Protein AF-A0A812ST27-F1 (afdb_monomer)

Foldseek 3Di:
DAAQWFFKFKAAPVQHGFATDACRGPCNRGDFAAAEAEPPDPDDDDPGYNYTYHQKPDMDMDTDDDDDPLHRVVVVCCCQPVDADADPVCPVPGDRDDDDDCVPPDDAPDADLFLVNLVVVLVRLQRIDVVSDDPVVQVVNVVLQRHHPDDRDDDPVSRVVRRVVSNVLLVLLLCLQLPPPQPQQDLDDPLAQWGFLQRVLDQQQADPNQPNHHDPSSVSNNVVQDHHTDNQARDPDAQAGKGKIKGQAFSVRHGDALQFKKKWKFAAPQQANVKKKKFKAASPRSHGDDDPDPGRMDMCPSPVVQDADPNRMHMDMAARDHIIMMMMGHNGHPCSVVVVGDIGGMHTDPDQVNQDDPVAEREDEDEDADDPDDVVNVVVLVVVVVVVVVVCVVPVRHDYDYDYDYDDPDDDPDDPDDDDDDPDDDD

Nearest PDB structures (foldseek):
  3vb9-assembly2_D  TM=8.955E-01  e=2.578E-27  Vibrio parahaemolyticus
  3u07-assembly2_B  TM=5.662E-01  e=2.190E-14  Vibrio parahaemolyticus
  3u07-assembly3_C  TM=5.902E-01  e=7.992E-14  Vibrio parahaemolyticus
  7b6z-assembly1_A  TM=4.664E-01  e=3.371E+00  Drosophila melanogaster

Mean predicted aligned error: 10.53 Å

Secondary structure (DSSP, 8-state):
--TT---EEEEETT--EEEEESTTSTTTTS---EEEEPTT--SPPPSS-EEEE-SSS-EEEEEPPPPBTTBSHHHHHHHHHT-----GGGTTSPPPPP----TT-----PPPSSTHHHHHHHHHHHHS-GGGS-HHHHHHHHHTT--TTS-----HHHHHHHHHHHHHHHHHHHHHHHS---GGGBSS-TT---B-SSTTS-TT-BGGGGTT-B-HHHHHHHHHH-----GGGTS--TTSSEEEEEE-B-TTSPBP-TTSEEEEEEPSS-SEEEEEEEEEEETTT-SBPP-SSSSSEEETTTTTTPPPPTTS-EEEEE-SSSEEEEEEEEEE-HHHHTTSS-PPPPEEE--GGGG--BTTEEEEEEEEESS---HHHHHHHHHHHHHHHHHHTT-TT-EEEEEEEEEP-------S-----------

Structure (mmCIF, N/CA/C/O backbone):
data_AF-A0A812ST27-F1
#
_entry.id   AF-A0A812ST27-F1
#
loop_
_atom_site.group_PDB
_atom_site.id
_atom_site.type_symbol
_atom_site.label_atom_id
_atom_site.label_alt_id
_atom_site.label_comp_id
_atom_site.label_asym_id
_atom_site.label_entity_id
_atom_site.label_seq_id
_atom_site.pdbx_PDB_ins_code
_atom_site.Cartn_x
_atom_site.Cartn_y
_atom_site.Cartn_z
_atom_site.occupancy
_atom_site.B_iso_or_equiv
_atom_site.auth_seq_id
_atom_site.auth_comp_id
_atom_site.auth_asym_id
_atom_site.auth_atom_id
_atom_site.pdbx_PDB_model_num
ATOM 1 N N . MET A 1 1 ? -12.744 18.065 7.233 1.00 94.31 1 MET A N 1
ATOM 2 C CA . MET A 1 1 ? -11.877 18.042 6.041 1.00 94.31 1 MET A CA 1
ATOM 3 C C . MET A 1 1 ? -11.888 19.408 5.386 1.00 94.31 1 MET A C 1
ATOM 5 O O . MET A 1 1 ? -12.987 19.898 5.133 1.00 94.31 1 MET A O 1
ATOM 9 N N . PRO A 1 2 ? -10.719 20.028 5.161 1.00 94.81 2 PRO A N 1
ATOM 10 C CA . PRO A 1 2 ? -10.620 21.296 4.438 1.00 94.81 2 PRO A CA 1
ATOM 11 C C . PRO A 1 2 ? -11.010 21.151 2.953 1.00 94.81 2 PRO A C 1
ATOM 13 O O . PRO A 1 2 ? -10.856 20.057 2.401 1.00 94.81 2 PRO A O 1
ATOM 16 N N . PRO A 1 3 ? -11.503 22.213 2.291 1.00 94.50 3 PRO A N 1
ATOM 17 C CA . PRO A 1 3 ? -11.683 22.232 0.839 1.00 94.50 3 PRO A CA 1
ATOM 18 C C . PRO A 1 3 ? -10.360 22.024 0.091 1.00 94.50 3 PRO A C 1
ATOM 20 O O . PRO A 1 3 ? -9.309 22.468 0.539 1.00 94.50 3 PRO A O 1
ATOM 23 N N . GLY A 1 4 ? -10.402 21.340 -1.053 1.00 90.12 4 GLY A N 1
ATOM 24 C CA . GLY A 1 4 ? -9.225 21.021 -1.872 1.00 90.12 4 GLY A CA 1
ATOM 25 C C . GLY A 1 4 ? -8.295 19.956 -1.279 1.00 90.12 4 GLY A C 1
ATOM 26 O O . GLY A 1 4 ? -7.323 19.564 -1.921 1.00 90.12 4 GLY A O 1
ATOM 27 N N . ALA A 1 5 ? -8.590 19.464 -0.076 1.00 91.44 5 ALA A N 1
ATOM 28 C CA . ALA A 1 5 ? -7.765 18.495 0.620 1.00 91.44 5 ALA A CA 1
ATOM 29 C C . ALA A 1 5 ? -7.979 17.059 0.106 1.00 91.44 5 ALA A C 1
ATOM 31 O O . ALA A 1 5 ? -9.067 16.684 -0.337 1.00 91.44 5 ALA A O 1
ATOM 32 N N . GLY A 1 6 ? -6.949 16.221 0.248 1.00 87.25 6 GLY A N 1
ATOM 33 C CA . GLY A 1 6 ? -6.997 14.800 -0.088 1.00 87.25 6 GLY A CA 1
ATOM 34 C C . GLY A 1 6 ? -6.286 14.436 -1.400 1.00 87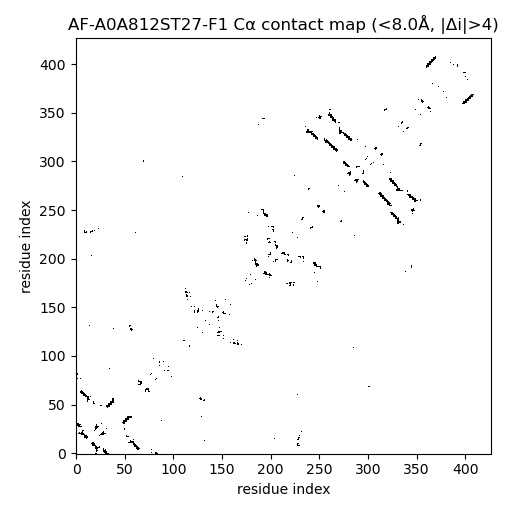.25 6 GLY A C 1
ATOM 35 O O . GLY A 1 6 ? -5.553 15.253 -1.955 1.00 87.25 6 GLY A O 1
ATOM 36 N N . PRO A 1 7 ? -6.472 13.197 -1.894 1.00 91.81 7 PRO A N 1
ATOM 37 C CA . PRO A 1 7 ? -7.446 12.206 -1.429 1.00 91.81 7 PRO A CA 1
ATOM 38 C C . PRO A 1 7 ? -7.147 11.678 -0.020 1.00 91.81 7 PRO A C 1
ATOM 40 O O . PRO A 1 7 ? -6.000 11.682 0.431 1.00 91.81 7 PRO A O 1
ATOM 43 N N . GLY A 1 8 ? -8.185 11.212 0.668 1.00 94.50 8 GLY A N 1
ATOM 44 C CA . GLY A 1 8 ? -8.065 10.495 1.934 1.00 94.50 8 GLY A CA 1
ATOM 45 C C . GLY A 1 8 ? -8.896 9.220 1.935 1.00 94.50 8 GLY A C 1
ATOM 46 O O . GLY A 1 8 ? -9.855 9.117 1.176 1.00 94.50 8 GLY A O 1
ATOM 47 N N . LEU A 1 9 ? -8.524 8.267 2.784 1.00 96.06 9 LEU A N 1
ATOM 48 C CA . LEU A 1 9 ? -9.253 7.016 2.972 1.00 96.06 9 LEU A CA 1
ATOM 49 C C . LEU A 1 9 ? -9.368 6.678 4.455 1.00 96.06 9 LEU A C 1
ATOM 51 O O . LEU A 1 9 ? -8.499 7.036 5.256 1.00 96.06 9 LEU A O 1
ATOM 55 N N . VAL A 1 10 ? -10.429 5.953 4.789 1.00 97.75 10 VAL A N 1
ATOM 56 C CA . VAL A 1 10 ? -10.661 5.361 6.103 1.00 97.75 10 VAL A CA 1
ATOM 57 C C . VAL A 1 10 ? -10.868 3.869 5.945 1.00 97.75 10 VAL A C 1
ATOM 59 O O . VAL A 1 10 ? -11.727 3.413 5.180 1.00 97.75 10 VAL A O 1
ATOM 62 N N . ASN A 1 11 ? -10.083 3.105 6.691 1.00 97.75 11 ASN A N 1
ATOM 63 C CA . ASN A 1 11 ? -10.292 1.681 6.858 1.00 97.75 11 ASN A CA 1
ATOM 64 C C . ASN A 1 11 ? -10.527 1.342 8.326 1.00 97.75 11 ASN A C 1
ATOM 66 O O . ASN A 1 11 ? -10.095 2.060 9.224 1.00 97.75 11 ASN A O 1
ATOM 70 N N . ASP A 1 12 ? -11.217 0.240 8.547 1.00 96.75 12 ASP A N 1
ATOM 71 C CA . ASP A 1 12 ? -11.424 -0.351 9.862 1.00 96.75 12 ASP A CA 1
ATOM 72 C C . ASP A 1 12 ? -10.132 -1.079 10.332 1.00 96.75 12 ASP A C 1
ATOM 74 O O . ASP A 1 12 ? -9.153 -1.169 9.581 1.00 96.75 12 ASP A O 1
ATOM 78 N N . ALA A 1 13 ? -10.101 -1.641 11.545 1.00 95.38 13 ALA A N 1
ATOM 79 C CA . ALA A 1 13 ? -8.933 -2.381 12.059 1.00 95.38 13 ALA A CA 1
ATOM 80 C C . ALA A 1 13 ? -8.546 -3.620 11.233 1.00 95.38 13 ALA A C 1
ATOM 82 O O . ALA A 1 13 ? -7.429 -4.119 11.349 1.00 95.38 13 ALA A O 1
ATOM 83 N N . PHE A 1 14 ? -9.453 -4.132 10.399 1.00 93.81 14 PHE A N 1
ATOM 84 C CA . PHE A 1 14 ? -9.211 -5.267 9.515 1.00 93.81 14 PHE A CA 1
ATOM 85 C C . PHE A 1 14 ? -8.871 -4.831 8.083 1.00 93.81 14 PHE A C 1
ATOM 87 O O . PHE A 1 14 ? -8.941 -5.641 7.152 1.00 93.81 14 PHE A O 1
ATOM 94 N N . PHE A 1 15 ? -8.524 -3.556 7.886 1.00 94.69 15 PHE A N 1
ATOM 95 C CA . PHE A 1 15 ? -8.308 -2.939 6.580 1.00 94.69 15 PHE A CA 1
ATOM 96 C C . PHE A 1 15 ? -9.471 -3.160 5.593 1.00 94.69 15 PHE A C 1
ATOM 98 O O . PHE A 1 15 ? -9.282 -3.398 4.397 1.00 94.69 15 PHE A O 1
ATOM 105 N N . ARG A 1 16 ? -10.708 -3.122 6.091 1.00 95.00 16 ARG A N 1
ATOM 106 C CA . ARG A 1 16 ? -11.921 -3.027 5.276 1.00 95.00 16 ARG A CA 1
ATOM 107 C C . ARG A 1 16 ? -12.214 -1.557 5.020 1.00 95.00 16 ARG A C 1
ATOM 109 O O . ARG A 1 16 ? -12.124 -0.728 5.921 1.00 95.00 16 ARG A O 1
ATOM 116 N N . TYR A 1 17 ? -12.598 -1.245 3.790 1.00 96.69 17 TYR A N 1
ATOM 117 C CA . TYR A 1 17 ? -13.008 0.099 3.399 1.00 96.69 17 TYR A CA 1
ATOM 118 C C . TYR A 1 17 ? -14.211 0.587 4.217 1.00 96.69 17 TYR A C 1
ATOM 120 O O . TYR A 1 17 ? -15.232 -0.097 4.275 1.00 96.69 17 TYR A O 1
ATOM 128 N N . VAL A 1 18 ? -14.090 1.783 4.798 1.00 97.62 18 VAL A N 1
ATOM 129 C CA . VAL A 1 18 ? -15.169 2.473 5.523 1.00 97.62 18 VAL A CA 1
ATOM 130 C C . VAL A 1 18 ? -15.642 3.703 4.749 1.00 97.62 18 VAL A C 1
ATOM 132 O O . VAL A 1 18 ? -16.840 3.974 4.695 1.00 97.62 18 VAL A O 1
ATOM 135 N N . GLY A 1 19 ? -14.726 4.452 4.134 1.00 96.69 19 GLY A N 1
ATOM 136 C CA . GLY A 1 19 ? -15.076 5.637 3.357 1.00 96.69 19 GLY A CA 1
ATOM 137 C C . GLY A 1 19 ? -13.864 6.360 2.780 1.00 96.69 19 GLY A C 1
ATOM 138 O O . GLY A 1 19 ? -12.751 6.204 3.273 1.00 96.69 19 GLY A O 1
ATOM 139 N N . ASP A 1 20 ? -14.107 7.192 1.774 1.00 96.56 20 ASP A N 1
ATOM 140 C CA . ASP A 1 20 ? -13.124 8.097 1.180 1.00 96.56 20 ASP A CA 1
ATOM 141 C C . ASP A 1 20 ? -13.402 9.557 1.562 1.00 96.56 20 ASP A C 1
ATOM 143 O O . ASP A 1 20 ? -14.512 9.923 1.954 1.00 96.56 20 ASP A O 1
ATOM 147 N N . MET A 1 21 ? -12.382 10.401 1.414 1.00 95.88 21 MET A N 1
ATOM 148 C CA . MET A 1 21 ? -12.436 11.852 1.599 1.00 95.88 21 MET A CA 1
ATOM 149 C C . MET A 1 21 ? -11.757 12.581 0.433 1.00 95.88 21 MET A C 1
ATOM 151 O O . MET A 1 21 ? -10.877 12.028 -0.236 1.00 95.88 21 MET A O 1
ATOM 155 N N . GLY A 1 22 ? -12.093 13.854 0.228 1.00 94.00 22 GLY A N 1
ATOM 156 C CA . GLY A 1 22 ? -11.570 14.640 -0.886 1.00 94.00 22 GLY A CA 1
ATOM 157 C C . GLY A 1 22 ? -12.196 14.215 -2.215 1.00 94.00 22 GLY A C 1
ATOM 158 O O . GLY A 1 22 ? -13.310 13.705 -2.263 1.00 94.00 22 GLY A O 1
ATOM 159 N N . ALA A 1 23 ? -11.468 14.380 -3.321 1.00 90.94 23 ALA A N 1
ATOM 160 C CA . ALA A 1 23 ? -11.978 14.083 -4.666 1.00 90.94 23 ALA A CA 1
ATOM 161 C C . ALA A 1 23 ? -12.733 12.732 -4.833 1.00 90.94 23 ALA A C 1
ATOM 163 O O . ALA A 1 23 ? -13.779 12.752 -5.483 1.00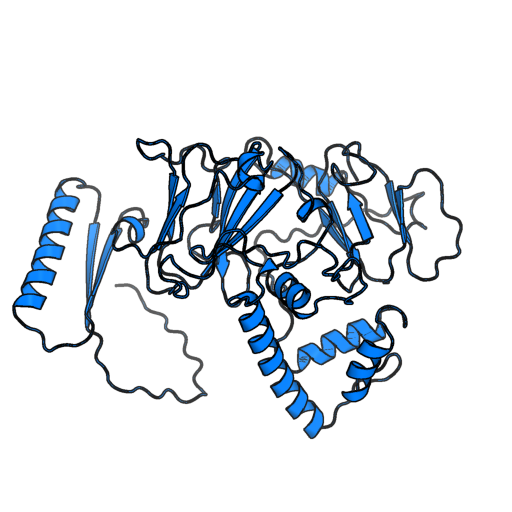 90.94 23 ALA A O 1
ATOM 164 N N . PRO A 1 24 ? -12.272 11.584 -4.283 1.00 91.25 24 PRO A N 1
ATOM 165 C CA . PRO A 1 24 ? -13.012 10.315 -4.366 1.00 91.25 24 PRO A CA 1
ATOM 166 C C . PRO A 1 24 ? -14.142 10.171 -3.331 1.00 91.25 24 PRO A C 1
ATOM 168 O O . PRO A 1 24 ? -14.975 9.276 -3.452 1.00 91.25 24 PRO A O 1
ATOM 171 N N . GLY A 1 25 ? -14.169 11.027 -2.309 1.00 94.12 25 GLY A N 1
ATOM 172 C CA . GLY A 1 25 ? -15.144 10.996 -1.228 1.00 94.12 25 GLY A CA 1
ATOM 173 C C . GLY A 1 25 ? -16.453 11.729 -1.546 1.00 94.12 25 GLY A C 1
ATOM 174 O 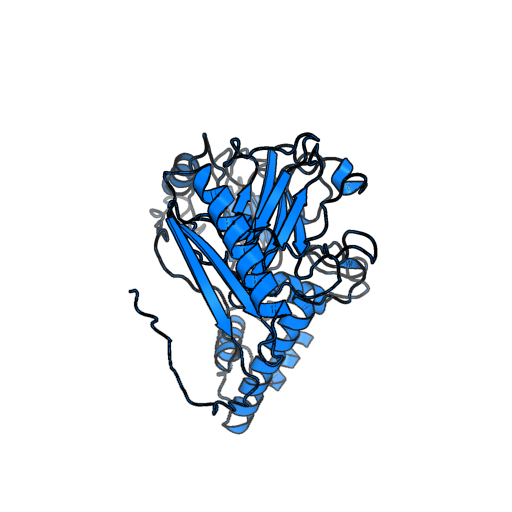O . GLY A 1 25 ? -16.603 12.374 -2.588 1.00 94.12 25 GLY A O 1
ATOM 175 N N . PRO A 1 26 ? -17.424 11.676 -0.619 1.00 96.00 26 PRO A N 1
ATOM 176 C CA . PRO A 1 26 ? -18.718 12.331 -0.775 1.00 96.00 26 PRO A CA 1
ATOM 177 C C . PRO A 1 26 ? -18.625 13.864 -0.798 1.00 96.00 26 PRO A C 1
ATOM 179 O O . PRO A 1 26 ? -19.513 14.503 -1.360 1.00 96.00 26 PRO A O 1
ATOM 182 N N . ASP A 1 27 ? -17.554 14.461 -0.256 1.00 96.44 27 ASP A N 1
ATOM 183 C CA . ASP A 1 27 ? -17.328 15.908 -0.361 1.00 96.44 27 ASP A CA 1
ATOM 184 C C . ASP A 1 27 ? -16.880 16.368 -1.757 1.00 96.44 27 ASP A C 1
ATOM 186 O O . ASP A 1 27 ? -16.911 17.566 -2.032 1.00 96.44 27 ASP A O 1
ATOM 190 N N . ARG A 1 28 ? -16.461 15.448 -2.641 1.00 94.25 28 ARG A N 1
ATOM 191 C CA . ARG A 1 28 ? -15.966 15.739 -3.998 1.00 94.25 28 ARG A CA 1
ATOM 192 C C . ARG A 1 28 ? -14.893 16.836 -4.027 1.00 94.25 28 ARG A C 1
ATOM 194 O O . ARG A 1 28 ? -14.819 17.615 -4.975 1.00 94.25 28 ARG A O 1
ATOM 201 N N . GLY A 1 29 ? -14.075 16.921 -2.977 1.00 93.94 29 GLY A N 1
ATOM 202 C CA . GLY A 1 29 ? -13.036 17.942 -2.831 1.00 93.94 29 GLY A CA 1
ATOM 203 C C . GLY A 1 29 ? -13.527 19.316 -2.357 1.00 93.94 29 GLY A C 1
ATOM 204 O O . GLY A 1 29 ? -12.702 20.200 -2.153 1.00 93.94 29 GLY A O 1
ATOM 205 N N . ALA A 1 30 ? -14.824 19.517 -2.114 1.00 96.56 30 ALA A N 1
ATOM 206 C CA . ALA A 1 30 ? -15.342 20.756 -1.521 1.00 96.56 30 ALA A CA 1
ATOM 207 C C . ALA A 1 30 ? -15.059 20.865 -0.009 1.00 96.56 30 ALA A C 1
ATOM 209 O O . ALA A 1 30 ? -15.266 21.920 0.587 1.00 96.56 30 ALA A O 1
ATOM 210 N N . GLY A 1 31 ? -14.563 19.790 0.610 1.00 96.56 31 GLY A N 1
ATOM 211 C CA . GLY A 1 31 ? -14.405 19.687 2.056 1.00 96.56 31 GLY A CA 1
ATOM 212 C C . GLY A 1 31 ? -15.736 19.431 2.767 1.00 96.56 31 GLY A C 1
ATOM 213 O O . GLY A 1 31 ? -16.819 19.485 2.186 1.00 96.56 31 GLY A O 1
ATOM 214 N N . GLY A 1 32 ? -15.666 19.116 4.057 1.00 96.44 32 GLY A N 1
ATOM 215 C CA . GLY A 1 32 ? -16.866 18.800 4.826 1.00 96.44 32 GLY A CA 1
ATOM 216 C C . GLY A 1 32 ? -16.609 18.143 6.172 1.00 96.44 32 GLY A C 1
ATOM 217 O O . GLY A 1 32 ? -15.464 17.936 6.598 1.00 96.44 32 GLY A O 1
ATOM 218 N N . LYS A 1 33 ? -17.709 17.831 6.860 1.00 97.38 33 LYS A N 1
ATOM 219 C CA . LYS A 1 33 ? -17.712 17.139 8.149 1.00 97.38 33 LYS A CA 1
ATOM 220 C C . LYS A 1 33 ? -18.025 15.667 7.922 1.00 97.38 33 LYS A C 1
ATOM 222 O O . LYS A 1 33 ? -19.015 15.337 7.282 1.00 97.38 33 LYS A O 1
ATOM 227 N N . TYR A 1 34 ? -17.184 14.802 8.465 1.00 97.88 34 TYR A N 1
ATOM 228 C CA . TYR A 1 34 ? -17.337 13.356 8.381 1.00 97.88 34 TYR A CA 1
ATOM 229 C C . TYR A 1 34 ? -17.642 12.819 9.770 1.00 97.88 34 TYR A C 1
ATOM 231 O O . TYR A 1 34 ? -17.062 13.294 10.749 1.00 97.88 34 TYR A O 1
ATOM 239 N N . LEU A 1 35 ? -18.552 11.854 9.853 1.00 97.62 35 LEU A N 1
ATOM 240 C CA . LEU A 1 35 ? -18.923 11.206 11.103 1.00 97.62 35 LEU A CA 1
ATOM 241 C C . LEU A 1 35 ? -18.824 9.691 10.946 1.00 97.62 35 LEU A C 1
ATOM 243 O O . LEU A 1 35 ? -19.628 9.077 10.249 1.00 97.62 35 LEU A O 1
ATOM 247 N N . TYR A 1 36 ? -17.836 9.107 11.619 1.00 97.25 36 TYR A N 1
ATOM 248 C CA . TYR A 1 36 ? -17.632 7.664 11.679 1.00 97.25 36 TYR A CA 1
ATOM 249 C C . TYR A 1 36 ? -18.252 7.133 12.965 1.00 97.25 36 TYR A C 1
ATOM 251 O O . TYR A 1 36 ? -17.785 7.442 14.061 1.00 97.25 36 TYR A O 1
ATOM 259 N N . LEU A 1 37 ? -19.341 6.385 12.827 1.00 97.12 37 LEU A N 1
ATOM 260 C CA . LEU A 1 37 ? -20.079 5.825 13.952 1.00 97.12 37 LEU A CA 1
ATOM 261 C C . LEU A 1 37 ? -19.488 4.464 14.338 1.00 97.12 37 LEU A C 1
ATOM 263 O O . LEU A 1 37 ? -19.240 3.654 13.437 1.00 97.12 37 LEU A O 1
ATOM 267 N N . PRO A 1 38 ? -19.272 4.197 15.639 1.00 96.38 38 PRO A N 1
ATOM 268 C CA . PRO A 1 38 ? -18.772 2.908 16.088 1.00 96.38 38 PRO A CA 1
ATOM 269 C C . PRO A 1 38 ? -19.840 1.809 15.940 1.00 96.38 38 PRO A C 1
ATOM 271 O O . PRO A 1 38 ? -21.038 2.108 15.823 1.00 96.38 38 PRO A O 1
ATOM 274 N N . PRO A 1 39 ? -19.426 0.533 16.005 1.00 96.06 39 PRO A N 1
ATOM 275 C CA . PRO A 1 39 ? -20.330 -0.603 16.132 1.00 96.06 39 PRO A CA 1
ATOM 276 C C . PRO A 1 39 ? -21.353 -0.393 17.255 1.00 96.06 39 PRO A C 1
ATOM 278 O O . PRO A 1 39 ? -21.006 0.049 18.350 1.00 96.06 39 PRO A O 1
ATOM 281 N N . GLY A 1 40 ? -22.623 -0.699 16.980 1.00 94.06 40 GLY A N 1
ATOM 282 C CA . GLY A 1 40 ? -23.703 -0.617 17.970 1.00 94.06 40 GLY A CA 1
ATOM 283 C C . GLY A 1 40 ? -24.198 0.791 18.324 1.00 94.06 40 GLY A C 1
ATOM 284 O O . GLY A 1 40 ? -25.027 0.911 19.217 1.00 94.06 40 GLY A O 1
ATOM 285 N N . TYR A 1 41 ? -23.742 1.853 17.647 1.00 95.31 41 TYR A N 1
ATOM 286 C CA . TYR A 1 41 ? -24.235 3.209 17.915 1.00 95.31 41 TYR A CA 1
ATOM 287 C C . TYR A 1 41 ? -25.738 3.360 17.610 1.00 95.31 41 TYR A C 1
ATOM 289 O O . TYR A 1 41 ? -26.166 3.196 16.464 1.00 95.31 41 TYR A O 1
ATOM 297 N N . ASP A 1 42 ? -26.513 3.744 18.625 1.00 95.12 42 ASP A N 1
ATOM 298 C CA . ASP A 1 42 ? -27.970 3.949 18.601 1.00 95.12 42 ASP A CA 1
ATOM 299 C C . ASP A 1 42 ? -28.389 5.401 18.914 1.00 95.12 42 ASP A C 1
ATOM 301 O O . ASP A 1 42 ? -29.576 5.737 18.940 1.00 95.12 42 ASP A O 1
ATOM 305 N N . GLY A 1 43 ? -27.409 6.283 19.126 1.00 93.81 43 GLY A N 1
ATOM 306 C CA . GLY A 1 43 ? -27.632 7.693 19.417 1.00 93.81 43 GLY A CA 1
ATOM 307 C C . GLY A 1 43 ? -28.154 8.501 18.223 1.00 93.81 43 GLY A C 1
ATOM 308 O O . GLY A 1 43 ? -28.201 8.054 17.074 1.00 93.81 43 GLY A O 1
ATOM 309 N N . LYS A 1 44 ? -28.526 9.757 18.494 1.00 93.88 44 LYS A N 1
ATOM 310 C CA . LYS A 1 44 ? -28.979 10.693 17.456 1.00 93.88 44 LYS A CA 1
ATOM 311 C C . LYS A 1 44 ? -27.810 11.140 16.580 1.00 93.88 44 LYS A C 1
ATOM 313 O O . LYS A 1 44 ? -26.831 11.691 17.077 1.00 93.88 44 LYS A O 1
ATOM 318 N N . VAL A 1 45 ? -27.964 10.976 15.270 1.00 95.69 45 VAL A N 1
ATOM 319 C CA . VAL A 1 45 ? -26.999 11.441 14.269 1.00 95.69 45 VAL A CA 1
ATOM 320 C C . VAL A 1 45 ? -27.364 12.869 13.845 1.00 95.69 45 VAL A C 1
ATOM 322 O O . VAL A 1 45 ? -28.465 13.068 13.333 1.00 95.69 45 VAL A O 1
ATOM 325 N N . PRO A 1 46 ? -26.497 13.871 14.065 1.00 95.12 46 PRO A N 1
ATOM 326 C CA . PRO A 1 46 ? -26.782 15.242 13.656 1.00 95.12 46 PRO A CA 1
ATOM 327 C C . PRO A 1 46 ? -26.718 15.419 12.135 1.00 95.12 46 PRO A C 1
ATOM 329 O O . PRO A 1 46 ? -25.979 14.723 11.438 1.00 95.12 46 PRO A O 1
ATOM 332 N N . GLU A 1 47 ? -27.466 16.399 11.629 1.00 95.94 47 GLU A N 1
ATOM 333 C CA . GLU A 1 47 ? -27.435 16.794 10.219 1.00 95.94 47 GLU A CA 1
ATOM 334 C C . GLU A 1 47 ? -26.104 17.462 9.826 1.00 95.94 47 GLU A C 1
ATOM 336 O O . GLU A 1 47 ? -25.352 17.963 10.667 1.00 95.94 47 GLU A O 1
ATOM 341 N N . GLY A 1 48 ? -25.817 17.495 8.520 1.00 95.88 48 GLY A N 1
ATOM 342 C CA . GLY A 1 48 ? -24.643 18.184 7.968 1.00 95.88 48 GLY A CA 1
ATOM 343 C C . GLY A 1 48 ? -23.333 17.389 8.024 1.00 95.88 48 GLY A C 1
ATOM 344 O O . GLY A 1 48 ? -22.261 17.979 7.879 1.00 95.88 48 GLY A O 1
ATOM 345 N N . TYR A 1 49 ? -23.407 16.069 8.225 1.00 97.69 49 TYR A N 1
ATOM 346 C CA . TYR A 1 49 ? -22.261 15.158 8.200 1.00 97.69 49 TYR A CA 1
ATOM 347 C C . TYR A 1 49 ? -22.370 14.148 7.055 1.00 97.69 49 TYR A C 1
ATOM 349 O O . TYR A 1 49 ? -23.446 13.631 6.760 1.00 97.69 49 TYR A O 1
ATOM 357 N N . PHE A 1 50 ? -21.228 13.793 6.471 1.00 97.94 50 PHE A N 1
ATOM 358 C CA . PHE A 1 50 ? -21.067 12.571 5.694 1.00 97.94 50 PHE A CA 1
ATOM 359 C C . PHE A 1 50 ? -20.859 11.408 6.662 1.00 97.94 50 PHE A C 1
ATOM 361 O O . PHE A 1 50 ? -19.813 11.302 7.307 1.00 97.94 50 PHE A O 1
ATOM 368 N N . VAL A 1 51 ? -21.885 10.576 6.818 1.00 97.50 51 VAL A N 1
ATOM 369 C CA . VAL A 1 51 ? -21.928 9.539 7.854 1.00 97.50 51 VAL A CA 1
ATOM 370 C C . VAL A 1 51 ? -21.495 8.193 7.281 1.00 97.50 51 VAL A C 1
ATOM 372 O O . VAL A 1 51 ? -22.012 7.761 6.254 1.00 97.50 51 VAL A O 1
ATOM 375 N N . ALA A 1 52 ? -20.598 7.504 7.982 1.00 97.00 52 ALA A N 1
ATOM 376 C CA . ALA A 1 52 ? -20.237 6.115 7.719 1.00 97.00 52 ALA A CA 1
ATOM 377 C C . ALA A 1 52 ? -20.272 5.310 9.025 1.00 97.00 52 ALA A C 1
ATOM 379 O O . ALA A 1 52 ? -19.939 5.825 10.092 1.00 97.00 52 ALA A O 1
ATOM 380 N N . LYS A 1 53 ? -20.680 4.041 8.954 1.00 95.75 53 LYS A N 1
ATOM 381 C CA . LYS A 1 53 ? -20.643 3.118 10.096 1.00 95.75 53 LYS A CA 1
ATOM 382 C C . LYS A 1 53 ? -19.402 2.246 9.974 1.00 95.75 53 LYS A C 1
ATOM 384 O O . LYS A 1 53 ? -19.241 1.578 8.955 1.00 95.75 53 LYS A O 1
ATOM 389 N N . SER A 1 54 ? -18.542 2.262 10.987 1.00 96.06 54 SER A N 1
ATOM 390 C CA . SER A 1 54 ? -17.386 1.372 11.023 1.00 96.06 54 SER A CA 1
ATOM 391 C C . SER A 1 54 ? -17.771 0.030 11.653 1.00 96.06 54 SER A C 1
ATOM 393 O O . SER A 1 54 ? -18.472 0.025 12.667 1.00 96.06 54 SER A O 1
ATOM 395 N N . PRO A 1 55 ? -17.334 -1.108 11.085 1.00 94.31 55 PRO A N 1
ATOM 396 C CA . PRO A 1 55 ? -17.508 -2.425 11.696 1.00 94.31 55 PRO A CA 1
ATOM 397 C C . PRO A 1 55 ? -16.508 -2.701 12.837 1.00 94.31 55 PRO A C 1
ATOM 399 O O . PRO A 1 55 ? -16.559 -3.770 13.439 1.00 94.31 55 PRO A O 1
ATOM 402 N N . SER A 1 56 ? -15.607 -1.763 13.146 1.00 96.81 56 SER A N 1
ATOM 403 C CA . SER A 1 56 ? -14.635 -1.858 14.240 1.00 96.81 56 SER A CA 1
ATOM 404 C C . SER A 1 56 ? -14.586 -0.560 15.056 1.00 96.81 56 SER A C 1
ATOM 406 O O . SER A 1 56 ? -15.005 0.505 14.596 1.00 96.81 56 SER A O 1
ATOM 408 N N . PHE A 1 57 ? -14.081 -0.631 16.287 1.00 97.56 57 PHE A N 1
ATOM 409 C CA . PHE A 1 57 ? -13.852 0.543 17.132 1.00 97.56 57 PHE A CA 1
ATOM 410 C C . PHE A 1 57 ? -12.656 1.360 16.639 1.00 97.56 57 PHE A C 1
ATOM 412 O O . PHE A 1 57 ? -12.715 2.591 16.616 1.00 97.56 57 PHE A O 1
ATOM 419 N N . THR A 1 58 ? -11.589 0.693 16.198 1.00 96.75 58 THR A N 1
ATOM 420 C CA . THR A 1 58 ? -10.419 1.365 15.627 1.00 96.75 58 THR A CA 1
ATOM 421 C C . THR A 1 58 ? -10.647 1.672 14.154 1.00 96.75 58 THR A C 1
ATOM 423 O O . THR A 1 58 ? -11.108 0.820 13.398 1.00 96.75 58 THR A O 1
ATOM 426 N N . ASN A 1 59 ? -10.268 2.872 13.722 1.00 96.50 59 ASN A N 1
ATOM 427 C CA . ASN A 1 59 ? -10.182 3.223 12.309 1.00 96.50 59 ASN A CA 1
ATOM 428 C C . ASN A 1 59 ? -8.786 3.756 12.001 1.00 96.50 59 ASN A C 1
ATOM 430 O O . ASN A 1 59 ? -8.220 4.529 12.775 1.00 96.50 59 ASN A O 1
ATOM 434 N N . TRP A 1 60 ? -8.264 3.386 10.840 1.00 95.81 60 TRP A N 1
ATOM 435 C CA . TRP A 1 60 ? -7.051 3.949 10.278 1.00 95.81 60 TRP A CA 1
ATOM 436 C C . TRP A 1 60 ? -7.414 4.963 9.196 1.00 95.81 60 TRP A C 1
ATOM 438 O O . TRP A 1 60 ? -8.131 4.644 8.246 1.00 95.81 60 TRP A O 1
ATOM 448 N N . VAL A 1 61 ? -6.926 6.194 9.348 1.00 96.25 61 VAL A N 1
ATOM 449 C CA . VAL A 1 61 ? -7.193 7.303 8.428 1.00 96.25 61 VAL A CA 1
ATOM 450 C C . VAL A 1 61 ? -5.884 7.732 7.784 1.00 96.25 61 VAL A C 1
ATOM 452 O O . VAL A 1 61 ? -4.949 8.121 8.482 1.00 96.25 61 VAL A O 1
ATOM 455 N N . ALA A 1 62 ? -5.834 7.721 6.454 1.00 95.56 62 ALA A N 1
ATOM 456 C CA . ALA A 1 62 ? -4.726 8.290 5.698 1.00 95.56 62 ALA A CA 1
ATOM 457 C C . ALA A 1 62 ? -5.198 9.467 4.861 1.00 95.56 62 ALA A C 1
ATOM 459 O O . ALA A 1 62 ? -6.156 9.356 4.099 1.00 95.56 62 ALA A O 1
ATOM 460 N N . LEU A 1 63 ? -4.488 10.586 4.983 1.00 94.50 63 LEU A N 1
ATOM 461 C CA . LEU A 1 63 ? -4.787 11.837 4.298 1.00 94.50 63 LEU A CA 1
ATOM 462 C C . LEU A 1 63 ? -3.566 12.244 3.479 1.00 94.50 63 LEU A C 1
ATOM 464 O O . LEU A 1 63 ? -2.484 12.463 4.025 1.00 94.50 63 LEU A O 1
ATOM 468 N N . ARG A 1 64 ? -3.720 12.319 2.156 1.00 91.88 64 ARG A N 1
ATOM 469 C CA . ARG A 1 64 ? -2.628 12.690 1.256 1.00 91.88 64 ARG A CA 1
ATOM 470 C C . ARG A 1 64 ? -2.642 14.189 0.992 1.00 91.88 64 ARG A C 1
ATOM 472 O O . ARG A 1 64 ? -3.652 14.738 0.571 1.00 91.88 64 ARG A O 1
ATOM 479 N N . GLY A 1 65 ? -1.495 14.829 1.194 1.00 90.19 65 GLY A N 1
ATOM 480 C CA . GLY A 1 65 ? -1.219 16.178 0.710 1.00 90.19 65 GLY A CA 1
ATOM 481 C C . GLY A 1 65 ? -0.426 16.152 -0.593 1.00 90.19 65 GLY A C 1
ATOM 482 O O . GLY A 1 65 ? 0.509 15.359 -0.714 1.00 90.19 65 GLY A O 1
ATOM 483 N N . PHE A 1 66 ? -0.775 17.011 -1.549 1.00 84.56 66 PHE A N 1
ATOM 484 C CA . PHE A 1 66 ? 0.001 17.193 -2.776 1.00 84.56 66 PHE A CA 1
ATOM 485 C C . PHE A 1 66 ? 1.009 18.334 -2.642 1.00 84.56 66 PHE A C 1
ATOM 487 O O . PHE A 1 66 ? 0.817 19.269 -1.863 1.00 84.56 66 PHE A O 1
ATOM 494 N N . LEU A 1 67 ? 2.090 18.244 -3.418 1.00 86.38 67 LEU A N 1
ATOM 495 C CA . LEU A 1 67 ? 3.070 19.317 -3.522 1.00 86.38 67 LEU A CA 1
ATOM 496 C C . LEU A 1 67 ? 2.453 20.515 -4.248 1.00 86.38 67 LEU A C 1
ATOM 498 O O . LEU A 1 67 ? 1.723 20.347 -5.224 1.00 86.38 67 LEU A O 1
ATOM 502 N N . LYS A 1 68 ? 2.813 21.717 -3.806 1.00 85.94 68 LYS A N 1
ATOM 503 C CA . LYS A 1 68 ? 2.553 22.967 -4.519 1.00 85.94 68 LYS A CA 1
ATOM 504 C C . LYS A 1 68 ? 3.895 23.611 -4.829 1.00 85.94 68 LYS A C 1
ATOM 506 O O . LYS A 1 68 ? 4.725 23.731 -3.931 1.00 85.94 68 LYS A O 1
ATOM 511 N N . ASP A 1 69 ? 4.135 23.933 -6.097 1.00 85.94 69 ASP A N 1
ATOM 512 C CA . ASP A 1 69 ? 5.421 24.468 -6.573 1.00 85.94 69 ASP A CA 1
ATOM 513 C C . ASP A 1 69 ? 6.621 23.592 -6.150 1.00 85.94 69 ASP A C 1
ATOM 515 O O . ASP A 1 69 ? 7.675 24.078 -5.744 1.00 85.94 69 ASP A O 1
ATOM 519 N N . GLY A 1 70 ? 6.427 22.266 -6.171 1.00 82.62 70 GLY A N 1
ATOM 520 C CA . GLY A 1 70 ? 7.430 21.275 -5.765 1.00 82.62 70 GLY A CA 1
ATOM 521 C C . GLY A 1 70 ? 7.658 21.150 -4.252 1.00 82.62 70 GLY A C 1
ATOM 522 O O . GLY A 1 70 ? 8.520 20.377 -3.839 1.00 82.62 70 GLY A O 1
ATOM 523 N N . LYS A 1 71 ? 6.893 21.862 -3.416 1.00 87.38 71 LYS A N 1
ATOM 524 C CA . LYS A 1 71 ? 7.100 21.932 -1.962 1.00 87.38 71 LYS A CA 1
ATOM 525 C C . LYS A 1 71 ? 5.923 21.368 -1.149 1.00 87.38 71 LYS A C 1
ATOM 527 O O . LYS A 1 71 ? 4.770 21.507 -1.568 1.00 87.38 71 LYS A O 1
ATOM 532 N N . PRO A 1 72 ? 6.177 20.739 0.018 1.00 90.12 72 PRO A N 1
ATOM 533 C CA . PRO A 1 72 ? 5.133 20.156 0.864 1.00 90.12 72 PRO A CA 1
ATOM 534 C C . PRO A 1 72 ? 4.484 21.159 1.832 1.00 90.12 72 PRO A C 1
ATOM 536 O O . PRO A 1 72 ? 3.483 20.820 2.463 1.00 90.12 72 PRO A O 1
ATOM 539 N N . ASP A 1 73 ? 5.032 22.372 1.970 1.00 93.38 73 ASP A N 1
ATOM 540 C CA . ASP A 1 73 ? 4.646 23.363 2.985 1.00 93.38 73 ASP A CA 1
ATOM 541 C C . ASP A 1 73 ? 3.147 23.660 2.994 1.00 93.38 73 ASP A C 1
ATOM 543 O O . ASP A 1 73 ? 2.519 23.672 4.052 1.00 93.38 73 ASP A O 1
ATOM 547 N N . HIS A 1 74 ? 2.559 23.838 1.809 1.00 92.88 74 HIS A N 1
ATOM 548 C CA . HIS A 1 74 ? 1.135 24.125 1.668 1.00 92.88 74 HIS A CA 1
ATOM 549 C C . HIS A 1 74 ? 0.268 23.017 2.283 1.00 92.88 74 HIS A C 1
ATOM 551 O O . HIS A 1 74 ? -0.602 23.287 3.110 1.00 92.88 74 HIS A O 1
ATOM 557 N N . ALA A 1 75 ? 0.547 21.759 1.935 1.00 93.38 75 ALA A N 1
ATOM 558 C CA . ALA A 1 75 ? -0.187 20.628 2.482 1.00 93.38 75 ALA A CA 1
ATOM 559 C C . ALA A 1 75 ? 0.063 20.449 3.985 1.00 93.38 75 ALA A C 1
ATOM 561 O O . ALA A 1 75 ? -0.870 20.162 4.733 1.00 93.38 75 ALA A O 1
ATOM 562 N N . ALA A 1 76 ? 1.304 20.637 4.442 1.00 93.00 76 ALA A N 1
ATOM 563 C CA . ALA A 1 76 ? 1.645 20.535 5.857 1.00 93.00 76 ALA A CA 1
ATOM 564 C C . ALA A 1 76 ? 0.872 21.561 6.703 1.00 93.00 76 ALA A C 1
ATOM 566 O O . ALA A 1 76 ? 0.329 21.201 7.748 1.00 93.00 76 ALA A O 1
ATOM 567 N N . GLN A 1 77 ? 0.775 22.810 6.238 1.00 92.94 77 GLN A N 1
ATOM 568 C CA . GLN A 1 77 ? 0.016 23.869 6.907 1.00 92.94 77 GLN A CA 1
ATOM 569 C C . GLN A 1 77 ? -1.489 23.581 6.911 1.00 92.94 77 GLN A C 1
ATOM 571 O O . GLN A 1 77 ? -2.120 23.695 7.961 1.00 92.94 77 GLN A O 1
ATOM 576 N N . MET A 1 78 ? -2.053 23.146 5.780 1.00 94.62 78 MET A N 1
ATOM 577 C CA . MET A 1 78 ? -3.469 22.774 5.674 1.00 94.62 78 MET A CA 1
ATOM 578 C C . MET A 1 78 ? -3.833 21.675 6.686 1.00 94.62 78 MET A C 1
ATOM 580 O O . MET A 1 78 ? -4.799 21.805 7.441 1.00 94.62 78 MET A O 1
ATOM 584 N N . TRP A 1 79 ? -3.033 20.605 6.770 1.00 93.75 79 TRP A N 1
ATOM 585 C CA . TRP A 1 79 ? -3.304 19.510 7.707 1.00 93.75 79 TRP A CA 1
ATOM 586 C C . TRP A 1 79 ? -3.122 19.897 9.172 1.00 93.75 79 TRP A C 1
ATOM 588 O O . TRP A 1 79 ? -3.861 19.407 10.017 1.00 93.75 79 TRP A O 1
ATOM 598 N N . GLN A 1 80 ? -2.174 20.773 9.497 1.00 91.75 80 GLN A N 1
ATOM 599 C CA . GLN A 1 80 ? -1.950 21.183 10.886 1.00 91.75 80 GLN A CA 1
ATOM 600 C C . GLN A 1 80 ? -2.997 22.189 11.375 1.00 91.75 80 GLN A C 1
ATOM 602 O O . GLN A 1 80 ? -3.435 22.124 12.524 1.00 91.75 80 GLN A O 1
ATOM 607 N N . ASN A 1 81 ? -3.420 23.109 10.507 1.00 91.12 81 ASN A N 1
ATOM 608 C CA . ASN A 1 81 ? -4.203 24.268 10.926 1.00 91.12 81 ASN A CA 1
ATOM 609 C C . ASN A 1 81 ? -5.703 24.107 10.654 1.00 91.12 81 ASN A C 1
ATOM 611 O O . ASN A 1 81 ? -6.524 24.544 11.469 1.00 91.12 81 ASN A O 1
ATOM 615 N N . GLU A 1 82 ? -6.076 23.451 9.554 1.00 93.50 82 GLU A N 1
ATOM 616 C CA . GLU A 1 82 ? -7.458 23.429 9.059 1.00 93.50 82 GLU A CA 1
ATOM 617 C C . GLU A 1 82 ? -8.171 22.100 9.325 1.00 93.50 82 GLU A C 1
ATOM 619 O O . GLU A 1 82 ? -9.383 22.079 9.557 1.00 93.50 82 GLU A O 1
ATOM 624 N N . LEU A 1 83 ? -7.443 20.979 9.349 1.00 95.25 83 LEU A N 1
ATOM 625 C CA . LEU A 1 83 ? -8.017 19.704 9.774 1.00 95.25 83 LEU A CA 1
ATOM 626 C C . LEU A 1 83 ? -8.409 19.762 11.255 1.00 95.25 83 LEU A C 1
ATOM 628 O O . LEU A 1 83 ? -7.701 20.322 12.095 1.00 95.25 83 LEU A O 1
ATOM 632 N N . LYS A 1 84 ? -9.554 19.156 11.570 1.00 95.00 84 LYS A N 1
ATOM 633 C CA . LYS A 1 84 ? -10.039 18.943 12.933 1.00 95.00 84 LYS A CA 1
ATOM 634 C C . LYS A 1 84 ? -10.534 17.508 13.048 1.00 95.00 84 LYS A C 1
ATOM 636 O O . LYS A 1 84 ? -11.328 17.071 12.214 1.00 95.00 84 LYS A O 1
ATOM 641 N N . ILE A 1 85 ? -10.081 16.811 14.084 1.00 95.75 85 ILE A N 1
ATOM 642 C CA . ILE A 1 85 ? -10.522 15.466 14.457 1.00 95.75 85 ILE A CA 1
ATOM 643 C C . ILE A 1 85 ? -10.876 15.520 15.941 1.00 95.75 85 ILE A C 1
ATOM 645 O O . ILE A 1 85 ? -10.061 15.957 16.749 1.00 95.75 85 ILE A O 1
ATOM 649 N N . TYR A 1 86 ? -12.105 15.145 16.291 1.00 96.00 86 TYR A N 1
ATOM 650 C CA . TYR A 1 86 ? -12.607 15.210 17.663 1.00 96.00 86 TYR A CA 1
ATOM 651 C C . TYR A 1 86 ? -13.822 14.285 17.855 1.00 96.00 86 TYR A C 1
ATOM 653 O O . TYR A 1 86 ? -14.524 13.994 16.883 1.00 96.00 86 TYR A O 1
ATOM 661 N N . PRO A 1 87 ? -14.112 13.845 19.094 1.00 95.81 87 PRO A N 1
ATOM 662 C CA . PRO A 1 87 ? -15.332 13.104 19.404 1.00 95.81 87 PRO A CA 1
ATOM 663 C C . PRO A 1 87 ? -16.586 13.943 19.151 1.00 95.81 87 PRO A C 1
ATOM 665 O O . PRO A 1 87 ? -16.615 15.129 19.481 1.00 95.81 87 PRO A O 1
ATOM 668 N N . LEU A 1 88 ? -17.660 13.321 18.656 1.00 95.19 88 LEU A N 1
ATOM 669 C CA . LEU A 1 88 ? -18.919 14.016 18.355 1.00 95.19 88 LEU A CA 1
ATOM 670 C C . LEU A 1 88 ? -19.467 14.820 19.549 1.00 95.19 88 LEU A C 1
ATOM 672 O O . LEU A 1 88 ? -19.954 15.933 19.367 1.00 95.19 88 LEU A O 1
ATOM 676 N N . ALA A 1 89 ? -19.332 14.291 20.769 1.00 94.75 89 ALA A N 1
ATOM 677 C CA . ALA A 1 89 ? -19.767 14.953 22.001 1.00 94.75 89 ALA A CA 1
ATOM 678 C C . ALA A 1 89 ? -19.098 16.323 22.237 1.00 94.75 89 ALA A C 1
ATOM 680 O O . ALA A 1 89 ? -19.657 17.172 22.925 1.00 94.75 89 ALA A O 1
ATOM 681 N N . SER A 1 90 ? -17.928 16.567 21.641 1.00 96.19 90 SER A N 1
ATOM 682 C CA . SER A 1 90 ? -17.195 17.831 21.741 1.00 96.19 90 SER A CA 1
ATOM 683 C C . SER A 1 90 ? -17.436 18.765 20.551 1.00 96.19 90 SER A C 1
ATOM 685 O O . SER A 1 90 ? -16.782 19.796 20.462 1.00 96.19 90 SER A O 1
ATOM 687 N N . ALA A 1 91 ? -18.359 18.462 19.630 1.00 93.69 91 ALA A N 1
ATOM 688 C CA . ALA A 1 91 ? -18.536 19.242 18.398 1.00 93.69 91 ALA A CA 1
ATOM 689 C C . ALA A 1 91 ? -18.889 20.723 18.621 1.00 93.69 91 ALA A C 1
ATOM 691 O O . ALA A 1 91 ? -18.522 21.561 17.798 1.00 93.69 91 ALA A O 1
ATOM 692 N N . GLY A 1 92 ? -19.572 21.052 19.724 1.00 93.75 92 GLY A N 1
ATOM 693 C CA . GLY A 1 92 ? -19.888 22.438 20.091 1.00 93.75 92 GLY A CA 1
ATOM 694 C C . GLY A 1 92 ? -18.683 23.240 20.596 1.00 93.75 92 GLY A C 1
ATOM 695 O O . GLY A 1 92 ? -18.675 24.460 20.484 1.00 93.75 92 GLY A O 1
ATOM 696 N N . SER A 1 93 ? -17.655 22.565 21.117 1.00 96.12 93 SER A N 1
ATOM 697 C CA . SER A 1 93 ? -16.397 23.175 21.560 1.00 96.12 93 SER A CA 1
ATOM 698 C C . SER A 1 93 ? -15.244 22.181 21.364 1.00 96.12 93 SER A C 1
ATOM 700 O O . SER A 1 93 ? -14.796 21.560 22.335 1.00 96.12 93 SER A O 1
ATOM 702 N N . PRO A 1 94 ? -14.780 21.977 20.115 1.00 94.75 94 PRO A N 1
ATOM 703 C CA . PRO A 1 94 ? -13.766 20.976 19.822 1.00 94.75 94 PRO A CA 1
ATOM 704 C C . PRO A 1 94 ? -12.460 21.260 20.571 1.00 94.75 94 PRO A C 1
ATOM 706 O O . PRO A 1 94 ? -12.014 22.412 20.592 1.00 94.75 94 PRO A O 1
ATOM 709 N N . PRO A 1 95 ? -11.808 20.238 21.154 1.00 93.88 95 PRO A N 1
ATOM 710 C CA . PRO A 1 95 ? -10.495 20.421 21.750 1.00 93.88 95 PRO A CA 1
ATOM 711 C C . PRO A 1 95 ? -9.474 20.839 20.686 1.00 93.88 95 PRO A C 1
ATOM 713 O O . PRO A 1 95 ? -9.628 20.567 19.489 1.00 93.88 95 PRO A O 1
ATOM 716 N N . LYS A 1 96 ? -8.388 21.480 21.130 1.00 92.38 96 LYS A N 1
ATOM 717 C CA . LYS A 1 96 ? -7.249 21.761 20.255 1.00 92.38 96 LYS A CA 1
ATOM 718 C C . LYS A 1 96 ? -6.669 20.433 19.762 1.00 92.38 96 LYS A C 1
ATOM 720 O O . LYS A 1 96 ? -6.281 19.595 20.569 1.00 92.38 96 LYS A O 1
ATOM 725 N N . MET A 1 97 ? -6.601 20.263 18.443 1.00 92.50 97 MET A N 1
ATOM 726 C CA . MET A 1 97 ? -5.963 19.100 17.832 1.00 92.50 97 MET A CA 1
ATOM 727 C C . MET A 1 97 ? -4.456 19.138 18.100 1.00 92.50 97 MET A C 1
ATOM 729 O O . MET A 1 97 ? -3.810 20.165 17.881 1.00 92.50 97 MET A O 1
ATOM 733 N N . GLU A 1 98 ? -3.907 18.019 18.555 1.00 91.56 98 GLU A N 1
ATOM 734 C CA . GLU A 1 98 ? -2.466 17.826 18.654 1.00 91.56 98 GLU A CA 1
ATOM 735 C C . GLU A 1 98 ? -1.928 17.297 17.321 1.00 91.56 98 GLU A C 1
ATOM 737 O O . GLU A 1 98 ? -2.454 16.333 16.765 1.00 91.56 98 GLU A O 1
ATOM 742 N N . ALA A 1 99 ? -0.882 17.938 16.801 1.00 90.69 99 ALA A N 1
ATOM 743 C CA . ALA A 1 99 ? -0.181 17.492 15.605 1.00 90.69 99 ALA A CA 1
ATOM 744 C C . ALA A 1 99 ? 1.214 16.997 15.995 1.00 90.69 99 ALA A C 1
ATOM 746 O O . ALA A 1 99 ? 2.063 17.777 16.426 1.00 90.69 99 ALA A O 1
ATOM 747 N N . ILE A 1 100 ? 1.456 15.698 15.818 1.00 91.12 100 ILE A N 1
ATOM 748 C CA . ILE A 1 100 ? 2.759 15.084 16.081 1.00 91.12 100 ILE A CA 1
ATOM 749 C C . ILE A 1 100 ? 3.537 15.020 14.768 1.00 91.12 100 ILE A C 1
ATOM 751 O O . ILE A 1 100 ? 3.191 14.269 13.858 1.00 91.12 100 ILE A O 1
ATOM 755 N N . LEU A 1 101 ? 4.613 15.802 14.673 1.00 90.62 101 LEU A N 1
ATOM 756 C CA . LEU A 1 101 ? 5.512 15.759 13.523 1.00 90.62 101 LEU A CA 1
ATOM 757 C C . LEU A 1 101 ? 6.466 14.563 13.636 1.00 90.62 101 LEU A C 1
ATOM 759 O O . LEU A 1 101 ? 7.162 14.383 14.642 1.00 90.62 101 LEU A O 1
ATOM 763 N N . CYS A 1 102 ? 6.504 13.755 12.577 1.00 91.19 102 CYS A N 1
ATOM 764 C CA . CYS A 1 102 ? 7.352 12.565 12.479 1.00 91.19 102 CYS A CA 1
ATOM 765 C C . CYS A 1 102 ? 8.547 12.738 11.527 1.00 91.19 102 CYS A C 1
ATOM 767 O O . CYS A 1 102 ? 9.293 11.785 11.314 1.00 91.19 102 CYS A O 1
ATOM 769 N N . THR A 1 103 ? 8.767 13.936 10.974 1.00 88.81 103 THR A N 1
ATOM 770 C CA . THR A 1 103 ? 9.954 14.234 10.156 1.00 88.81 103 THR A CA 1
ATOM 771 C C . THR A 1 103 ? 11.230 13.944 10.946 1.00 88.81 103 THR A C 1
ATOM 773 O O . THR A 1 103 ? 11.379 14.398 12.078 1.00 88.81 103 THR A O 1
ATOM 776 N N . GLY A 1 104 ? 12.143 13.171 10.355 1.00 88.25 104 GLY A N 1
ATOM 777 C CA . GLY A 1 104 ? 13.410 12.784 10.983 1.00 88.25 104 GLY A CA 1
ATOM 778 C C . GLY A 1 104 ? 13.301 11.691 12.052 1.00 88.25 104 GLY A C 1
ATOM 779 O O . GLY A 1 104 ? 14.329 11.258 12.568 1.00 88.25 104 GLY A O 1
ATOM 780 N N . LYS A 1 105 ? 12.094 11.204 12.379 1.00 90.75 105 LYS A N 1
ATOM 781 C CA . LYS A 1 105 ? 11.920 10.085 13.313 1.00 90.75 105 LYS A CA 1
ATOM 782 C C . LYS A 1 105 ? 12.066 8.750 12.588 1.00 90.75 105 LYS A C 1
ATOM 784 O O . LYS A 1 105 ? 11.567 8.573 11.479 1.00 90.75 105 LYS A O 1
ATOM 789 N N . ILE A 1 106 ? 12.717 7.796 13.247 1.00 87.94 106 ILE A N 1
ATOM 790 C CA . ILE A 1 106 ? 12.765 6.406 12.791 1.00 87.94 106 ILE A CA 1
ATOM 791 C C . ILE A 1 106 ? 11.488 5.715 13.269 1.00 87.94 106 ILE A C 1
ATOM 793 O O . ILE A 1 106 ? 11.158 5.770 14.451 1.00 87.94 106 ILE A O 1
ATOM 797 N N . MET A 1 107 ? 10.776 5.070 12.348 1.00 87.75 107 MET A N 1
ATOM 798 C CA . MET A 1 107 ? 9.549 4.331 12.628 1.00 87.75 107 MET A CA 1
ATOM 799 C C . MET A 1 107 ? 9.589 2.990 11.901 1.00 87.75 107 MET A C 1
ATOM 801 O O . MET A 1 107 ? 9.983 2.925 10.737 1.00 87.75 107 MET A O 1
ATOM 805 N N . ASN A 1 108 ? 9.166 1.933 12.590 1.00 87.19 108 ASN A N 1
ATOM 806 C CA . ASN A 1 108 ? 8.902 0.632 11.998 1.00 87.19 108 ASN A CA 1
ATOM 807 C C . ASN A 1 108 ? 7.403 0.352 12.123 1.00 87.19 108 ASN A C 1
ATOM 809 O O . ASN A 1 108 ? 6.868 0.358 13.227 1.00 87.19 108 ASN A O 1
ATOM 813 N N . THR A 1 109 ? 6.736 0.143 10.994 1.00 86.94 109 THR A N 1
ATOM 814 C CA . THR A 1 109 ? 5.293 -0.130 10.921 1.00 86.94 109 THR A CA 1
ATOM 815 C C . THR A 1 109 ? 5.000 -1.583 10.552 1.00 86.94 109 THR A C 1
ATOM 817 O O . THR A 1 109 ? 3.897 -1.903 10.122 1.00 86.94 109 THR A O 1
ATOM 820 N N . ILE A 1 110 ? 6.000 -2.456 10.641 1.00 89.94 110 ILE A N 1
ATOM 821 C CA . ILE A 1 110 ? 5.883 -3.873 10.319 1.00 89.94 110 ILE A CA 1
ATOM 822 C C . ILE A 1 110 ? 5.559 -4.634 11.598 1.00 89.94 110 ILE A C 1
ATOM 824 O O . ILE A 1 110 ? 6.239 -4.457 12.607 1.00 89.94 110 ILE A O 1
ATOM 828 N N . HIS A 1 111 ? 4.576 -5.524 11.513 1.00 90.94 111 HIS A N 1
ATOM 829 C CA . HIS A 1 111 ? 4.236 -6.459 12.578 1.00 90.94 111 HIS A CA 1
ATOM 830 C C . HIS A 1 111 ? 5.385 -7.410 12.926 1.00 90.94 111 HIS A C 1
ATOM 832 O O . HIS A 1 111 ? 6.235 -7.744 12.088 1.00 90.94 111 HIS A O 1
ATOM 838 N N . SER A 1 112 ? 5.373 -7.880 14.169 1.00 93.38 112 SER A N 1
ATOM 839 C CA . SER A 1 112 ? 6.295 -8.907 14.648 1.00 93.38 112 SER A CA 1
ATOM 840 C C . SER A 1 112 ? 6.239 -10.162 13.763 1.00 93.38 112 SER A C 1
ATOM 842 O O . SER A 1 112 ? 5.188 -10.529 13.245 1.00 93.38 112 SER A O 1
ATOM 844 N N . ASN A 1 113 ? 7.387 -10.817 13.559 1.00 91.25 113 ASN A N 1
ATOM 845 C CA . ASN A 1 113 ? 7.491 -12.074 12.792 1.00 91.25 113 ASN A CA 1
ATOM 846 C C . ASN A 1 113 ? 7.929 -13.247 13.6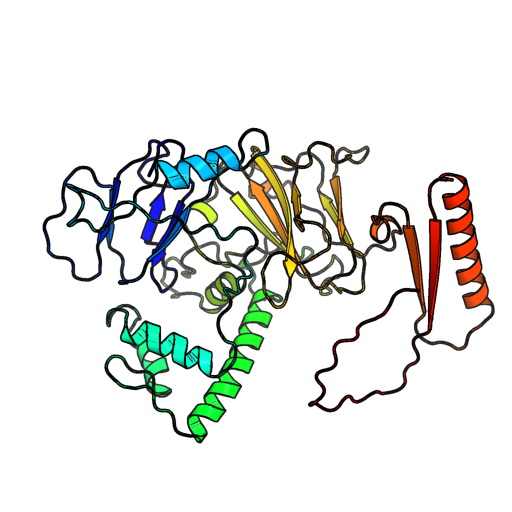83 1.00 91.25 113 ASN A C 1
ATOM 848 O O . ASN A 1 113 ? 8.556 -14.196 13.216 1.00 91.25 113 ASN A O 1
ATOM 852 N N . ASP A 1 114 ? 7.620 -13.145 14.970 1.00 94.50 114 ASP A N 1
ATOM 853 C CA . ASP A 1 114 ? 7.873 -14.128 16.014 1.00 94.50 114 ASP A CA 1
ATOM 854 C C . ASP A 1 114 ? 6.600 -14.304 16.863 1.00 94.50 114 ASP A C 1
ATOM 856 O O . ASP A 1 114 ? 5.498 -13.948 16.440 1.00 94.50 114 ASP A O 1
ATOM 860 N N . PHE A 1 115 ? 6.730 -14.865 18.066 1.00 97.44 115 PHE A N 1
ATOM 861 C CA . PHE A 1 115 ? 5.593 -15.078 18.956 1.00 97.44 115 PHE A CA 1
ATOM 862 C C . PHE A 1 115 ? 4.816 -13.793 19.306 1.00 97.44 115 PHE A C 1
ATOM 864 O O . PHE A 1 115 ? 3.598 -13.871 19.480 1.00 97.44 115 PHE A O 1
ATOM 871 N N . ALA A 1 116 ? 5.464 -12.621 19.353 1.00 97.69 116 ALA A N 1
ATOM 872 C CA . ALA A 1 116 ? 4.798 -11.362 19.701 1.00 97.69 116 ALA A CA 1
ATOM 873 C C . ALA A 1 116 ? 3.695 -10.985 18.692 1.00 97.69 116 ALA A C 1
ATOM 875 O O . ALA A 1 116 ? 2.739 -10.300 19.048 1.00 97.69 116 ALA A O 1
ATOM 876 N N . PHE A 1 117 ? 3.738 -11.524 17.466 1.00 97.44 117 PHE A N 1
ATOM 877 C CA . PHE A 1 117 ? 2.642 -11.406 16.499 1.00 97.44 117 PHE A CA 1
ATOM 878 C C . PHE A 1 117 ? 1.298 -11.873 17.078 1.00 97.44 117 PHE A C 1
ATOM 880 O O . PHE A 1 117 ? 0.266 -11.237 16.877 1.00 97.44 117 PHE A O 1
ATOM 887 N N . TYR A 1 118 ? 1.292 -12.978 17.824 1.00 98.31 118 TYR A N 1
ATOM 888 C CA . TYR A 1 118 ? 0.063 -13.522 18.403 1.00 98.31 118 TYR A CA 1
ATOM 889 C C . TYR A 1 118 ? -0.426 -12.700 19.595 1.00 98.31 118 TYR A C 1
ATOM 891 O O . TYR A 1 118 ? -1.630 -12.643 19.840 1.00 98.31 118 TYR A O 1
ATOM 899 N N . GLU A 1 119 ? 0.478 -12.020 20.302 1.00 98.38 119 GLU A N 1
ATOM 900 C CA . GLU A 1 119 ? 0.120 -11.051 21.340 1.00 98.38 119 GLU A CA 1
ATOM 901 C C . GLU A 1 119 ? -0.539 -9.810 20.719 1.00 98.38 119 GLU A C 1
ATOM 903 O O . GLU A 1 119 ? -1.580 -9.367 21.209 1.00 98.38 119 GLU A O 1
ATOM 908 N N . GLU A 1 120 ? -0.007 -9.312 19.595 1.00 97.38 120 GLU A N 1
ATOM 909 C CA . GLU A 1 120 ? -0.618 -8.234 18.803 1.00 97.38 120 GLU A CA 1
ATOM 910 C C . GLU A 1 120 ? -2.022 -8.632 18.314 1.00 97.38 120 GLU A C 1
ATOM 912 O O . GLU A 1 120 ? -2.987 -7.890 18.510 1.00 97.38 120 GLU A O 1
ATOM 917 N N . VAL A 1 121 ? -2.167 -9.833 17.737 1.00 96.94 121 VAL A N 1
ATOM 918 C CA . VAL A 1 121 ? -3.469 -10.364 17.298 1.00 96.94 121 VAL A CA 1
ATOM 919 C C . VAL A 1 121 ? -4.432 -10.487 18.477 1.00 96.94 121 VAL A C 1
ATOM 921 O O . VAL A 1 121 ? -5.579 -10.049 18.375 1.00 96.94 121 VAL A O 1
ATOM 924 N N . ASN A 1 122 ? -3.991 -11.040 19.610 1.00 98.25 122 ASN A N 1
ATOM 925 C CA . ASN A 1 122 ? -4.828 -11.143 20.799 1.00 98.25 122 ASN A CA 1
ATOM 926 C C . ASN A 1 122 ? -5.294 -9.761 21.275 1.00 98.25 122 ASN A C 1
ATOM 928 O O . ASN A 1 122 ? -6.482 -9.595 21.540 1.00 98.25 122 ASN A O 1
ATOM 932 N N . ALA A 1 123 ? -4.410 -8.760 21.324 1.00 97.88 123 ALA A N 1
ATOM 933 C CA . ALA A 1 123 ? -4.774 -7.401 21.721 1.00 97.88 123 ALA A CA 1
ATOM 934 C C . ALA A 1 123 ? -5.903 -6.825 20.846 1.00 97.88 123 ALA A C 1
ATOM 936 O O . ALA A 1 123 ? -6.875 -6.284 21.378 1.00 97.88 123 ALA A O 1
ATOM 937 N N . VAL A 1 124 ? -5.833 -7.023 19.523 1.00 97.00 124 VAL A N 1
ATOM 938 C CA . VAL A 1 124 ? -6.903 -6.622 18.592 1.00 97.00 124 VAL A CA 1
ATOM 939 C C . VAL A 1 124 ? -8.208 -7.360 18.901 1.00 97.00 124 VAL A C 1
ATOM 941 O O . VAL A 1 124 ? -9.251 -6.725 19.021 1.00 97.00 124 VAL A O 1
ATOM 944 N N . ILE A 1 125 ? -8.169 -8.682 19.092 1.00 97.50 125 ILE A N 1
ATOM 945 C CA . ILE A 1 125 ? -9.367 -9.491 19.387 1.00 97.50 125 ILE A CA 1
ATOM 946 C C . ILE A 1 125 ? -10.016 -9.112 20.725 1.00 97.50 125 ILE A C 1
ATOM 948 O O . ILE A 1 125 ? -11.247 -9.125 20.850 1.00 97.50 125 ILE A O 1
ATOM 952 N N . GLN A 1 126 ? -9.218 -8.764 21.737 1.00 98.06 126 GLN A N 1
ATOM 953 C CA . GLN A 1 126 ? -9.755 -8.298 23.013 1.00 98.06 126 GLN A CA 1
ATOM 954 C C . GLN A 1 126 ? -10.444 -6.938 22.864 1.00 98.06 126 GLN A C 1
ATOM 956 O O . GLN A 1 126 ? -11.535 -6.760 23.414 1.00 98.06 126 GLN A O 1
ATOM 961 N N . TYR A 1 127 ? -9.855 -6.017 22.097 1.00 98.00 127 TYR A N 1
ATOM 962 C CA . TYR A 1 127 ? -10.359 -4.654 21.929 1.00 98.00 127 TYR A CA 1
ATOM 963 C C . TYR A 1 127 ? -11.591 -4.572 21.014 1.00 98.00 127 TYR A C 1
ATOM 965 O O . TYR A 1 127 ? -12.620 -4.028 21.408 1.00 98.00 127 TYR A O 1
ATOM 973 N N . GLU A 1 128 ? -11.512 -5.148 19.816 1.00 97.94 128 GLU A N 1
ATOM 974 C CA . GLU A 1 128 ? -12.521 -5.015 18.757 1.00 97.94 128 GLU A CA 1
ATOM 975 C C . GLU A 1 128 ? -13.817 -5.790 19.049 1.00 97.94 128 GLU A C 1
ATOM 977 O O . GLU A 1 128 ? -13.782 -6.754 19.816 1.00 97.94 128 GLU A O 1
ATOM 982 N N . PRO A 1 129 ? -14.991 -5.414 18.502 1.00 96.69 129 PRO A N 1
ATOM 983 C CA . PRO A 1 129 ? -16.253 -6.076 18.845 1.00 96.69 129 PRO A CA 1
ATOM 984 C C . PRO A 1 129 ? -16.269 -7.554 18.403 1.00 96.69 129 PRO A C 1
ATOM 986 O O . PRO A 1 129 ? -15.458 -7.992 17.592 1.00 96.69 129 PRO A O 1
ATOM 989 N N . ILE A 1 130 ? -17.178 -8.370 18.952 1.00 95.00 130 ILE A N 1
ATOM 990 C CA . ILE A 1 130 ? -17.181 -9.829 18.703 1.00 95.00 130 ILE A CA 1
ATOM 991 C C . ILE A 1 130 ? -17.377 -10.191 17.219 1.00 95.00 130 ILE A C 1
ATOM 993 O O . ILE A 1 130 ? -16.850 -11.198 16.747 1.00 95.00 130 ILE A O 1
ATOM 997 N N . ASP A 1 131 ? -18.115 -9.354 16.496 1.00 92.06 131 ASP A N 1
ATOM 998 C CA . ASP A 1 131 ? -18.437 -9.422 15.071 1.00 92.06 131 ASP A CA 1
ATOM 999 C C . ASP A 1 131 ? -17.387 -8.743 14.173 1.00 92.06 131 ASP A C 1
ATOM 1001 O O . ASP A 1 131 ? -17.527 -8.754 12.949 1.00 92.06 131 ASP A O 1
ATOM 1005 N N . PHE A 1 132 ? -16.288 -8.236 14.751 1.00 92.38 132 PHE A N 1
ATOM 1006 C CA . PHE A 1 132 ? -15.118 -7.756 14.009 1.00 92.38 132 PHE A CA 1
ATOM 1007 C C . PHE A 1 132 ? -14.638 -8.784 12.978 1.00 92.38 132 PHE A C 1
ATOM 1009 O O . PHE A 1 132 ? -14.313 -8.429 11.842 1.00 92.38 132 PHE A O 1
ATOM 1016 N N . MET A 1 133 ? -14.648 -10.055 13.380 1.00 90.75 133 MET A N 1
ATOM 1017 C CA . MET A 1 133 ? -14.215 -11.211 12.613 1.00 90.75 133 MET A CA 1
ATOM 1018 C C . MET A 1 133 ? -15.340 -12.247 12.560 1.00 90.75 133 MET A C 1
ATOM 1020 O O . MET A 1 133 ? -16.049 -12.454 13.549 1.00 90.75 133 MET A O 1
ATOM 1024 N N . ASP A 1 134 ? -15.510 -12.903 11.412 1.00 91.94 134 ASP A N 1
ATOM 1025 C CA . ASP A 1 134 ? -16.534 -13.930 11.253 1.00 91.94 134 ASP A CA 1
ATOM 1026 C C . ASP A 1 134 ? -16.280 -15.142 12.181 1.00 91.94 134 ASP A C 1
ATOM 1028 O O . ASP A 1 134 ? -15.152 -15.358 12.645 1.00 91.94 134 ASP A O 1
ATOM 1032 N N . PRO A 1 135 ? -17.323 -15.929 12.511 1.00 95.38 135 PRO A N 1
ATOM 1033 C CA . PRO A 1 135 ? -17.185 -17.049 13.438 1.00 95.38 135 PRO A CA 1
ATOM 1034 C C . PRO A 1 135 ? -16.176 -18.122 13.022 1.00 95.38 135 PRO A C 1
ATOM 1036 O O . PRO A 1 135 ? -15.580 -18.732 13.908 1.00 95.38 135 PRO A O 1
ATOM 1039 N N . GLU A 1 136 ? -15.972 -18.348 11.723 1.00 93.94 136 GLU A N 1
ATOM 1040 C CA . GLU A 1 136 ? -15.056 -19.374 11.221 1.00 93.94 136 GLU A CA 1
ATOM 1041 C C . GLU A 1 136 ? -13.601 -18.951 11.450 1.00 93.94 136 GLU A C 1
ATOM 1043 O O . GLU A 1 136 ? -12.836 -19.673 12.095 1.00 93.94 136 GLU A O 1
ATOM 1048 N N . LEU A 1 137 ? -13.236 -17.729 11.046 1.00 92.50 137 LEU A N 1
ATOM 1049 C CA . LEU A 1 137 ? -11.889 -17.207 11.274 1.00 92.50 137 LEU A CA 1
ATOM 1050 C C . LEU A 1 137 ? -11.591 -17.024 12.773 1.00 92.50 137 LEU A C 1
ATOM 1052 O O . LEU A 1 137 ? -10.488 -17.331 13.231 1.00 92.50 137 LEU A O 1
ATOM 1056 N N . ARG A 1 138 ? -12.584 -16.615 13.572 1.00 95.12 138 ARG A N 1
ATOM 1057 C CA . ARG A 1 138 ? -12.456 -16.557 15.039 1.00 95.12 138 ARG A CA 1
ATOM 1058 C C . ARG A 1 138 ? -12.278 -17.948 15.668 1.00 95.12 138 ARG A C 1
ATOM 1060 O O . ARG A 1 138 ? -11.573 -18.080 16.671 1.00 95.12 138 ARG A O 1
ATOM 1067 N N . GLY A 1 139 ? -12.883 -18.985 15.088 1.00 96.88 139 GLY A N 1
ATOM 1068 C CA . GLY A 1 139 ? -12.691 -20.379 15.494 1.00 96.88 139 GLY A CA 1
ATOM 1069 C C . GLY A 1 139 ? -11.236 -20.833 15.345 1.00 96.88 139 GLY A C 1
ATOM 1070 O O . GLY A 1 139 ? -10.685 -21.425 16.274 1.00 96.88 139 GLY A O 1
ATOM 1071 N N . ASN A 1 140 ? -10.579 -20.456 14.243 1.00 95.88 140 ASN A N 1
ATOM 1072 C CA . ASN A 1 140 ? -9.155 -20.741 14.020 1.00 95.88 140 ASN A CA 1
ATOM 1073 C C . ASN A 1 140 ? -8.258 -20.109 15.097 1.00 95.88 140 ASN A C 1
ATOM 1075 O O . ASN A 1 140 ? -7.320 -20.746 15.570 1.00 95.88 140 ASN A O 1
ATOM 1079 N N . LEU A 1 141 ? -8.571 -18.885 15.536 1.00 97.06 141 LEU A N 1
ATOM 1080 C CA . LEU A 1 141 ? -7.853 -18.229 16.637 1.00 97.06 141 LEU A CA 1
ATOM 1081 C C . LEU A 1 141 ? -8.092 -18.929 17.982 1.00 97.06 141 LEU A C 1
ATOM 1083 O O . LEU A 1 141 ? -7.161 -19.112 18.768 1.00 97.06 141 LEU A O 1
ATOM 1087 N N . THR A 1 142 ? -9.318 -19.398 18.222 1.00 97.31 142 THR A N 1
ATOM 1088 C CA . THR A 1 142 ? -9.656 -20.137 19.449 1.00 97.31 142 THR A CA 1
ATOM 1089 C C . THR A 1 142 ? -8.865 -21.444 19.544 1.00 97.31 142 THR A C 1
ATOM 1091 O O . THR A 1 142 ? -8.400 -21.798 20.627 1.00 97.31 142 THR A O 1
ATOM 1094 N N . ALA A 1 143 ? -8.644 -22.130 18.418 1.00 97.25 143 ALA A N 1
ATOM 1095 C CA . ALA A 1 143 ? -7.860 -23.367 18.361 1.00 97.25 143 ALA A CA 1
ATOM 1096 C C . ALA A 1 143 ? -6.389 -23.188 18.790 1.00 97.25 143 ALA A C 1
ATOM 1098 O O . ALA A 1 143 ? -5.756 -24.154 19.213 1.00 97.25 143 ALA A O 1
ATOM 1099 N N . ILE A 1 144 ? -5.862 -21.961 18.727 1.00 97.62 144 ILE A N 1
ATOM 1100 C CA . ILE A 1 144 ? -4.512 -21.605 19.186 1.00 97.62 144 ILE A CA 1
ATOM 1101 C C . ILE A 1 144 ? -4.514 -20.801 20.495 1.00 97.62 144 ILE A C 1
ATOM 1103 O O . ILE A 1 144 ? -3.509 -20.192 20.846 1.00 97.62 144 ILE A O 1
ATOM 1107 N N . GLY A 1 145 ? -5.631 -20.798 21.227 1.00 97.62 145 GLY A N 1
ATOM 1108 C CA . GLY A 1 145 ? -5.738 -20.181 22.550 1.00 97.62 145 GLY A CA 1
ATOM 1109 C C . GLY A 1 145 ? -6.101 -18.692 22.562 1.00 97.62 145 GLY A C 1
ATOM 1110 O O . GLY A 1 145 ? -6.151 -18.107 23.640 1.00 97.62 145 GLY A O 1
ATOM 1111 N N . ILE A 1 146 ? -6.394 -18.071 21.414 1.00 98.50 146 ILE A N 1
ATOM 1112 C CA . ILE A 1 146 ? -6.814 -16.664 21.341 1.00 98.50 146 ILE A CA 1
ATOM 1113 C C . ILE A 1 146 ? -8.342 -16.592 21.292 1.00 98.50 146 ILE A C 1
ATOM 1115 O O . ILE A 1 146 ? -8.971 -16.973 20.305 1.00 98.50 146 ILE A O 1
ATOM 1119 N N . MET A 1 147 ? -8.952 -16.069 22.356 1.00 97.50 147 MET A N 1
ATOM 1120 C CA . MET A 1 147 ? -10.406 -15.960 22.478 1.00 97.50 147 MET A CA 1
ATOM 1121 C C . MET A 1 147 ? -10.802 -14.650 23.156 1.00 97.50 147 MET A C 1
ATOM 1123 O O . MET A 1 147 ? -10.275 -14.297 24.212 1.00 97.50 147 MET A O 1
ATOM 1127 N N . LYS A 1 148 ? -11.779 -13.941 22.578 1.00 97.56 148 LYS A N 1
ATOM 1128 C CA . LYS A 1 148 ? -12.303 -12.698 23.156 1.00 97.56 148 LYS A CA 1
ATOM 1129 C C . LYS A 1 148 ? -12.812 -12.928 24.585 1.00 97.56 148 LYS A C 1
ATOM 1131 O O . LYS A 1 148 ? -13.559 -13.871 24.839 1.00 97.56 148 LYS A O 1
ATOM 1136 N N . GLY A 1 149 ? -12.421 -12.042 25.498 1.00 97.81 149 GLY A N 1
ATOM 1137 C CA . GLY A 1 149 ? -12.772 -12.089 26.916 1.00 97.81 149 GLY A CA 1
ATOM 1138 C C . GLY A 1 149 ? -11.943 -13.071 27.748 1.00 97.81 149 GLY A C 1
ATOM 1139 O O . GLY A 1 149 ? -12.249 -13.251 28.924 1.00 97.81 149 GLY A O 1
ATOM 1140 N N . ARG A 1 150 ? -10.917 -13.715 27.173 1.00 97.88 150 ARG A N 1
ATOM 1141 C CA . ARG A 1 150 ? -10.010 -14.620 27.892 1.00 97.88 150 ARG A CA 1
ATOM 1142 C C . ARG A 1 150 ? -8.551 -14.173 27.757 1.00 97.88 150 ARG A C 1
ATOM 1144 O O . ARG A 1 150 ? -8.168 -13.728 26.675 1.00 97.88 150 ARG A O 1
ATOM 1151 N N . PRO A 1 151 ? -7.733 -14.310 28.817 1.00 97.94 151 PRO A N 1
ATOM 1152 C CA . PRO A 1 151 ? -6.286 -14.156 28.711 1.00 97.94 151 PRO A CA 1
ATOM 1153 C C . PRO A 1 151 ? -5.687 -15.125 27.683 1.00 97.94 151 PRO A C 1
ATOM 1155 O O . PRO A 1 151 ? -6.153 -16.258 27.547 1.00 97.94 151 PRO A O 1
ATOM 1158 N N . PHE A 1 152 ? -4.642 -14.684 26.981 1.00 98.56 152 PHE A N 1
ATOM 1159 C CA . PHE A 1 152 ? -3.845 -15.532 26.097 1.00 98.56 152 PHE A CA 1
ATOM 1160 C C . PHE A 1 152 ? -2.601 -16.010 26.853 1.00 98.56 152 PHE A C 1
ATOM 1162 O O . PHE A 1 152 ? -1.610 -15.292 26.952 1.00 98.56 152 PHE A O 1
ATOM 1169 N N . GLU A 1 153 ? -2.681 -17.215 27.417 1.00 98.00 153 GLU A N 1
ATOM 1170 C CA . GLU A 1 153 ? -1.652 -17.806 28.286 1.00 98.00 153 GLU A CA 1
ATOM 1171 C C . GLU A 1 153 ? -1.188 -19.164 27.723 1.00 98.00 153 GLU A C 1
ATOM 1173 O O . GLU A 1 153 ? -1.516 -20.217 28.276 1.00 98.00 153 GLU A O 1
ATOM 1178 N N . PRO A 1 154 ? -0.480 -19.191 26.577 1.00 98.06 154 PRO A N 1
ATOM 1179 C CA . PRO A 1 154 ? -0.034 -20.447 25.992 1.00 98.06 154 PRO A CA 1
ATOM 1180 C C . PRO A 1 154 ? 1.052 -21.096 26.851 1.00 98.06 154 PRO A C 1
ATOM 1182 O O . PRO A 1 154 ? 1.985 -20.436 27.315 1.00 98.06 154 PRO A O 1
ATOM 1185 N N . ASP A 1 155 ? 0.967 -22.417 27.004 1.00 98.25 155 ASP A N 1
ATOM 1186 C CA . ASP A 1 155 ? 2.038 -23.198 27.613 1.00 98.25 155 ASP A CA 1
ATOM 1187 C C . ASP A 1 155 ? 3.318 -23.181 26.750 1.00 98.25 155 ASP A C 1
ATOM 1189 O O . ASP A 1 155 ? 3.346 -22.701 25.610 1.00 98.25 155 ASP A O 1
ATOM 1193 N N . ALA A 1 156 ? 4.407 -23.732 27.293 1.00 98.44 156 ALA A N 1
ATOM 1194 C CA . ALA A 1 156 ? 5.697 -23.764 26.606 1.00 98.44 156 ALA A CA 1
ATOM 1195 C C . ALA A 1 156 ? 5.630 -24.456 25.232 1.00 98.44 156 ALA A C 1
ATOM 1197 O O . ALA A 1 156 ? 6.315 -24.041 24.296 1.00 98.44 156 ALA A O 1
ATOM 1198 N N . ARG A 1 157 ? 4.786 -25.487 25.090 1.00 98.38 157 ARG A N 1
ATOM 1199 C CA . ARG A 1 157 ? 4.636 -26.239 23.842 1.00 98.38 157 ARG A CA 1
ATOM 1200 C C . ARG A 1 157 ? 3.932 -25.392 22.784 1.00 98.38 157 ARG A C 1
ATOM 1202 O O . ARG A 1 157 ? 4.420 -25.295 21.662 1.00 98.38 157 ARG A O 1
ATOM 1209 N N . LEU A 1 158 ? 2.803 -24.775 23.127 1.00 98.31 158 LEU A N 1
ATOM 1210 C CA . LEU A 1 158 ? 2.044 -23.927 22.213 1.00 98.31 158 LEU A CA 1
ATOM 1211 C C . LEU A 1 158 ? 2.844 -22.680 21.824 1.00 98.31 158 LEU A C 1
ATOM 1213 O O . LEU A 1 158 ? 2.883 -22.332 20.648 1.00 98.31 158 LEU A O 1
ATOM 1217 N N . LYS A 1 159 ? 3.562 -22.059 22.766 1.00 98.44 159 LYS A N 1
ATOM 1218 C CA . LYS A 1 159 ? 4.449 -20.924 22.472 1.00 98.44 159 LYS A CA 1
ATOM 1219 C C . LYS A 1 159 ? 5.532 -21.280 21.445 1.00 98.44 159 LYS A C 1
ATOM 1221 O O . LYS A 1 159 ? 5.772 -20.501 20.520 1.00 98.44 159 LYS A O 1
ATOM 1226 N N . ALA A 1 160 ? 6.153 -22.456 21.569 1.00 98.19 160 ALA A N 1
ATOM 1227 C CA . ALA A 1 160 ? 7.138 -22.943 20.601 1.00 98.19 160 ALA A CA 1
ATOM 1228 C C . ALA A 1 160 ? 6.525 -23.149 19.202 1.00 98.19 160 ALA A C 1
ATOM 1230 O O . ALA A 1 160 ? 7.062 -22.637 18.221 1.00 98.19 160 ALA A O 1
ATOM 1231 N N . LEU A 1 161 ? 5.363 -23.809 19.120 1.00 98.31 161 LEU A N 1
ATOM 1232 C CA . LEU A 1 161 ? 4.647 -24.023 17.855 1.00 98.31 161 LEU A CA 1
ATOM 1233 C C . LEU A 1 161 ? 4.258 -22.706 17.176 1.00 98.31 161 LEU A C 1
ATOM 1235 O O . LEU A 1 161 ? 4.418 -22.558 15.968 1.00 98.31 161 LEU A O 1
ATOM 1239 N N . LEU A 1 162 ? 3.767 -21.734 17.945 1.00 98.44 162 LEU A N 1
ATOM 1240 C CA . LEU A 1 162 ? 3.374 -20.434 17.408 1.00 98.44 162 LEU A CA 1
ATOM 1241 C C . LEU A 1 162 ? 4.582 -19.632 16.914 1.00 98.44 162 LEU A C 1
AT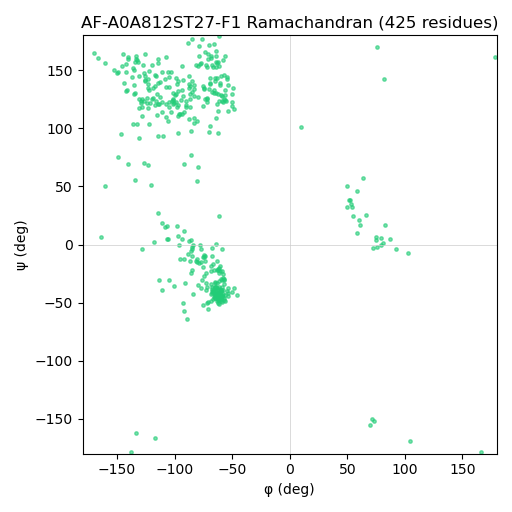OM 1243 O O . LEU A 1 162 ? 4.498 -18.992 15.869 1.00 98.44 162 LEU A O 1
ATOM 1247 N N . THR A 1 163 ? 5.726 -19.728 17.594 1.00 97.88 163 THR A N 1
ATOM 1248 C CA . THR A 1 163 ? 6.978 -19.099 17.140 1.00 97.88 163 THR A CA 1
ATOM 1249 C C . THR A 1 163 ? 7.396 -19.632 15.766 1.00 97.88 163 THR A C 1
ATOM 1251 O O . THR A 1 163 ? 7.684 -18.851 14.860 1.00 97.88 163 THR A O 1
ATOM 1254 N N . GLU A 1 164 ? 7.366 -20.953 15.576 1.00 97.94 164 GLU A N 1
ATOM 1255 C CA . GLU A 1 164 ? 7.650 -21.576 14.278 1.00 97.94 164 GLU A CA 1
ATOM 1256 C C . GLU A 1 164 ? 6.605 -21.186 13.219 1.00 97.94 164 GLU A C 1
ATOM 1258 O O . GLU A 1 164 ? 6.951 -20.805 12.097 1.00 97.94 164 GLU A O 1
ATOM 1263 N N . ALA A 1 165 ? 5.321 -21.192 13.588 1.00 97.81 165 ALA A N 1
ATOM 1264 C CA . ALA A 1 165 ? 4.234 -20.809 12.696 1.00 97.81 165 ALA A CA 1
ATOM 1265 C C . ALA A 1 165 ? 4.343 -19.349 12.219 1.00 97.81 165 ALA A C 1
ATOM 1267 O O . ALA A 1 165 ? 4.051 -19.080 11.054 1.00 97.81 165 ALA A O 1
ATOM 1268 N N . ALA A 1 166 ? 4.807 -18.413 13.058 1.00 97.31 166 ALA A N 1
ATOM 1269 C CA . ALA A 1 166 ? 5.063 -17.029 12.638 1.00 97.31 166 ALA A CA 1
ATOM 1270 C C . ALA A 1 166 ? 6.148 -16.953 11.550 1.00 97.31 166 ALA A C 1
ATOM 1272 O O . ALA A 1 166 ? 5.967 -16.272 10.535 1.00 97.31 166 ALA A O 1
ATOM 1273 N N . ALA A 1 167 ? 7.243 -17.705 11.707 1.00 95.56 167 ALA A N 1
ATOM 1274 C CA . ALA A 1 167 ? 8.307 -17.764 10.707 1.00 95.56 167 ALA A CA 1
ATOM 1275 C C . ALA A 1 167 ? 7.799 -18.334 9.368 1.00 95.56 167 ALA A C 1
ATOM 1277 O O . ALA A 1 167 ? 8.054 -17.753 8.306 1.00 95.56 167 ALA A O 1
ATOM 1278 N N . ILE A 1 168 ? 7.021 -19.422 9.414 1.00 97.06 168 ILE A N 1
ATOM 1279 C CA . ILE A 1 168 ? 6.405 -20.042 8.228 1.00 97.06 168 ILE A CA 1
ATOM 1280 C C . ILE A 1 168 ? 5.387 -19.094 7.575 1.00 97.06 168 ILE A C 1
ATOM 1282 O O . ILE A 1 168 ? 5.379 -18.942 6.350 1.00 97.06 168 ILE A O 1
ATOM 1286 N N . GLY A 1 169 ? 4.552 -18.419 8.367 1.00 96.00 169 GLY A N 1
ATOM 1287 C CA . GLY A 1 169 ? 3.555 -17.460 7.886 1.00 96.00 169 GLY A CA 1
ATOM 1288 C C . GLY A 1 169 ? 4.186 -16.259 7.177 1.00 96.00 169 GLY A C 1
ATOM 1289 O O . GLY A 1 169 ? 3.741 -15.870 6.093 1.00 96.00 169 GLY A O 1
ATOM 1290 N N . ASN A 1 170 ? 5.281 -15.719 7.717 1.00 94.38 170 ASN A N 1
ATOM 1291 C CA . ASN A 1 170 ? 6.043 -14.655 7.062 1.00 94.38 170 ASN A CA 1
ATOM 1292 C C . ASN A 1 170 ? 6.689 -15.145 5.753 1.00 94.38 170 ASN A C 1
ATOM 1294 O O . ASN A 1 170 ? 6.568 -14.484 4.721 1.00 94.38 170 ASN A O 1
ATOM 1298 N N . ALA A 1 171 ? 7.322 -16.325 5.750 1.00 94.69 171 ALA A N 1
ATOM 1299 C CA . ALA A 1 171 ? 7.887 -16.913 4.531 1.00 94.69 171 ALA A CA 1
ATOM 1300 C C . ALA A 1 171 ? 6.816 -17.147 3.448 1.00 94.69 171 ALA A C 1
ATOM 1302 O O . ALA A 1 171 ? 7.041 -16.842 2.274 1.00 94.69 171 ALA A O 1
ATOM 1303 N N . THR A 1 172 ? 5.629 -17.608 3.849 1.00 96.12 172 THR A N 1
ATOM 1304 C CA . THR A 1 172 ? 4.471 -17.792 2.962 1.00 96.12 172 THR A CA 1
ATOM 1305 C C . THR A 1 172 ? 4.009 -16.457 2.385 1.00 96.12 172 THR A C 1
ATOM 1307 O O . THR A 1 172 ? 3.891 -16.321 1.167 1.00 96.12 172 THR A O 1
ATOM 1310 N N . SER A 1 173 ? 3.844 -15.435 3.229 1.00 95.31 173 SER A N 1
ATOM 1311 C CA . SER A 1 173 ? 3.440 -14.092 2.796 1.00 95.31 173 SER A CA 1
ATOM 1312 C C . SER A 1 173 ? 4.440 -13.487 1.806 1.00 95.31 173 SER A C 1
ATOM 1314 O O . SER A 1 173 ? 4.036 -12.914 0.794 1.00 95.31 173 SER A O 1
ATOM 1316 N N . ARG A 1 174 ? 5.748 -13.689 2.022 1.00 94.06 174 ARG A N 1
ATOM 1317 C CA . ARG A 1 174 ? 6.806 -13.297 1.072 1.00 94.06 174 ARG A CA 1
ATOM 1318 C C . ARG A 1 174 ? 6.683 -14.025 -0.258 1.00 94.06 174 ARG A C 1
ATOM 1320 O O . ARG A 1 174 ? 6.769 -13.385 -1.303 1.00 94.06 174 ARG A O 1
ATOM 1327 N N . ALA A 1 175 ? 6.490 -15.341 -0.233 1.00 94.38 175 ALA A N 1
ATOM 1328 C CA . ALA A 1 175 ? 6.372 -16.141 -1.446 1.00 94.38 175 ALA A CA 1
ATOM 1329 C C . ALA A 1 175 ? 5.159 -15.715 -2.285 1.00 94.38 175 ALA A C 1
ATOM 1331 O O . ALA A 1 175 ? 5.302 -15.496 -3.486 1.00 94.38 175 ALA A O 1
ATOM 1332 N N . LEU A 1 176 ? 3.997 -15.515 -1.654 1.00 94.50 176 LEU A N 1
ATOM 1333 C CA . LEU A 1 176 ? 2.803 -14.986 -2.323 1.00 94.50 176 LEU A CA 1
ATOM 1334 C C . LEU A 1 176 ? 3.076 -13.616 -2.954 1.00 94.50 176 LEU A C 1
ATOM 1336 O O . LEU A 1 176 ? 2.692 -13.353 -4.092 1.00 94.50 176 LEU A O 1
ATOM 1340 N N . SER A 1 177 ? 3.780 -12.759 -2.220 1.00 93.06 177 SER A N 1
ATOM 1341 C CA . SER A 1 177 ? 4.025 -11.369 -2.588 1.00 93.06 177 SER A CA 1
ATOM 1342 C C . SER A 1 177 ? 4.988 -11.224 -3.765 1.00 93.06 177 SER A C 1
ATOM 1344 O O . SER A 1 177 ? 4.632 -10.632 -4.788 1.00 93.06 177 SER A O 1
ATOM 1346 N N . PHE A 1 178 ? 6.184 -11.799 -3.647 1.00 92.56 178 PHE A N 1
ATOM 1347 C CA . PHE A 1 178 ? 7.270 -11.645 -4.618 1.00 92.56 178 PHE A CA 1
ATOM 1348 C C . PHE A 1 178 ? 7.213 -12.660 -5.771 1.00 92.56 178 PHE A C 1
ATOM 1350 O O . PHE A 1 178 ? 7.890 -12.473 -6.781 1.00 92.56 178 PHE A O 1
ATOM 1357 N N . ALA A 1 179 ? 6.411 -13.721 -5.642 1.00 90.81 179 ALA A N 1
ATOM 1358 C CA . ALA A 1 179 ? 6.278 -14.782 -6.638 1.00 90.81 179 ALA A CA 1
ATOM 1359 C C . ALA A 1 179 ? 4.802 -15.143 -6.905 1.00 90.81 179 ALA A C 1
ATOM 1361 O O . ALA A 1 179 ? 4.420 -16.311 -6.754 1.00 90.81 179 ALA A O 1
ATOM 1362 N N . PRO A 1 180 ? 3.950 -14.171 -7.288 1.00 90.44 180 PRO A N 1
ATOM 1363 C CA . PRO A 1 180 ? 2.534 -14.438 -7.486 1.00 90.44 180 PRO A CA 1
ATOM 1364 C C . PRO A 1 180 ? 2.337 -15.464 -8.607 1.00 90.44 180 PRO A C 1
ATOM 1366 O O . PRO A 1 180 ? 2.877 -15.325 -9.703 1.00 90.44 180 PRO A O 1
ATOM 1369 N N . ARG A 1 181 ? 1.546 -16.503 -8.325 1.00 88.56 181 ARG A N 1
ATOM 1370 C CA . ARG A 1 181 ? 1.163 -17.536 -9.309 1.00 88.56 181 ARG A CA 1
ATOM 1371 C C . ARG A 1 181 ? -0.189 -17.252 -9.958 1.00 88.56 181 ARG A C 1
ATOM 1373 O O . ARG A 1 181 ? -0.558 -17.907 -10.928 1.00 88.56 181 ARG A O 1
ATOM 1380 N N . SER A 1 182 ? -0.934 -16.303 -9.397 1.00 91.50 182 SER A N 1
ATOM 1381 C CA . SER A 1 182 ? -2.249 -15.916 -9.885 1.00 91.50 182 SER A CA 1
ATOM 1382 C C . SER A 1 182 ? -2.150 -15.273 -11.265 1.00 91.50 182 SER A C 1
ATOM 1384 O O . SER A 1 182 ? -1.374 -14.337 -11.473 1.00 91.50 182 SER A O 1
ATOM 1386 N N . LYS A 1 183 ? -2.979 -15.739 -12.205 1.00 92.31 183 LYS A N 1
ATOM 1387 C CA . LYS A 1 183 ? -3.099 -15.121 -13.533 1.00 92.31 183 LYS A CA 1
ATOM 1388 C C . LYS A 1 183 ? -3.662 -13.703 -13.442 1.00 92.31 183 LYS A C 1
ATOM 1390 O O . LYS A 1 183 ? -3.249 -12.846 -14.210 1.00 92.31 183 LYS A O 1
ATOM 1395 N N . THR A 1 184 ? -4.536 -13.436 -12.470 1.00 94.25 184 THR A N 1
ATOM 1396 C CA . THR A 1 184 ? -5.148 -12.115 -12.261 1.00 94.25 184 THR A CA 1
ATOM 1397 C C . THR A 1 184 ? -4.218 -11.108 -11.581 1.00 94.25 184 THR A C 1
ATOM 1399 O O . THR A 1 184 ? -4.584 -9.943 -11.440 1.00 94.25 184 THR A O 1
ATOM 1402 N N . ALA A 1 185 ? -3.009 -11.523 -11.183 1.00 95.06 185 ALA A N 1
ATOM 1403 C CA . ALA A 1 185 ? -1.966 -10.613 -10.722 1.00 95.06 185 ALA A CA 1
ATOM 1404 C C . ALA A 1 185 ? -1.136 -10.031 -11.877 1.00 95.06 185 ALA A C 1
ATOM 1406 O O . ALA A 1 185 ? -0.505 -8.992 -11.689 1.00 95.06 185 ALA A O 1
ATOM 1407 N N . ARG A 1 186 ? -1.102 -10.675 -13.051 1.00 94.88 186 ARG A N 1
ATOM 1408 C CA . ARG A 1 186 ? -0.334 -10.192 -14.208 1.00 94.88 186 ARG A CA 1
ATOM 1409 C C . ARG A 1 186 ? -1.044 -9.012 -14.862 1.00 94.88 186 ARG A C 1
ATOM 1411 O O . ARG A 1 186 ? -2.260 -9.038 -15.024 1.00 94.88 186 ARG A O 1
ATOM 1418 N N . ILE A 1 187 ? -0.283 -7.977 -15.220 1.00 95.62 187 ILE A N 1
ATOM 1419 C CA . ILE A 1 187 ? -0.823 -6.832 -15.969 1.00 95.62 187 ILE A CA 1
ATOM 1420 C C . ILE A 1 187 ? -0.829 -7.141 -17.468 1.00 95.62 187 ILE A C 1
ATOM 1422 O O . ILE A 1 187 ? -1.816 -6.858 -18.140 1.00 95.62 187 ILE A O 1
ATOM 1426 N N . TYR A 1 188 ? 0.251 -7.746 -17.965 1.00 95.69 188 TYR A N 1
ATOM 1427 C CA . TYR A 1 188 ? 0.446 -8.093 -19.372 1.00 95.69 188 TYR A CA 1
ATOM 1428 C C . TYR A 1 188 ? 0.558 -9.618 -19.558 1.00 95.69 188 TYR A C 1
ATOM 1430 O O . TYR A 1 188 ? 0.224 -10.394 -18.658 1.00 95.69 188 TYR A O 1
ATOM 1438 N N . ASP A 1 189 ? 1.009 -10.036 -20.741 1.00 93.69 189 ASP A N 1
ATOM 1439 C CA . ASP A 1 189 ? 1.285 -11.426 -21.106 1.00 93.69 189 ASP A CA 1
ATOM 1440 C C . ASP A 1 189 ? 2.385 -12.094 -20.241 1.00 93.69 189 ASP A C 1
ATOM 1442 O O . ASP A 1 189 ? 2.929 -11.519 -19.292 1.00 93.69 189 ASP A O 1
ATOM 1446 N N . GLU A 1 190 ? 2.667 -13.371 -20.520 1.00 91.25 190 GLU A N 1
ATOM 1447 C CA . GLU A 1 190 ? 3.616 -14.173 -19.736 1.00 91.25 190 GLU A CA 1
ATOM 1448 C C . GLU A 1 190 ? 5.077 -13.718 -19.884 1.00 91.25 190 GLU A C 1
ATOM 1450 O O . GLU A 1 190 ? 5.879 -14.016 -18.993 1.00 91.25 190 GLU A O 1
ATOM 1455 N N . ASP A 1 191 ? 5.395 -12.953 -20.934 1.00 92.06 191 ASP A N 1
ATOM 1456 C CA . ASP A 1 191 ? 6.741 -12.436 -21.203 1.00 92.06 191 ASP A CA 1
ATOM 1457 C C . ASP A 1 191 ? 7.092 -11.230 -20.312 1.00 92.06 191 ASP A C 1
ATOM 1459 O O . ASP A 1 191 ? 8.263 -10.872 -20.179 1.00 92.06 191 ASP A O 1
ATOM 1463 N N . SER A 1 192 ? 6.095 -10.617 -19.665 1.00 95.94 192 SER A N 1
ATOM 1464 C CA . SER A 1 192 ? 6.267 -9.471 -18.768 1.00 95.94 192 SER A CA 1
ATOM 1465 C C . SER A 1 192 ? 6.291 -9.870 -17.289 1.00 95.94 192 SER A C 1
ATOM 1467 O O . SER A 1 192 ? 5.493 -10.693 -16.825 1.00 95.94 192 SER A O 1
ATOM 1469 N N . GLU A 1 193 ? 7.130 -9.187 -16.505 1.00 96.50 193 GLU A N 1
ATOM 1470 C CA . GLU A 1 193 ? 7.227 -9.355 -15.047 1.00 96.50 193 GLU A CA 1
ATOM 1471 C C . GLU A 1 193 ? 6.414 -8.331 -14.238 1.00 96.50 193 GLU A C 1
ATOM 1473 O O . GLU A 1 193 ? 6.383 -8.381 -13.003 1.00 96.50 193 GLU A O 1
ATOM 1478 N N . TRP A 1 194 ? 5.723 -7.407 -14.910 1.00 97.50 194 TRP A N 1
ATOM 1479 C CA . TRP A 1 194 ? 4.871 -6.422 -14.250 1.00 97.50 194 TRP A CA 1
ATOM 1480 C C . TRP A 1 194 ? 3.568 -7.033 -13.726 1.00 97.50 194 TRP A C 1
ATOM 1482 O O . TRP A 1 194 ? 2.759 -7.605 -14.464 1.00 97.50 194 TRP A O 1
ATOM 1492 N N . VAL A 1 195 ? 3.331 -6.839 -12.429 1.00 96.88 195 VAL A N 1
ATOM 1493 C CA . VAL A 1 195 ? 2.159 -7.357 -11.714 1.00 96.88 195 VAL A CA 1
ATOM 1494 C C . VAL A 1 195 ? 1.412 -6.247 -10.980 1.00 96.88 195 VAL A C 1
ATOM 1496 O O . VAL A 1 195 ? 2.011 -5.297 -10.481 1.00 96.88 195 VAL A O 1
ATOM 1499 N N . THR A 1 196 ? 0.090 -6.359 -10.869 1.00 94.88 196 THR A N 1
ATOM 1500 C CA . THR A 1 196 ? -0.721 -5.457 -10.039 1.00 94.88 196 THR A CA 1
ATOM 1501 C C . THR A 1 196 ? -0.584 -5.830 -8.565 1.00 94.88 196 THR A C 1
ATOM 1503 O O . THR A 1 196 ? -0.280 -6.978 -8.242 1.00 94.88 196 THR A O 1
ATOM 1506 N N . ALA A 1 197 ? -0.821 -4.888 -7.651 1.00 92.25 197 ALA A N 1
ATOM 1507 C CA . ALA A 1 197 ?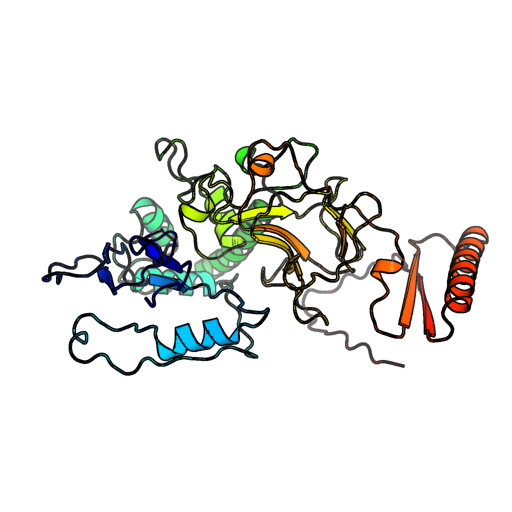 -1.008 -5.188 -6.227 1.00 92.25 197 ALA A CA 1
ATOM 1508 C C . ALA A 1 197 ? -2.409 -5.773 -5.944 1.00 92.25 197 ALA A C 1
ATOM 1510 O O . ALA A 1 197 ? -2.570 -6.595 -5.043 1.00 92.25 197 ALA A O 1
ATOM 1511 N N . PHE A 1 198 ? -3.411 -5.374 -6.733 1.00 94.31 198 PHE A N 1
ATOM 1512 C CA . PHE A 1 198 ? -4.813 -5.773 -6.590 1.00 94.31 198 PHE A CA 1
ATOM 1513 C C . PHE A 1 198 ? -5.112 -7.011 -7.435 1.00 94.31 198 PHE A C 1
ATOM 1515 O O . PHE A 1 198 ? -5.802 -6.945 -8.450 1.00 94.31 198 PHE A O 1
ATOM 1522 N N . ASP A 1 199 ? -4.547 -8.142 -7.023 1.00 95.12 199 ASP A N 1
ATOM 1523 C CA . ASP A 1 199 ? -4.810 -9.436 -7.649 1.00 95.12 199 ASP A CA 1
ATOM 1524 C C . ASP A 1 199 ? -6.315 -9.766 -7.595 1.00 95.12 199 ASP A C 1
ATOM 1526 O O . ASP A 1 199 ? -6.928 -9.753 -6.526 1.00 95.12 199 ASP A O 1
ATOM 1530 N N . GLY A 1 200 ? -6.911 -9.998 -8.766 1.00 94.31 200 GLY A N 1
ATOM 1531 C CA . GLY A 1 200 ? -8.355 -10.193 -8.935 1.00 94.31 200 GLY A CA 1
ATOM 1532 C C . GLY A 1 200 ? -9.139 -8.916 -9.253 1.00 94.31 200 GLY A C 1
ATOM 1533 O O . GLY A 1 200 ? -10.334 -9.003 -9.513 1.00 94.31 200 GLY A O 1
ATOM 1534 N N . GLY A 1 201 ? -8.496 -7.742 -9.269 1.00 93.56 201 GLY A N 1
ATOM 1535 C CA . GLY A 1 201 ? -9.136 -6.488 -9.681 1.00 93.56 201 GLY A CA 1
ATOM 1536 C C . GLY A 1 201 ? -10.250 -6.007 -8.745 1.00 93.56 201 GLY A C 1
ATOM 1537 O O . GLY A 1 201 ? -11.135 -5.276 -9.181 1.00 93.56 201 GLY A O 1
ATOM 1538 N N . ASP A 1 202 ? -10.214 -6.395 -7.467 1.00 94.31 202 ASP A N 1
ATOM 1539 C CA . ASP A 1 202 ? -11.175 -5.971 -6.443 1.00 94.31 202 ASP A CA 1
ATOM 1540 C C . ASP A 1 202 ? -10.439 -5.580 -5.152 1.00 94.31 202 ASP A C 1
ATOM 1542 O O . ASP A 1 202 ? -9.639 -6.345 -4.615 1.00 94.31 202 ASP A O 1
ATOM 1546 N N . TYR A 1 203 ? -10.747 -4.399 -4.610 1.00 94.44 203 TYR A N 1
ATOM 1547 C CA . TYR A 1 203 ? -10.199 -3.916 -3.339 1.00 94.44 203 TYR A CA 1
ATOM 1548 C C . TYR A 1 203 ? -10.675 -4.737 -2.129 1.00 94.44 203 TYR A C 1
ATOM 1550 O O . TYR A 1 203 ? -10.098 -4.622 -1.054 1.00 94.44 203 TYR A O 1
ATOM 1558 N N . ARG A 1 204 ? -11.742 -5.530 -2.271 1.00 95.62 204 ARG A N 1
ATOM 1559 C CA . ARG A 1 204 ? -12.277 -6.454 -1.255 1.00 95.62 204 ARG A CA 1
ATOM 1560 C C . ARG A 1 204 ? -11.688 -7.860 -1.389 1.00 95.62 204 ARG A C 1
ATOM 1562 O O . ARG A 1 204 ? -11.901 -8.678 -0.485 1.00 95.62 204 ARG A O 1
ATOM 1569 N N . TRP A 1 205 ? -11.001 -8.128 -2.506 1.00 96.25 205 TRP A N 1
ATOM 1570 C CA . TRP A 1 205 ? -10.523 -9.441 -2.953 1.00 96.25 205 TRP A CA 1
ATOM 1571 C C . TRP A 1 205 ? -11.624 -10.505 -3.004 1.00 96.25 205 TRP A C 1
ATOM 1573 O O . TRP A 1 205 ? -11.383 -11.666 -2.678 1.00 96.25 205 TRP A O 1
ATOM 1583 N N . LEU A 1 206 ? -12.852 -10.117 -3.356 1.00 96.12 206 LEU A N 1
ATOM 1584 C CA . LEU A 1 206 ? -13.958 -11.058 -3.499 1.00 96.12 206 LEU A CA 1
ATOM 1585 C C . LEU A 1 206 ? -13.924 -11.718 -4.878 1.00 96.12 206 LEU A C 1
ATOM 1587 O O . LEU A 1 206 ? -13.775 -11.049 -5.896 1.00 96.12 206 LEU A O 1
ATOM 1591 N N . VAL A 1 207 ? -14.093 -13.037 -4.907 1.00 95.62 207 VAL A N 1
ATOM 1592 C CA . VAL A 1 207 ? -14.200 -13.811 -6.146 1.00 95.62 207 VAL A CA 1
ATOM 1593 C C . VAL A 1 207 ? -15.656 -13.804 -6.596 1.00 95.62 207 VAL A C 1
ATOM 1595 O O . VAL A 1 207 ? -16.540 -14.175 -5.821 1.00 95.62 207 VAL A O 1
ATOM 1598 N N . GLU A 1 208 ? -15.904 -13.371 -7.835 1.00 93.94 208 GLU A N 1
ATOM 1599 C CA . GLU A 1 208 ? -17.249 -13.264 -8.427 1.00 93.94 208 GLU A CA 1
ATOM 1600 C C . GLU A 1 208 ? -18.251 -12.528 -7.516 1.00 93.94 208 GLU A C 1
ATOM 1602 O O . GLU A 1 208 ? -19.332 -13.034 -7.210 1.00 93.94 208 GLU A O 1
ATOM 1607 N N . ASP A 1 209 ? -17.854 -11.349 -7.028 1.00 93.12 209 ASP A N 1
ATOM 1608 C CA . ASP A 1 209 ? -18.630 -10.525 -6.084 1.00 93.12 209 ASP A CA 1
ATOM 1609 C C . ASP A 1 209 ? -19.060 -11.278 -4.807 1.00 93.12 209 ASP A C 1
ATOM 1611 O O . ASP A 1 209 ? -20.100 -11.023 -4.208 1.00 93.12 209 ASP A O 1
ATOM 1615 N N . GLY A 1 210 ? -18.230 -12.228 -4.374 1.00 94.38 210 GLY A N 1
ATOM 1616 C CA . GLY A 1 210 ? -18.374 -12.948 -3.112 1.00 94.38 210 GLY A CA 1
ATOM 1617 C C . GLY A 1 210 ? -18.940 -14.356 -3.249 1.00 94.38 210 GLY A C 1
ATOM 1618 O O . GLY A 1 210 ? -18.884 -15.100 -2.271 1.00 94.38 210 GLY A O 1
ATOM 1619 N N . LYS A 1 211 ? -19.402 -14.775 -4.437 1.00 96.06 211 LYS A N 1
ATOM 1620 C CA . LYS A 1 211 ? -19.850 -16.163 -4.670 1.00 96.06 211 LYS A CA 1
ATOM 1621 C C . LYS A 1 211 ? -18.744 -17.184 -4.404 1.00 96.06 211 LYS A C 1
ATOM 1623 O O . LYS A 1 211 ? -19.021 -18.254 -3.874 1.00 96.06 211 LYS A O 1
ATOM 1628 N N . GLY A 1 212 ? -17.500 -16.839 -4.739 1.00 94.62 212 GLY A N 1
ATOM 1629 C CA . GLY A 1 212 ? -16.316 -17.650 -4.439 1.00 94.62 212 GLY A CA 1
ATOM 1630 C C . GLY A 1 212 ? -15.639 -17.292 -3.113 1.00 94.62 212 GLY A C 1
ATOM 1631 O O . GLY A 1 212 ? -14.509 -17.708 -2.874 1.00 94.62 212 GLY A O 1
ATOM 1632 N N . GLY A 1 213 ? -16.281 -16.480 -2.268 1.00 94.62 213 GLY A N 1
ATOM 1633 C CA . GLY A 1 213 ? -15.683 -15.961 -1.043 1.00 94.62 213 GLY A CA 1
ATOM 1634 C C . GLY A 1 213 ? -14.578 -14.935 -1.307 1.00 94.62 213 GLY A C 1
ATOM 1635 O O . GLY A 1 213 ? -14.556 -14.250 -2.333 1.00 94.62 213 GLY A O 1
ATOM 1636 N N . ARG A 1 214 ? -13.666 -14.794 -0.341 1.00 94.75 214 ARG A N 1
ATOM 1637 C CA . ARG A 1 214 ? -12.523 -13.880 -0.429 1.00 94.75 214 ARG A CA 1
ATOM 1638 C C . ARG A 1 214 ? -11.256 -14.647 -0.781 1.00 94.75 214 ARG A C 1
ATOM 1640 O O . ARG A 1 214 ? -10.903 -15.599 -0.094 1.00 94.75 214 ARG A O 1
ATOM 1647 N N . ASN A 1 215 ? -10.524 -14.168 -1.780 1.00 95.81 215 ASN A N 1
ATOM 1648 C CA . ASN A 1 215 ? -9.190 -14.656 -2.092 1.00 95.81 215 ASN A CA 1
ATOM 1649 C C . ASN A 1 215 ? -8.204 -14.212 -0.993 1.00 95.81 215 ASN A C 1
ATOM 1651 O O . ASN A 1 215 ? -7.726 -13.073 -0.973 1.00 95.81 215 ASN A O 1
ATOM 1655 N N . ALA A 1 216 ? -7.944 -15.115 -0.046 1.00 94.12 216 ALA A N 1
ATOM 1656 C CA . ALA A 1 216 ? -7.077 -14.863 1.100 1.00 94.12 216 ALA A CA 1
ATOM 1657 C C . ALA A 1 216 ? -5.623 -14.598 0.683 1.00 94.12 216 ALA A C 1
ATOM 1659 O O . ALA A 1 216 ? -4.997 -13.691 1.230 1.00 94.12 216 ALA A O 1
ATOM 1660 N N . ASP A 1 217 ? -5.113 -15.318 -0.316 1.00 95.81 217 ASP A N 1
ATOM 1661 C CA . ASP A 1 217 ? -3.745 -15.155 -0.813 1.00 95.81 217 ASP A CA 1
ATOM 1662 C C . ASP A 1 217 ? -3.541 -13.778 -1.452 1.00 95.81 217 ASP A C 1
ATOM 1664 O O . ASP A 1 217 ? -2.567 -13.089 -1.146 1.00 95.81 217 ASP A O 1
ATOM 1668 N N . ALA A 1 218 ? -4.493 -13.334 -2.279 1.00 96.19 218 ALA A N 1
ATOM 1669 C CA . ALA A 1 218 ? -4.461 -12.014 -2.905 1.00 96.19 218 ALA A CA 1
ATOM 1670 C C . ALA A 1 218 ? -4.504 -10.880 -1.867 1.00 96.19 218 ALA A C 1
ATOM 1672 O O . ALA A 1 218 ? -3.743 -9.912 -1.964 1.00 96.19 218 ALA A O 1
ATOM 1673 N N . ARG A 1 219 ? -5.345 -11.022 -0.832 1.00 95.69 219 ARG A N 1
ATOM 1674 C CA . ARG A 1 219 ? -5.418 -10.057 0.273 1.00 95.69 219 ARG A CA 1
ATOM 1675 C C . ARG A 1 219 ? -4.132 -10.039 1.104 1.00 95.69 219 ARG A C 1
ATOM 1677 O O . ARG A 1 219 ? -3.616 -8.959 1.387 1.00 95.69 219 ARG A O 1
ATOM 1684 N N . THR A 1 220 ? -3.614 -11.207 1.485 1.00 95.31 220 THR A N 1
ATOM 1685 C CA . THR A 1 220 ? -2.346 -11.342 2.222 1.00 95.31 220 THR A CA 1
ATOM 1686 C C . THR A 1 220 ? -1.211 -10.691 1.448 1.00 95.31 220 THR A C 1
ATOM 1688 O O . THR A 1 220 ? -0.465 -9.892 2.004 1.00 95.31 220 THR A O 1
ATOM 1691 N N . ARG A 1 221 ? -1.128 -10.956 0.142 1.00 94.50 221 ARG A N 1
ATOM 1692 C CA . ARG A 1 221 ? -0.157 -10.330 -0.754 1.00 94.50 221 ARG A CA 1
ATOM 1693 C C . ARG A 1 221 ? -0.237 -8.805 -0.734 1.00 94.50 221 ARG A C 1
ATOM 1695 O O . ARG A 1 221 ? 0.793 -8.151 -0.599 1.00 94.50 221 ARG A O 1
ATOM 1702 N N . PHE A 1 222 ? -1.432 -8.227 -0.866 1.00 95.56 222 PHE A N 1
ATOM 1703 C CA . PHE A 1 222 ? -1.572 -6.771 -0.863 1.00 95.56 222 PHE A CA 1
ATOM 1704 C C . PHE A 1 222 ? -1.093 -6.161 0.457 1.00 95.56 222 PHE A C 1
ATOM 1706 O O . PHE A 1 222 ? -0.241 -5.273 0.442 1.00 95.56 222 PHE A O 1
ATOM 1713 N N . PHE A 1 223 ? -1.586 -6.668 1.592 1.00 95.12 223 PHE A N 1
ATOM 1714 C CA . PHE A 1 223 ? -1.240 -6.117 2.906 1.00 95.12 223 PHE A CA 1
ATOM 1715 C C . PHE A 1 223 ? 0.165 -6.486 3.386 1.00 95.12 223 PHE A C 1
ATOM 1717 O O . PHE A 1 223 ? 0.670 -5.882 4.329 1.00 95.12 223 PHE A O 1
ATOM 1724 N N . TYR A 1 224 ? 0.837 -7.420 2.711 1.00 94.06 224 TYR A N 1
ATOM 1725 C CA . TYR A 1 224 ? 2.266 -7.616 2.900 1.00 94.06 224 TYR A CA 1
ATOM 1726 C C . TYR A 1 224 ? 3.080 -6.469 2.291 1.00 94.06 224 TYR A C 1
ATOM 1728 O O . TYR A 1 224 ? 4.093 -6.090 2.867 1.00 94.06 224 TYR A O 1
ATOM 1736 N N . PHE A 1 225 ? 2.662 -5.907 1.150 1.00 90.12 225 PHE A N 1
ATOM 1737 C CA . PHE A 1 225 ? 3.375 -4.819 0.466 1.00 90.12 225 PHE A CA 1
ATOM 1738 C C . PHE A 1 225 ? 2.935 -3.414 0.871 1.00 90.12 225 PHE A C 1
ATOM 1740 O O . PHE A 1 225 ? 3.733 -2.480 0.803 1.00 90.12 225 PHE A O 1
ATOM 1747 N N . ALA A 1 226 ? 1.654 -3.245 1.185 1.00 92.31 226 ALA A N 1
ATOM 1748 C CA . ALA A 1 226 ? 1.010 -1.945 1.247 1.00 92.31 226 ALA A CA 1
ATOM 1749 C C . ALA A 1 226 ? 0.040 -1.841 2.424 1.00 92.31 226 ALA A C 1
ATOM 1751 O O . ALA A 1 226 ? -0.435 -2.828 2.977 1.00 92.31 226 ALA A O 1
ATOM 1752 N N . THR A 1 227 ? -0.286 -0.603 2.779 1.00 92.06 227 THR A N 1
ATOM 1753 C CA . THR A 1 227 ? -1.237 -0.274 3.837 1.00 92.06 227 THR A CA 1
ATOM 1754 C C . THR A 1 227 ? -2.344 0.591 3.259 1.00 92.06 227 THR A C 1
ATOM 1756 O O . THR A 1 227 ? -2.076 1.556 2.541 1.00 92.06 227 THR A O 1
ATOM 1759 N N . GLY A 1 228 ? -3.581 0.256 3.616 1.00 93.50 228 GLY A N 1
ATOM 1760 C CA . GLY A 1 228 ? -4.776 0.968 3.190 1.00 93.50 228 GLY A CA 1
ATOM 1761 C C . GLY A 1 228 ? -5.277 0.582 1.796 1.00 93.50 228 GLY A C 1
ATOM 1762 O O . GLY A 1 228 ? -4.495 0.348 0.876 1.00 93.50 228 GLY A O 1
ATOM 1763 N N . ASN A 1 229 ? -6.596 0.528 1.629 1.00 94.38 229 ASN A N 1
ATOM 1764 C CA . ASN A 1 229 ? -7.258 0.260 0.351 1.00 94.38 229 ASN A CA 1
ATOM 1765 C C . ASN A 1 229 ? -8.537 1.100 0.178 1.00 94.38 229 ASN A C 1
ATOM 1767 O O . ASN A 1 229 ? -9.187 1.517 1.137 1.00 94.38 229 ASN A O 1
ATOM 1771 N N . THR A 1 230 ? -8.908 1.328 -1.081 1.00 94.25 230 THR A N 1
ATOM 1772 C CA . THR A 1 230 ? -10.135 2.027 -1.490 1.00 94.25 230 THR A CA 1
ATOM 1773 C C . THR A 1 230 ? -10.560 1.531 -2.879 1.00 94.25 230 THR A C 1
ATOM 1775 O O . THR A 1 230 ? -9.684 1.188 -3.686 1.00 94.25 230 THR A O 1
ATOM 1778 N N . PRO A 1 231 ? -11.868 1.532 -3.207 1.00 93.12 231 PRO A N 1
ATOM 1779 C CA . PRO A 1 231 ? -12.340 1.342 -4.578 1.00 93.12 231 PRO A CA 1
ATOM 1780 C C . PRO A 1 231 ? -11.605 2.219 -5.607 1.00 93.12 231 PRO A C 1
ATOM 1782 O O . PRO A 1 231 ? -11.307 1.763 -6.711 1.00 93.12 231 PRO A O 1
ATOM 1785 N N . ALA A 1 232 ? -11.258 3.462 -5.250 1.00 90.00 232 ALA A N 1
ATOM 1786 C CA . ALA A 1 232 ? -10.641 4.427 -6.162 1.00 90.00 232 ALA A CA 1
ATOM 1787 C C . ALA A 1 232 ? -9.255 4.003 -6.683 1.00 90.00 232 ALA A C 1
ATOM 1789 O O . ALA A 1 232 ? -8.830 4.476 -7.734 1.00 90.00 232 ALA A O 1
ATOM 1790 N N . MET A 1 233 ? -8.557 3.106 -5.976 1.00 90.06 233 MET A N 1
ATOM 1791 C CA . MET A 1 233 ? -7.262 2.563 -6.413 1.00 90.06 233 MET A CA 1
ATOM 1792 C C . MET A 1 233 ? -7.389 1.437 -7.447 1.00 90.06 233 MET A C 1
ATOM 1794 O O . MET A 1 233 ? -6.387 1.057 -8.047 1.00 90.06 233 MET A O 1
ATOM 1798 N N . VAL A 1 234 ? -8.593 0.894 -7.643 1.00 89.75 234 VAL A N 1
ATOM 179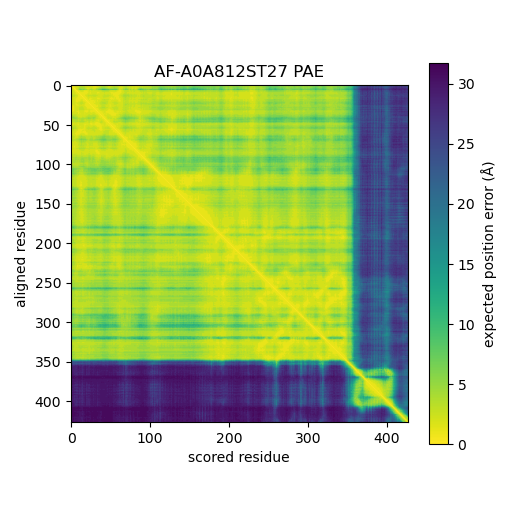9 C CA . VAL A 1 234 ? -8.839 -0.268 -8.512 1.00 89.75 234 VAL A CA 1
ATOM 1800 C C . VAL A 1 234 ? -9.688 0.101 -9.727 1.00 89.75 234 VAL A C 1
ATOM 1802 O O . VAL A 1 234 ? -9.522 -0.474 -10.799 1.00 89.75 234 VAL A O 1
ATOM 1805 N N . MET A 1 235 ? -10.572 1.092 -9.593 1.00 89.50 235 MET A N 1
ATOM 1806 C CA . MET A 1 235 ? -11.435 1.541 -10.685 1.00 89.50 235 MET A CA 1
ATOM 1807 C C . MET A 1 235 ? -10.642 2.060 -11.897 1.00 89.50 235 MET A C 1
ATOM 1809 O O . MET A 1 235 ? -9.685 2.828 -11.766 1.00 89.50 235 MET A O 1
ATOM 1813 N N . LYS A 1 236 ? -11.110 1.709 -13.105 1.00 91.94 236 LYS A N 1
ATOM 1814 C CA . LYS A 1 236 ? -10.666 2.334 -14.360 1.00 91.94 236 LYS A CA 1
ATOM 1815 C C . LYS A 1 236 ? -11.184 3.770 -14.408 1.00 91.94 236 LYS A C 1
ATOM 1817 O O . LYS A 1 236 ? -12.348 4.010 -14.716 1.00 91.94 236 LYS A O 1
ATOM 1822 N N . MET A 1 237 ? -10.308 4.724 -14.112 1.00 90.69 237 MET A N 1
ATOM 1823 C CA . MET A 1 237 ? -10.597 6.152 -14.200 1.00 90.69 237 MET A CA 1
ATOM 1824 C C . MET A 1 237 ? -9.591 6.807 -15.142 1.00 90.69 237 MET A C 1
ATOM 1826 O O . MET A 1 237 ? -8.436 7.010 -14.783 1.00 90.69 237 MET A O 1
ATOM 1830 N N . VAL A 1 238 ? -10.023 7.122 -16.362 1.00 95.06 238 VAL A N 1
ATOM 1831 C CA . VAL A 1 238 ? -9.162 7.810 -17.331 1.00 95.06 238 VAL A CA 1
ATOM 1832 C C . VAL A 1 238 ? -8.845 9.210 -16.814 1.00 95.06 238 VAL A C 1
ATOM 1834 O O . VAL A 1 238 ? -9.741 9.927 -16.353 1.00 95.06 238 VAL A O 1
ATOM 1837 N N . ASP A 1 239 ? -7.562 9.572 -16.874 1.00 93.88 239 ASP A N 1
ATOM 1838 C CA . ASP A 1 239 ? -7.022 10.882 -16.506 1.00 93.88 239 ASP A CA 1
ATOM 1839 C C . ASP A 1 239 ? -7.250 11.278 -15.039 1.00 93.88 239 ASP A C 1
ATOM 1841 O O . ASP A 1 239 ? -7.160 12.458 -14.686 1.00 93.88 239 ASP A O 1
ATOM 1845 N N . ARG A 1 240 ? -7.581 10.311 -14.172 1.00 90.50 240 ARG A N 1
ATOM 1846 C CA . ARG A 1 240 ? -7.850 10.532 -12.744 1.00 90.50 240 ARG A CA 1
ATOM 1847 C C . ARG A 1 240 ? -7.385 9.358 -11.889 1.00 90.50 240 ARG A C 1
ATOM 1849 O O . ARG A 1 240 ? -7.380 8.214 -12.322 1.00 90.50 240 ARG A O 1
ATOM 1856 N N . GLY A 1 241 ? -7.078 9.633 -10.624 1.00 88.38 241 GLY A N 1
ATOM 1857 C CA . GLY A 1 241 ? -6.630 8.607 -9.683 1.00 88.38 241 GLY A CA 1
ATOM 1858 C C . GLY A 1 241 ? -5.218 8.121 -9.998 1.00 88.38 241 GLY A C 1
ATOM 1859 O O . GLY A 1 241 ? -4.389 8.880 -10.499 1.00 88.38 241 GLY A O 1
ATOM 1860 N N . SER A 1 242 ? -4.929 6.865 -9.665 1.00 91.19 242 SER A N 1
ATOM 1861 C CA . SER A 1 242 ? -3.587 6.309 -9.820 1.00 91.19 242 SER A CA 1
ATOM 1862 C C . SER A 1 242 ? -3.600 4.813 -10.089 1.00 91.19 242 SER A C 1
ATOM 1864 O O . SER A 1 242 ? -4.451 4.105 -9.557 1.00 91.19 242 SER A O 1
ATOM 1866 N N . GLN A 1 243 ? -2.625 4.342 -10.865 1.00 94.06 243 GLN A N 1
ATOM 1867 C CA . GLN A 1 243 ? -2.400 2.923 -11.158 1.00 94.06 243 GLN A CA 1
ATOM 1868 C C . GLN A 1 243 ? -0.989 2.512 -10.744 1.00 94.06 243 GLN A C 1
ATOM 1870 O O . GLN A 1 243 ? -0.067 3.333 -10.750 1.00 94.06 243 GLN A O 1
ATOM 1875 N N . TYR A 1 244 ? -0.842 1.244 -10.360 1.00 95.06 244 TYR A N 1
ATOM 1876 C CA . TYR A 1 244 ? 0.367 0.709 -9.739 1.00 95.06 244 TYR A CA 1
ATOM 1877 C C . TYR A 1 244 ? 0.794 -0.577 -10.439 1.00 95.06 244 TYR A C 1
ATOM 1879 O O . TYR A 1 244 ? 0.024 -1.535 -10.499 1.00 95.06 244 TYR A O 1
ATOM 1887 N N . ALA A 1 245 ? 2.040 -0.617 -10.900 1.00 97.00 245 ALA A N 1
ATOM 1888 C CA . ALA A 1 245 ? 2.674 -1.818 -11.419 1.00 97.00 245 ALA A CA 1
ATOM 1889 C C . ALA A 1 245 ? 3.900 -2.142 -10.571 1.00 97.00 245 ALA A C 1
ATOM 1891 O O . ALA A 1 245 ? 4.754 -1.283 -10.352 1.00 97.00 245 ALA A O 1
ATOM 1892 N N . LEU A 1 246 ? 3.962 -3.361 -10.049 1.00 97.31 246 LEU A N 1
ATOM 1893 C CA . LEU A 1 246 ? 5.054 -3.847 -9.216 1.00 97.31 246 LEU A CA 1
ATOM 1894 C C . LEU A 1 246 ? 5.957 -4.756 -10.047 1.00 97.31 246 LEU A C 1
ATOM 1896 O O . LEU A 1 246 ? 5.473 -5.469 -10.925 1.00 97.31 246 LEU A O 1
ATOM 1900 N N . VAL A 1 247 ? 7.249 -4.765 -9.734 1.00 96.81 247 VAL A N 1
ATOM 1901 C CA . VAL A 1 247 ? 8.235 -5.632 -10.385 1.00 96.81 247 VAL A CA 1
ATOM 1902 C C . VAL A 1 247 ? 9.262 -6.127 -9.372 1.00 96.81 247 VAL A C 1
ATOM 1904 O O . VAL A 1 247 ? 9.787 -5.363 -8.562 1.00 96.81 247 VAL A O 1
ATOM 1907 N N . CYS A 1 248 ? 9.524 -7.433 -9.399 1.00 95.88 248 CYS A N 1
ATOM 1908 C CA . CYS A 1 248 ? 10.472 -8.106 -8.498 1.00 95.88 248 CYS A CA 1
ATOM 1909 C C . CYS A 1 248 ? 11.499 -8.957 -9.257 1.00 95.88 248 CYS A C 1
ATOM 1911 O O . CYS A 1 248 ? 12.386 -9.559 -8.646 1.00 95.88 248 CYS A O 1
ATOM 1913 N N . LYS A 1 249 ? 11.360 -9.033 -10.583 1.00 95.94 249 LYS A N 1
ATOM 1914 C CA . LYS A 1 249 ? 12.162 -9.856 -11.479 1.00 95.94 249 LYS A CA 1
ATOM 1915 C C . LYS A 1 249 ? 12.597 -9.046 -12.693 1.00 95.94 249 LYS A C 1
ATOM 1917 O O . LYS A 1 249 ? 11.996 -8.029 -13.020 1.00 95.94 249 LYS A O 1
ATOM 1922 N N . ASP A 1 250 ? 13.679 -9.490 -13.310 1.00 96.56 250 ASP A N 1
ATOM 1923 C CA . ASP A 1 250 ? 14.212 -8.924 -14.537 1.00 96.56 250 ASP A CA 1
ATOM 1924 C C . ASP A 1 250 ? 13.591 -9.564 -15.789 1.00 96.56 250 ASP A C 1
ATOM 1926 O O . ASP A 1 250 ? 12.892 -10.571 -15.713 1.00 96.56 250 ASP A O 1
ATOM 1930 N N . ALA A 1 251 ? 13.921 -9.020 -16.961 1.00 96.56 251 ALA A N 1
ATOM 1931 C CA . ALA A 1 251 ? 13.491 -9.480 -18.283 1.00 96.56 251 ALA A CA 1
ATOM 1932 C C . ALA A 1 251 ? 13.887 -10.933 -18.626 1.00 96.56 251 ALA A C 1
ATOM 1934 O O . ALA A 1 251 ? 13.599 -11.416 -19.715 1.00 96.56 251 ALA A O 1
ATOM 1935 N N . LYS A 1 252 ? 14.632 -11.621 -17.749 1.00 95.94 252 LYS A N 1
ATOM 1936 C CA . LYS A 1 252 ? 14.984 -13.044 -17.868 1.00 95.94 252 LYS A CA 1
ATOM 1937 C C . LYS A 1 252 ? 14.274 -13.886 -16.805 1.00 95.94 252 LYS A C 1
ATOM 1939 O O . LYS A 1 252 ? 14.728 -14.994 -16.510 1.00 95.94 252 LYS A O 1
ATOM 1944 N N . HIS A 1 253 ? 13.209 -13.349 -16.209 1.00 95.12 253 HIS A N 1
ATOM 1945 C CA . HIS A 1 253 ? 12.404 -13.949 -15.149 1.00 95.12 253 HIS A CA 1
ATOM 1946 C C . HIS A 1 253 ? 13.194 -14.276 -13.869 1.00 95.12 253 HIS A C 1
ATOM 1948 O O . HIS A 1 253 ? 12.784 -15.121 -13.064 1.00 95.12 253 HIS A O 1
ATOM 1954 N N . LYS A 1 254 ? 14.349 -13.626 -13.650 1.00 95.44 254 LYS A N 1
ATOM 1955 C CA . LYS A 1 254 ? 15.176 -13.823 -12.449 1.00 95.44 254 LYS A CA 1
ATOM 1956 C C . LYS A 1 254 ? 14.882 -12.738 -11.434 1.00 95.44 254 LYS A C 1
ATOM 1958 O O . LYS A 1 254 ? 14.741 -11.582 -11.807 1.00 95.44 254 LYS A O 1
ATOM 1963 N N . TYR A 1 255 ? 14.842 -13.090 -10.150 1.00 94.88 255 TYR A N 1
ATOM 1964 C CA . TYR A 1 255 ? 14.715 -12.083 -9.096 1.00 94.88 255 TYR A CA 1
ATOM 1965 C C . TYR A 1 255 ? 15.810 -11.027 -9.207 1.00 94.88 255 TYR A C 1
ATOM 1967 O O . TYR A 1 255 ? 16.960 -11.343 -9.534 1.00 94.88 255 TYR A O 1
ATOM 1975 N N . LEU A 1 256 ? 15.431 -9.785 -8.916 1.00 94.12 256 LEU A N 1
ATOM 1976 C CA . LEU A 1 256 ? 16.363 -8.670 -8.855 1.00 94.12 256 LEU A CA 1
ATOM 1977 C C . LEU A 1 256 ? 17.433 -8.965 -7.797 1.00 94.12 256 LEU A C 1
ATOM 1979 O O . LEU A 1 256 ? 17.142 -9.276 -6.643 1.00 94.12 256 LEU A O 1
ATOM 1983 N N . ASP A 1 257 ? 18.684 -8.924 -8.233 1.00 90.06 257 ASP A N 1
ATOM 1984 C CA . ASP A 1 257 ? 19.863 -9.311 -7.473 1.00 90.06 257 ASP A CA 1
ATOM 1985 C C . ASP A 1 257 ? 20.572 -8.049 -7.001 1.00 90.06 257 ASP A C 1
ATOM 1987 O O . ASP A 1 257 ? 21.116 -7.293 -7.808 1.00 90.06 257 ASP A O 1
ATOM 1991 N N . GLY A 1 258 ? 20.596 -7.831 -5.689 1.00 85.94 258 GLY A N 1
ATOM 1992 C CA . GLY A 1 258 ? 21.145 -6.603 -5.135 1.00 85.94 258 GLY A CA 1
ATOM 1993 C C . GLY A 1 258 ? 22.647 -6.411 -5.290 1.00 85.94 258 GLY A C 1
ATOM 1994 O O . GLY A 1 258 ? 23.153 -5.355 -4.936 1.00 85.94 258 GLY A O 1
ATOM 1995 N N . ALA A 1 259 ? 23.368 -7.381 -5.855 1.00 87.62 259 ALA A N 1
ATOM 1996 C CA . ALA A 1 259 ? 24.754 -7.198 -6.269 1.00 87.62 259 ALA A CA 1
ATOM 1997 C C . ALA A 1 259 ? 24.899 -6.598 -7.683 1.00 87.62 259 ALA A C 1
ATOM 1999 O O . ALA A 1 259 ? 26.022 -6.337 -8.122 1.00 87.62 259 ALA A O 1
ATOM 2000 N N . LYS A 1 260 ? 23.800 -6.416 -8.426 1.00 89.94 260 LYS A N 1
ATOM 2001 C CA . LYS A 1 260 ? 23.820 -6.017 -9.837 1.00 89.94 260 LYS A CA 1
ATOM 2002 C C . LYS A 1 260 ? 23.224 -4.642 -10.076 1.00 89.94 260 LYS A C 1
ATOM 2004 O O . LYS A 1 260 ? 22.416 -4.126 -9.314 1.00 89.94 260 LYS A O 1
ATOM 2009 N N . CYS A 1 261 ? 23.621 -4.108 -11.218 1.00 92.69 261 CYS A N 1
ATOM 2010 C CA . CYS A 1 261 ? 23.029 -2.940 -11.826 1.00 92.69 261 CYS A CA 1
ATOM 2011 C C . CYS A 1 261 ? 21.855 -3.329 -12.712 1.00 92.69 261 CYS A C 1
ATOM 2013 O O . CYS A 1 261 ? 21.904 -4.351 -13.402 1.00 92.69 261 CYS A O 1
ATOM 2015 N N . TYR A 1 262 ? 20.839 -2.476 -12.742 1.00 95.25 262 TYR A N 1
ATOM 2016 C CA . TYR A 1 262 ? 19.677 -2.652 -13.601 1.00 95.25 262 TYR A CA 1
ATOM 2017 C C . TYR A 1 262 ? 19.313 -1.360 -14.319 1.00 95.25 262 TYR A C 1
ATOM 2019 O O . TYR A 1 262 ? 19.717 -0.268 -13.920 1.00 95.25 262 TYR A O 1
ATOM 2027 N N . SER A 1 263 ? 18.523 -1.495 -15.377 1.00 95.31 263 SER A N 1
ATOM 2028 C CA . SER A 1 263 ? 17.887 -0.373 -16.054 1.00 95.31 263 SER A CA 1
ATOM 2029 C C . SER A 1 263 ? 16.429 -0.673 -16.365 1.00 95.31 263 SER A C 1
ATOM 2031 O O . SER A 1 263 ? 16.062 -1.827 -16.583 1.00 95.31 263 SER A O 1
ATOM 2033 N N . LEU A 1 264 ? 15.614 0.372 -16.395 1.00 97.12 264 LEU A N 1
ATOM 2034 C CA . LEU A 1 264 ? 14.233 0.357 -16.853 1.00 97.12 264 LEU A CA 1
ATOM 2035 C C . LEU A 1 264 ? 14.072 1.482 -17.866 1.00 97.12 264 LEU A C 1
ATOM 2037 O O . LEU A 1 264 ? 14.283 2.641 -17.522 1.00 97.12 264 LEU A O 1
ATOM 2041 N N . THR A 1 265 ? 13.670 1.158 -19.091 1.00 97.50 265 THR A N 1
ATOM 2042 C CA . THR A 1 265 ? 13.329 2.180 -20.087 1.00 97.50 265 THR A CA 1
ATOM 2043 C C . THR A 1 265 ? 11.817 2.316 -20.186 1.00 97.50 265 THR A C 1
ATOM 2045 O O . THR A 1 265 ? 11.114 1.351 -20.479 1.00 97.50 265 THR A O 1
ATOM 2048 N N . LEU A 1 266 ? 11.319 3.522 -19.926 1.00 98.25 266 LEU A N 1
ATOM 2049 C CA . LEU A 1 266 ? 9.935 3.913 -20.155 1.00 98.25 266 LEU A CA 1
ATOM 2050 C C . LEU A 1 266 ? 9.824 4.472 -21.580 1.00 98.25 266 LEU A C 1
ATOM 2052 O O . LEU A 1 266 ? 10.510 5.457 -21.875 1.00 98.25 266 LEU A O 1
ATOM 2056 N N . PRO A 1 267 ? 8.999 3.878 -22.464 1.00 98.25 267 PRO A N 1
ATOM 2057 C CA . PRO A 1 267 ? 8.783 4.411 -23.809 1.00 98.25 267 PRO A CA 1
ATOM 2058 C C . PRO A 1 267 ? 8.253 5.855 -23.778 1.00 98.25 267 PRO A C 1
ATOM 2060 O O . PRO A 1 267 ? 7.674 6.264 -22.763 1.00 98.25 267 PRO A O 1
ATOM 2063 N N . PRO A 1 268 ? 8.405 6.626 -24.874 1.00 97.25 268 PRO A N 1
ATOM 2064 C CA . PRO A 1 268 ? 7.861 7.978 -24.957 1.00 97.25 268 PRO A CA 1
ATOM 2065 C C . PRO A 1 268 ? 6.349 7.991 -24.703 1.00 97.25 268 PRO A C 1
ATOM 2067 O O . PRO A 1 268 ? 5.666 6.971 -24.827 1.00 97.25 268 PRO A O 1
ATOM 2070 N N . ASN A 1 269 ? 5.818 9.174 -24.389 1.00 96.50 269 ASN A N 1
ATOM 2071 C CA . ASN A 1 269 ? 4.385 9.397 -24.172 1.00 96.50 269 ASN A CA 1
ATOM 2072 C C . ASN A 1 269 ? 3.798 8.525 -23.048 1.00 96.50 269 ASN A C 1
ATOM 2074 O O . ASN A 1 269 ? 2.734 7.926 -23.211 1.00 96.50 269 ASN A O 1
ATOM 2078 N N . VAL A 1 270 ? 4.497 8.451 -21.906 1.00 98.00 270 VAL A N 1
ATOM 2079 C CA . VAL A 1 270 ? 3.996 7.771 -20.700 1.00 98.00 270 VAL A CA 1
ATOM 2080 C C . VAL A 1 270 ? 2.574 8.270 -20.392 1.00 98.00 270 VAL A C 1
ATOM 2082 O O . VAL A 1 270 ? 2.397 9.478 -20.221 1.00 98.00 270 VAL A O 1
ATOM 2085 N N . PRO A 1 271 ? 1.554 7.391 -20.313 1.00 97.81 271 PRO A N 1
ATOM 2086 C CA . PRO A 1 271 ? 0.153 7.786 -20.197 1.00 97.81 271 PRO A CA 1
ATOM 2087 C C . PRO A 1 271 ? -0.184 8.177 -18.755 1.00 97.81 271 PRO A C 1
ATOM 2089 O O . PRO A 1 271 ? -0.939 7.490 -18.071 1.00 97.81 271 PRO A O 1
ATOM 2092 N N . ALA A 1 272 ? 0.400 9.273 -18.281 1.00 97.25 272 ALA A N 1
ATOM 2093 C CA . ALA A 1 272 ? 0.165 9.849 -16.967 1.00 97.25 272 ALA A CA 1
ATOM 2094 C C . ALA A 1 272 ? -0.054 11.355 -17.112 1.00 97.25 272 ALA A C 1
ATOM 2096 O O . ALA A 1 272 ? 0.895 12.107 -17.326 1.00 97.25 272 ALA A O 1
ATOM 2097 N N . LYS A 1 273 ? -1.315 11.780 -17.014 1.00 96.00 273 LYS A N 1
ATOM 2098 C CA . LYS A 1 273 ? -1.726 13.178 -17.158 1.00 96.00 273 LYS A CA 1
ATOM 2099 C C . LYS A 1 273 ? -1.065 14.092 -16.131 1.00 96.00 273 LYS A C 1
ATOM 2101 O O . LYS A 1 273 ? -0.712 15.215 -16.476 1.00 96.00 273 LYS A O 1
ATOM 2106 N N . ASP A 1 274 ? -0.930 13.623 -14.892 1.00 92.50 274 ASP A N 1
ATOM 2107 C CA . ASP A 1 274 ? -0.354 14.429 -13.820 1.00 92.50 274 ASP A CA 1
ATOM 2108 C C . ASP A 1 274 ? 1.166 14.226 -13.774 1.00 92.50 274 ASP A C 1
ATOM 2110 O O . ASP A 1 274 ? 1.933 15.158 -13.998 1.00 92.50 274 ASP A O 1
ATOM 2114 N N . PHE A 1 275 ? 1.609 12.998 -13.482 1.00 94.38 275 PHE A N 1
ATOM 2115 C CA . PHE A 1 275 ? 3.016 12.591 -13.504 1.00 94.38 275 PHE A CA 1
ATOM 2116 C C . PHE A 1 275 ? 3.154 11.072 -13.352 1.00 94.38 275 PHE A C 1
ATOM 2118 O O . PHE A 1 275 ? 2.237 10.382 -12.902 1.00 94.38 275 PHE A O 1
ATOM 2125 N N . TRP A 1 276 ? 4.333 10.537 -13.660 1.00 96.81 276 TRP A N 1
ATOM 2126 C CA . TRP A 1 276 ? 4.694 9.157 -13.331 1.00 96.81 276 TRP A CA 1
ATOM 2127 C C . TRP A 1 276 ? 5.831 9.118 -12.312 1.00 96.81 276 TRP A C 1
ATOM 2129 O O . TRP A 1 276 ? 6.617 10.063 -12.200 1.00 96.81 276 TRP A O 1
ATOM 2139 N N . SER A 1 277 ? 5.937 8.018 -11.566 1.00 97.00 277 SER A N 1
ATOM 2140 C CA . SER A 1 277 ? 7.088 7.762 -10.700 1.00 97.00 277 SER A CA 1
ATOM 2141 C C . SER A 1 277 ? 7.510 6.301 -10.681 1.00 97.00 277 SER A C 1
ATOM 2143 O O . SER A 1 277 ? 6.682 5.400 -10.776 1.00 97.00 277 SER A O 1
ATOM 2145 N N . VAL A 1 278 ? 8.807 6.073 -10.510 1.00 97.50 278 VAL A N 1
ATOM 2146 C CA . VAL A 1 278 ? 9.394 4.768 -10.210 1.00 97.50 278 VAL A CA 1
ATOM 2147 C C . VAL A 1 278 ? 10.042 4.868 -8.839 1.00 97.50 278 VAL A C 1
ATOM 2149 O O . VAL A 1 278 ? 10.920 5.703 -8.628 1.00 97.50 278 VAL A O 1
ATOM 2152 N N . VAL A 1 279 ? 9.590 4.037 -7.904 1.00 96.50 279 VAL A N 1
ATOM 2153 C CA . VAL A 1 279 ? 10.094 4.001 -6.524 1.00 96.50 279 VAL A CA 1
ATOM 2154 C C . VAL A 1 279 ? 10.589 2.602 -6.212 1.00 96.50 279 VAL A C 1
ATOM 2156 O O . VAL A 1 279 ? 9.919 1.628 -6.564 1.00 96.50 279 VAL A O 1
ATOM 2159 N N . VAL A 1 280 ? 11.728 2.510 -5.531 1.00 96.00 280 VAL A N 1
ATOM 2160 C CA . VAL A 1 280 ? 12.277 1.233 -5.073 1.00 96.00 280 VAL A CA 1
ATOM 2161 C C . VAL A 1 280 ? 12.154 1.078 -3.560 1.00 96.00 280 VAL A C 1
ATOM 2163 O O . VAL A 1 280 ? 12.285 2.030 -2.785 1.00 96.00 280 VAL A O 1
ATOM 2166 N N . TYR A 1 281 ? 11.873 -0.151 -3.151 1.00 95.56 281 TYR A N 1
ATOM 2167 C CA . TYR A 1 281 ? 11.535 -0.525 -1.786 1.00 95.56 281 TYR A CA 1
ATOM 2168 C C . TYR A 1 281 ? 12.446 -1.637 -1.307 1.00 95.56 281 TYR A C 1
ATOM 2170 O O . TYR A 1 281 ? 12.798 -2.531 -2.074 1.00 95.56 281 TYR A O 1
ATOM 2178 N N . ASP A 1 282 ? 12.786 -1.603 -0.027 1.00 93.06 282 ASP A N 1
ATOM 2179 C CA . ASP A 1 282 ? 13.546 -2.669 0.605 1.00 93.06 282 ASP A CA 1
ATOM 2180 C C . ASP A 1 282 ? 12.695 -3.948 0.714 1.00 93.06 282 ASP A C 1
ATOM 2182 O O . ASP A 1 282 ? 11.504 -3.916 1.034 1.00 93.06 282 ASP A O 1
ATOM 2186 N N . THR A 1 283 ? 13.301 -5.100 0.430 1.00 90.56 283 THR A N 1
ATOM 2187 C CA . THR A 1 283 ? 12.578 -6.387 0.377 1.00 90.56 283 THR A CA 1
ATOM 2188 C C . THR A 1 283 ? 12.217 -6.948 1.752 1.00 90.56 283 THR A C 1
ATOM 2190 O O . THR A 1 283 ? 11.327 -7.793 1.846 1.00 90.56 283 THR A O 1
ATOM 2193 N N . GLN A 1 284 ? 12.885 -6.500 2.820 1.00 88.56 284 GLN A N 1
ATOM 2194 C CA . GLN A 1 284 ? 12.630 -6.971 4.182 1.00 88.56 284 GLN A CA 1
ATOM 2195 C C . GLN A 1 284 ? 11.611 -6.079 4.879 1.00 88.56 284 GLN A C 1
ATOM 2197 O O . GLN A 1 284 ? 10.610 -6.544 5.426 1.00 88.56 284 GLN A O 1
ATOM 2202 N N . THR A 1 285 ? 11.852 -4.776 4.835 1.00 90.25 285 THR A N 1
ATOM 2203 C CA . THR A 1 285 ? 11.054 -3.782 5.535 1.00 90.25 285 THR A CA 1
ATOM 2204 C C . THR A 1 285 ? 9.832 -3.344 4.739 1.00 90.25 285 THR A C 1
ATOM 2206 O O . THR A 1 285 ? 8.856 -2.899 5.328 1.00 90.25 285 THR A O 1
ATOM 2209 N N . ARG A 1 286 ? 9.865 -3.480 3.404 1.00 92.75 286 ARG A N 1
ATOM 2210 C CA . ARG A 1 286 ? 8.854 -2.945 2.468 1.00 92.75 286 ARG A CA 1
ATOM 2211 C C . ARG A 1 286 ? 8.669 -1.426 2.555 1.00 92.75 286 ARG A C 1
ATOM 2213 O O . ARG A 1 286 ? 7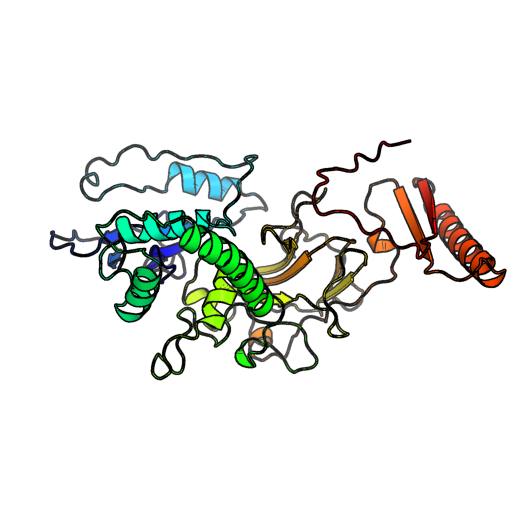.784 -0.865 1.916 1.00 92.75 286 ARG A O 1
ATOM 2220 N N . SER A 1 287 ? 9.555 -0.752 3.280 1.00 92.12 287 SER A N 1
ATOM 2221 C CA . SER A 1 287 ? 9.695 0.696 3.287 1.00 92.12 287 SER A CA 1
ATOM 2222 C C . SER A 1 287 ? 10.469 1.154 2.056 1.00 92.12 287 SER A C 1
ATOM 2224 O O . SER A 1 287 ? 11.153 0.363 1.400 1.00 92.12 287 SER A O 1
ATOM 2226 N N . MET A 1 288 ? 10.366 2.446 1.730 1.00 93.25 288 MET A N 1
ATOM 2227 C CA . MET A 1 288 ? 11.241 3.058 0.726 1.00 93.25 288 MET A CA 1
ATOM 2228 C C . MET A 1 288 ? 12.699 2.715 1.049 1.00 93.25 288 MET A C 1
ATOM 2230 O O . MET A 1 288 ? 13.127 2.857 2.196 1.00 93.25 288 MET A O 1
ATOM 2234 N N . LEU A 1 289 ? 13.431 2.226 0.046 1.00 92.44 289 LEU A N 1
ATOM 2235 C CA . LEU A 1 289 ? 14.798 1.749 0.218 1.00 92.44 289 LEU A CA 1
ATOM 2236 C C . LEU A 1 289 ? 15.690 2.846 0.820 1.00 92.44 289 LEU A C 1
ATOM 2238 O O . LEU A 1 289 ? 15.824 3.936 0.263 1.00 92.44 289 LEU A O 1
ATOM 2242 N N . LYS A 1 290 ? 16.339 2.547 1.946 1.00 89.25 290 LYS A N 1
ATOM 2243 C CA . LYS A 1 290 ? 17.277 3.479 2.574 1.00 89.25 290 LYS A CA 1
ATOM 2244 C C . LYS A 1 290 ? 18.587 3.500 1.787 1.00 89.25 290 LYS A C 1
ATOM 2246 O O . LYS A 1 290 ? 19.269 2.484 1.693 1.00 89.25 290 LYS A O 1
ATOM 2251 N N . THR A 1 291 ? 18.944 4.665 1.256 1.00 87.19 291 THR A N 1
ATOM 2252 C CA . THR A 1 291 ? 20.193 4.895 0.513 1.00 87.19 291 THR A CA 1
ATOM 2253 C C . THR A 1 291 ? 20.812 6.235 0.926 1.00 87.19 291 THR A C 1
ATOM 2255 O O . THR A 1 291 ? 20.273 6.916 1.799 1.00 87.19 291 THR A O 1
ATOM 2258 N N . SER A 1 292 ? 21.940 6.618 0.322 1.00 84.94 292 SER A N 1
ATOM 2259 C CA . SER A 1 292 ? 22.489 7.977 0.441 1.00 84.94 292 SER A CA 1
ATOM 2260 C C . SER A 1 292 ? 21.617 9.029 -0.257 1.00 84.94 292 SER A C 1
ATOM 2262 O O . SER A 1 292 ? 21.656 10.198 0.120 1.00 84.94 292 SER A O 1
ATOM 2264 N N . GLN A 1 293 ? 20.793 8.632 -1.233 1.00 86.44 293 GLN A N 1
ATOM 2265 C CA . GLN A 1 293 ? 19.788 9.506 -1.830 1.00 86.44 293 GLN A CA 1
ATOM 2266 C C . GLN A 1 293 ? 18.617 9.681 -0.861 1.00 86.44 293 GLN A C 1
ATOM 2268 O O . GLN A 1 293 ? 18.089 8.704 -0.322 1.00 86.44 293 GLN A O 1
ATOM 2273 N N . LEU A 1 294 ? 18.177 10.930 -0.678 1.00 84.06 294 LEU A N 1
ATOM 2274 C CA . LEU A 1 294 ? 17.092 11.264 0.250 1.00 84.06 294 LEU A CA 1
ATOM 2275 C C . LEU A 1 294 ? 15.789 10.516 -0.076 1.00 84.06 294 LEU A C 1
ATOM 2277 O O . LEU A 1 294 ? 15.095 10.063 0.834 1.00 84.06 294 LEU A O 1
ATOM 2281 N N . PHE A 1 295 ? 15.469 10.365 -1.365 1.00 88.69 295 PHE A N 1
ATOM 2282 C CA . PHE A 1 295 ? 14.308 9.611 -1.830 1.00 88.69 295 PHE A CA 1
ATOM 2283 C C . PHE A 1 295 ? 14.730 8.581 -2.885 1.00 88.69 295 PHE A C 1
ATOM 2285 O O . PHE A 1 295 ? 15.287 8.976 -3.909 1.00 88.69 295 PHE A O 1
ATOM 2292 N N . PRO A 1 296 ? 14.417 7.284 -2.707 1.00 91.88 296 PRO A N 1
ATOM 2293 C CA . PRO A 1 296 ? 14.736 6.226 -3.669 1.00 91.88 296 PRO A CA 1
ATOM 2294 C C . PRO A 1 296 ? 13.705 6.201 -4.814 1.00 91.88 296 PRO A C 1
ATOM 2296 O O . PRO A 1 296 ? 13.010 5.209 -5.050 1.00 91.88 296 PRO A O 1
ATOM 2299 N N . CYS A 1 297 ? 13.527 7.349 -5.466 1.00 92.06 297 CYS A N 1
ATOM 2300 C CA . CYS A 1 297 ? 12.454 7.622 -6.413 1.00 92.06 297 CYS A CA 1
ATOM 2301 C C . CYS A 1 297 ? 12.943 8.514 -7.556 1.00 92.06 297 CYS A C 1
ATOM 2303 O O . CYS A 1 297 ? 13.608 9.523 -7.324 1.00 92.06 297 CYS A O 1
ATOM 2305 N N . ARG A 1 298 ? 12.508 8.205 -8.780 1.00 92.94 298 ARG A N 1
ATOM 2306 C CA . ARG A 1 298 ? 12.525 9.139 -9.914 1.00 92.94 298 ARG A CA 1
ATOM 2307 C C . ARG A 1 298 ? 11.098 9.398 -10.372 1.00 92.94 298 ARG A C 1
ATOM 2309 O O . ARG A 1 298 ? 10.290 8.475 -10.438 1.00 92.94 298 ARG A O 1
ATOM 2316 N N . ASN A 1 299 ? 10.768 10.657 -10.643 1.00 93.19 299 ASN A N 1
ATOM 2317 C CA . ASN A 1 299 ? 9.426 11.049 -11.068 1.00 93.19 299 ASN A CA 1
ATOM 2318 C C . ASN A 1 299 ? 9.471 12.263 -11.995 1.00 93.19 299 ASN A C 1
ATOM 2320 O O . ASN A 1 299 ? 10.340 13.117 -11.829 1.00 93.19 299 ASN A O 1
ATOM 2324 N N . SER A 1 300 ? 8.522 12.349 -12.925 1.00 93.19 300 SER A N 1
ATOM 2325 C CA . SER A 1 300 ? 8.513 13.374 -13.977 1.00 93.19 300 SER A CA 1
ATOM 2326 C C . SER A 1 300 ? 8.143 14.784 -13.512 1.00 93.19 300 SER A C 1
ATOM 2328 O O . SER A 1 300 ? 8.276 15.717 -14.294 1.00 93.19 300 SER A O 1
ATOM 2330 N N . LEU A 1 301 ? 7.669 14.953 -12.272 1.00 88.69 301 LEU A N 1
ATOM 2331 C CA . LEU A 1 301 ? 7.271 16.256 -11.733 1.00 88.69 301 LEU A CA 1
ATOM 2332 C C . LEU A 1 301 ? 8.430 16.942 -10.999 1.00 88.69 301 LEU A C 1
ATOM 2334 O O . LEU A 1 301 ? 8.814 18.054 -11.336 1.00 88.69 301 LEU A O 1
ATOM 2338 N N . SER A 1 302 ? 8.999 16.279 -9.991 1.00 85.88 302 SER A N 1
ATOM 2339 C CA . SER A 1 302 ? 10.100 16.814 -9.177 1.00 85.88 302 SER A CA 1
ATOM 2340 C C . SER A 1 302 ? 11.465 16.711 -9.855 1.00 85.88 302 SER A C 1
ATOM 2342 O O . SER A 1 302 ? 12.397 17.357 -9.396 1.00 85.88 302 SER A O 1
ATOM 2344 N N . HIS A 1 303 ? 11.589 15.897 -10.906 1.00 89.69 303 HIS A N 1
ATOM 2345 C CA . HIS A 1 303 ? 12.815 15.750 -11.696 1.00 89.69 303 HIS A CA 1
ATOM 2346 C C . HIS A 1 303 ? 12.540 16.112 -13.163 1.00 89.69 303 HIS A C 1
ATOM 2348 O O . HIS A 1 303 ? 12.791 15.330 -14.079 1.00 89.69 303 HIS A O 1
ATOM 2354 N N . ALA A 1 304 ? 11.939 17.283 -13.388 1.00 85.31 304 ALA A N 1
ATOM 2355 C CA . ALA A 1 304 ? 11.610 17.777 -14.728 1.00 85.31 304 ALA A CA 1
ATOM 2356 C C . ALA A 1 304 ? 12.857 18.026 -15.607 1.00 85.31 304 ALA A C 1
ATOM 2358 O O . ALA A 1 304 ? 12.749 18.164 -16.820 1.00 85.31 304 ALA A O 1
ATOM 2359 N N . ASP A 1 305 ? 14.038 18.063 -14.994 1.00 87.06 305 ASP A N 1
ATOM 2360 C CA . ASP A 1 305 ? 15.354 18.172 -15.616 1.00 87.06 305 ASP A CA 1
ATOM 2361 C C . ASP A 1 305 ? 15.942 16.822 -16.076 1.00 87.06 305 ASP A C 1
ATOM 2363 O O . ASP A 1 305 ? 17.025 16.796 -16.669 1.00 87.06 305 ASP A O 1
ATOM 2367 N N . MET A 1 306 ? 15.247 15.695 -15.846 1.00 89.56 306 MET A N 1
ATOM 2368 C CA . MET A 1 306 ? 15.668 14.387 -16.362 1.00 89.56 306 MET A CA 1
ATOM 2369 C C . MET A 1 306 ? 15.841 14.432 -17.882 1.00 89.56 306 MET A C 1
ATOM 2371 O O . MET A 1 306 ? 14.913 14.730 -18.634 1.00 89.56 306 MET A O 1
ATOM 2375 N N . LYS A 1 307 ? 17.038 14.066 -18.345 1.00 88.69 307 LYS A N 1
ATOM 2376 C CA . LYS A 1 307 ? 17.347 13.990 -19.773 1.00 88.69 307 LYS A CA 1
ATOM 2377 C C . LYS A 1 307 ? 16.640 12.793 -20.400 1.00 88.69 307 LYS A C 1
ATOM 2379 O O . LYS A 1 307 ? 16.828 11.657 -19.966 1.00 88.69 307 LYS A O 1
ATOM 2384 N N . GLN A 1 308 ? 15.863 13.057 -21.442 1.00 93.19 308 GLN A N 1
ATOM 2385 C CA . GLN A 1 308 ? 15.268 12.018 -22.274 1.00 93.19 308 GLN A CA 1
ATOM 2386 C C . GLN A 1 308 ? 16.274 11.501 -23.306 1.00 93.19 308 GLN A C 1
ATOM 2388 O O . GLN A 1 308 ? 17.209 12.201 -23.705 1.00 93.19 308 GLN A O 1
ATOM 2393 N N . ASN A 1 309 ? 16.062 10.266 -23.746 1.00 95.75 309 ASN A N 1
ATOM 2394 C CA . ASN A 1 309 ? 16.769 9.683 -24.877 1.00 95.75 309 ASN A CA 1
ATOM 2395 C C . ASN A 1 309 ? 16.349 10.385 -26.190 1.00 95.75 309 ASN A C 1
ATOM 2397 O O . ASN A 1 309 ? 15.291 11.018 -26.230 1.00 95.75 309 ASN A O 1
ATOM 2401 N N . PRO A 1 310 ? 17.122 10.260 -27.289 1.00 97.00 310 PRO A N 1
ATOM 2402 C CA . PRO A 1 310 ? 16.787 10.899 -28.568 1.00 97.00 310 PRO A CA 1
ATOM 2403 C C . PRO A 1 310 ? 15.417 10.519 -29.152 1.00 97.00 310 PRO A C 1
ATOM 2405 O O . PRO A 1 310 ? 14.842 11.294 -29.909 1.00 97.00 310 PRO A O 1
ATOM 2408 N N . ASP A 1 311 ? 14.890 9.343 -28.805 1.00 96.50 311 ASP A N 1
ATOM 2409 C CA . ASP A 1 311 ? 13.563 8.856 -29.209 1.00 96.50 311 ASP A CA 1
ATOM 2410 C C . ASP A 1 311 ? 12.422 9.324 -28.277 1.00 96.50 311 ASP A C 1
ATOM 2412 O O . ASP A 1 311 ? 11.272 8.920 -28.445 1.00 96.50 311 ASP A O 1
ATOM 2416 N N . GLY A 1 312 ? 12.732 10.160 -27.279 1.00 95.44 312 GLY A N 1
ATOM 2417 C CA . GLY A 1 312 ? 11.790 10.658 -26.275 1.00 95.44 312 GLY A CA 1
ATOM 2418 C C . GLY A 1 312 ? 11.516 9.692 -25.116 1.00 95.44 312 GLY A C 1
ATOM 2419 O O . GLY A 1 312 ? 10.723 10.020 -24.232 1.00 95.44 312 GLY A O 1
ATOM 2420 N N . SER A 1 313 ? 12.145 8.512 -25.084 1.00 97.56 313 SER A N 1
ATOM 2421 C CA . SER A 1 313 ? 12.049 7.588 -23.947 1.00 97.56 313 SER A CA 1
ATOM 2422 C C . SER A 1 313 ? 12.849 8.084 -22.733 1.00 97.56 313 SER A C 1
ATOM 2424 O O . SER A 1 313 ? 13.669 9.001 -22.817 1.00 97.56 313 SER A O 1
ATOM 2426 N N . THR A 1 314 ? 12.614 7.490 -21.563 1.00 96.19 314 THR A N 1
ATOM 2427 C CA . THR A 1 314 ? 13.373 7.783 -20.337 1.00 96.19 314 THR A CA 1
ATOM 2428 C C . THR A 1 314 ? 13.919 6.499 -19.734 1.00 96.19 314 THR A C 1
ATOM 2430 O O . THR A 1 314 ? 13.153 5.594 -19.408 1.00 96.19 314 THR A O 1
ATOM 2433 N N . THR A 1 315 ? 15.237 6.425 -19.545 1.00 95.38 315 THR A N 1
ATOM 2434 C CA . THR A 1 315 ? 15.891 5.286 -18.889 1.00 95.38 315 THR A CA 1
ATOM 2435 C C . THR A 1 315 ? 16.231 5.618 -17.440 1.00 95.38 315 THR A C 1
ATOM 2437 O O . THR A 1 315 ? 16.969 6.559 -17.158 1.00 95.38 315 THR A O 1
ATOM 2440 N N . VAL A 1 316 ? 15.708 4.816 -16.516 1.00 93.69 316 VAL A N 1
ATOM 2441 C CA . VAL A 1 316 ? 16.019 4.853 -15.085 1.00 93.69 316 VAL A CA 1
ATOM 2442 C C . VAL A 1 316 ? 17.042 3.763 -14.782 1.00 93.69 316 VAL A C 1
ATOM 2444 O O . VAL A 1 316 ? 16.847 2.608 -15.157 1.00 93.69 316 VAL A O 1
ATOM 2447 N N . TRP A 1 317 ? 18.124 4.122 -14.095 1.00 92.25 317 TRP A N 1
ATOM 2448 C CA . TRP A 1 317 ? 19.177 3.195 -13.679 1.00 92.25 317 TRP A CA 1
ATOM 2449 C C . TRP A 1 317 ? 19.068 2.891 -12.186 1.00 92.25 317 TRP A C 1
ATOM 2451 O O . TRP A 1 317 ? 18.745 3.773 -11.391 1.00 92.25 317 TRP A O 1
ATOM 2461 N N . PHE A 1 318 ? 19.373 1.652 -11.806 1.00 91.56 318 PHE A N 1
ATOM 2462 C CA . PHE A 1 318 ? 19.339 1.194 -10.418 1.00 91.56 318 PHE A CA 1
ATOM 2463 C C . PHE A 1 318 ? 20.692 0.614 -10.024 1.00 91.56 318 PHE A C 1
ATOM 2465 O O . PHE A 1 318 ? 21.152 -0.352 -10.639 1.00 91.56 318 PHE A O 1
ATOM 2472 N N . ALA A 1 319 ? 21.292 1.198 -8.986 1.00 87.12 319 ALA A N 1
ATOM 2473 C CA . ALA A 1 319 ? 22.529 0.736 -8.367 1.00 87.12 319 ALA A CA 1
ATOM 2474 C C . ALA A 1 319 ? 22.343 -0.575 -7.576 1.00 87.12 319 ALA A C 1
ATOM 2476 O O . ALA A 1 319 ? 21.212 -0.895 -7.188 1.00 87.12 319 ALA A O 1
ATOM 2477 N N . PRO A 1 320 ? 23.432 -1.327 -7.310 1.00 84.94 320 PRO A N 1
ATOM 2478 C CA . PRO A 1 320 ? 23.385 -2.528 -6.481 1.00 84.94 320 PRO A CA 1
ATOM 2479 C C . PRO A 1 320 ? 22.757 -2.252 -5.109 1.00 84.94 320 PRO A C 1
ATOM 2481 O O . PRO A 1 320 ? 23.295 -1.489 -4.307 1.00 84.94 320 PRO A O 1
ATOM 2484 N N . SER A 1 321 ? 21.601 -2.863 -4.852 1.00 84.88 321 SER A N 1
ATOM 2485 C CA . SER A 1 321 ? 20.929 -2.900 -3.551 1.00 84.88 321 SER A CA 1
ATOM 2486 C C . SER A 1 321 ? 19.823 -3.962 -3.552 1.00 84.88 321 SER A C 1
ATOM 2488 O O . SER A 1 321 ? 19.361 -4.373 -4.612 1.00 84.88 321 SER A O 1
ATOM 2490 N N . MET A 1 322 ? 19.359 -4.429 -2.394 1.00 86.06 322 MET A N 1
ATOM 2491 C CA . MET A 1 322 ? 18.244 -5.384 -2.336 1.00 86.06 322 MET A CA 1
ATOM 2492 C C . MET A 1 322 ? 16.898 -4.663 -2.418 1.00 86.06 322 MET A C 1
ATOM 2494 O O . MET A 1 322 ? 16.448 -4.086 -1.430 1.00 86.06 322 MET A O 1
ATOM 2498 N N . TRP A 1 323 ? 16.231 -4.727 -3.571 1.00 93.06 323 TRP A N 1
ATOM 2499 C CA . TRP A 1 323 ? 15.001 -3.970 -3.791 1.00 93.06 323 TRP A CA 1
ATOM 2500 C C . TRP A 1 323 ? 13.948 -4.679 -4.647 1.00 93.06 323 TRP A C 1
ATOM 2502 O O . TRP A 1 323 ? 14.226 -5.632 -5.370 1.00 93.06 323 TRP A O 1
ATOM 2512 N N . TRP A 1 324 ? 12.724 -4.159 -4.566 1.00 95.50 324 TRP A N 1
ATOM 2513 C CA . TRP A 1 324 ? 11.648 -4.365 -5.534 1.00 95.50 324 TRP A CA 1
ATOM 2514 C C . TRP A 1 324 ? 11.089 -3.007 -5.982 1.00 95.50 324 TRP A C 1
ATOM 2516 O O . TRP A 1 324 ? 11.254 -2.000 -5.288 1.00 95.50 324 TRP A O 1
ATOM 2526 N N . GLY A 1 325 ? 10.503 -2.949 -7.178 1.00 96.31 325 GLY A N 1
ATOM 2527 C CA . GLY A 1 325 ? 10.113 -1.700 -7.833 1.00 96.31 325 GLY A CA 1
ATOM 2528 C C . GLY A 1 325 ? 8.604 -1.502 -7.921 1.00 96.31 325 GLY A C 1
ATOM 2529 O O . GLY A 1 325 ? 7.850 -2.459 -8.082 1.00 96.31 325 GLY A O 1
ATOM 2530 N N . CYS A 1 326 ? 8.168 -0.244 -7.877 1.00 97.75 326 CYS A N 1
ATOM 2531 C CA . CYS A 1 326 ? 6.800 0.160 -8.190 1.00 97.75 326 CYS A CA 1
ATOM 2532 C C . CYS A 1 326 ? 6.800 1.334 -9.175 1.00 97.75 326 CYS A C 1
ATOM 2534 O O . CYS A 1 326 ? 7.268 2.425 -8.835 1.00 97.75 326 CYS A O 1
ATOM 2536 N N . LEU A 1 327 ? 6.236 1.114 -10.362 1.00 98.25 327 LEU A N 1
ATOM 2537 C CA . LEU A 1 327 ? 5.834 2.164 -11.290 1.00 98.25 327 LEU A CA 1
ATOM 2538 C C . LEU A 1 327 ? 4.436 2.655 -10.903 1.00 98.25 327 LEU A C 1
ATOM 2540 O O . LEU A 1 327 ? 3.513 1.861 -10.708 1.00 98.25 327 LEU A O 1
ATOM 2544 N N . ARG A 1 328 ? 4.280 3.973 -10.811 1.00 96.88 328 ARG A N 1
ATOM 2545 C CA . ARG A 1 328 ? 3.011 4.645 -10.536 1.00 96.88 328 ARG A CA 1
ATOM 2546 C C . ARG A 1 328 ? 2.681 5.612 -11.651 1.00 96.88 328 ARG A C 1
ATOM 2548 O O . ARG A 1 328 ? 3.527 6.425 -12.018 1.00 96.88 328 ARG A O 1
ATOM 2555 N N . LEU A 1 329 ? 1.443 5.560 -12.124 1.00 96.62 329 LEU A N 1
ATOM 2556 C CA . LEU A 1 329 ? 0.883 6.540 -13.050 1.00 96.62 329 LEU A CA 1
ATOM 2557 C C . LEU A 1 329 ? -0.182 7.345 -12.311 1.00 96.62 329 LEU A C 1
ATOM 2559 O O . LEU A 1 329 ? -1.122 6.754 -11.779 1.00 96.62 329 LEU A O 1
ATOM 2563 N N . TYR A 1 330 ? -0.032 8.667 -12.266 1.00 93.81 330 TYR A N 1
ATOM 2564 C CA . TYR A 1 330 ? -1.025 9.588 -11.717 1.00 93.81 330 TYR A CA 1
ATOM 2565 C C . TYR A 1 330 ? -1.786 10.241 -12.870 1.00 93.81 330 TYR A C 1
ATOM 2567 O O . TYR A 1 330 ? -1.183 10.767 -13.807 1.00 93.81 330 TYR A O 1
ATOM 2575 N N . GLY A 1 331 ? -3.112 10.123 -12.831 1.00 94.19 331 GLY A N 1
ATOM 2576 C CA . GLY A 1 331 ? -3.963 10.416 -13.979 1.00 94.19 331 GLY A CA 1
ATOM 2577 C C . GLY A 1 331 ? -3.689 9.466 -15.156 1.00 94.19 331 GLY A C 1
ATOM 2578 O O . GLY A 1 331 ? -3.307 9.939 -16.223 1.00 94.19 331 GLY A O 1
ATOM 2579 N N . PRO A 1 332 ? -3.815 8.137 -14.978 1.00 96.38 332 PRO A N 1
ATOM 2580 C CA . PRO A 1 332 ? -3.548 7.154 -16.029 1.00 96.38 332 PRO A CA 1
ATOM 2581 C C . PRO A 1 332 ? -4.414 7.405 -17.274 1.00 96.38 332 PRO A C 1
ATOM 2583 O O . PRO A 1 332 ? -5.643 7.460 -17.195 1.00 96.38 332 PRO A O 1
ATOM 2586 N N . GLY A 1 333 ? -3.770 7.541 -18.429 1.00 97.62 333 GLY A N 1
ATOM 2587 C CA . GLY A 1 333 ? -4.437 7.753 -19.713 1.00 97.62 333 GLY A CA 1
ATOM 2588 C C . GLY A 1 333 ? -5.009 6.463 -20.310 1.00 97.62 333 GLY A C 1
ATOM 2589 O O . GLY A 1 333 ? -4.710 5.353 -19.866 1.00 97.62 333 GLY A O 1
ATOM 2590 N N . GLN A 1 334 ? -5.800 6.599 -21.377 1.00 97.56 334 GLN A N 1
ATOM 2591 C CA . GLN A 1 334 ? -6.458 5.473 -22.054 1.00 97.56 334 GLN A CA 1
ATOM 2592 C C . GLN A 1 334 ? -5.472 4.369 -22.494 1.00 97.56 334 GLN A C 1
ATOM 2594 O O . GLN A 1 334 ? -5.757 3.189 -22.307 1.00 97.56 334 GLN A O 1
ATOM 2599 N N . ALA A 1 335 ? -4.288 4.745 -22.992 1.00 97.88 335 ALA A N 1
ATOM 2600 C CA . ALA A 1 335 ? -3.276 3.807 -23.487 1.00 97.88 335 ALA A CA 1
ATOM 2601 C C . ALA A 1 335 ? -2.744 2.827 -22.421 1.00 97.88 335 ALA A C 1
ATOM 2603 O O . ALA A 1 335 ? -2.297 1.739 -22.776 1.00 97.88 335 ALA A O 1
ATOM 2604 N N . TRP A 1 336 ? -2.813 3.182 -21.130 1.00 96.75 336 TRP A N 1
ATOM 2605 C CA . TRP A 1 336 ? -2.516 2.252 -20.034 1.00 96.75 336 TRP A CA 1
ATOM 2606 C C . TRP A 1 336 ? -3.574 1.150 -19.946 1.00 96.75 336 TRP A C 1
ATOM 2608 O O . TRP A 1 336 ? -3.255 -0.033 -19.873 1.00 96.75 336 TRP A O 1
ATOM 2618 N N . PHE A 1 337 ? -4.849 1.539 -19.969 1.00 95.62 337 PHE A N 1
ATOM 2619 C CA . PHE A 1 337 ? -5.960 0.606 -19.798 1.00 95.62 337 PHE A CA 1
ATOM 2620 C C . PHE A 1 337 ? -6.186 -0.284 -21.014 1.00 95.62 337 PHE A C 1
ATOM 2622 O O . PHE A 1 337 ? -6.590 -1.431 -20.852 1.00 95.62 337 PHE A O 1
ATOM 2629 N N . ASP A 1 338 ? -5.932 0.243 -22.208 1.00 96.44 338 ASP A N 1
ATOM 2630 C CA . ASP A 1 338 ? -6.019 -0.519 -23.455 1.00 96.44 338 ASP A CA 1
ATOM 2631 C C . ASP A 1 338 ? -4.721 -1.297 -23.733 1.00 96.44 338 ASP A C 1
ATOM 2633 O O . ASP A 1 338 ? -4.628 -2.005 -24.731 1.00 96.44 338 ASP A O 1
ATOM 2637 N N . GLN A 1 339 ? -3.722 -1.167 -22.847 1.00 95.88 339 GLN A N 1
ATOM 2638 C CA . GLN A 1 339 ? -2.409 -1.815 -22.920 1.00 95.88 339 GLN A CA 1
ATOM 2639 C C . GLN A 1 339 ? -1.648 -1.551 -24.231 1.00 95.88 339 GLN A C 1
ATOM 2641 O O . GLN A 1 339 ? -0.760 -2.308 -24.616 1.00 95.88 339 GLN A O 1
ATOM 2646 N N . THR A 1 340 ? -1.958 -0.446 -24.914 1.00 97.12 340 THR A N 1
ATOM 2647 C CA . THR A 1 340 ? -1.252 -0.008 -26.129 1.00 97.12 340 THR A CA 1
ATOM 2648 C C . THR A 1 340 ? 0.056 0.715 -25.804 1.00 97.12 340 THR A C 1
ATOM 2650 O O . THR A 1 340 ? 0.893 0.906 -26.683 1.00 97.12 340 THR A O 1
ATOM 2653 N N . TRP A 1 341 ? 0.239 1.119 -24.545 1.00 97.81 341 TRP A N 1
ATOM 2654 C CA . TRP A 1 341 ? 1.517 1.530 -23.973 1.00 97.81 341 TRP A CA 1
ATOM 2655 C C . TRP A 1 341 ? 1.864 0.593 -22.813 1.00 97.81 341 TRP A C 1
ATOM 2657 O O . TRP A 1 341 ? 1.017 0.330 -21.961 1.00 97.81 341 TRP A O 1
ATOM 2667 N N . ARG A 1 342 ? 3.116 0.128 -22.750 1.00 97.44 342 ARG A N 1
ATOM 2668 C CA . ARG A 1 342 ? 3.648 -0.668 -21.635 1.00 97.44 342 ARG A CA 1
ATOM 2669 C C . ARG A 1 342 ? 5.059 -0.203 -21.263 1.00 97.44 342 ARG A C 1
ATOM 2671 O O . ARG A 1 342 ? 5.805 0.179 -22.167 1.00 97.44 342 ARG A O 1
ATOM 2678 N N . PRO A 1 343 ? 5.450 -0.217 -19.975 1.00 97.88 343 PRO A N 1
ATOM 2679 C CA . PRO A 1 343 ? 6.840 0.015 -19.599 1.00 97.88 343 PRO A CA 1
ATOM 2680 C C . PRO A 1 343 ? 7.732 -1.087 -20.183 1.00 97.88 343 PRO A C 1
ATOM 2682 O O . PRO A 1 343 ? 7.268 -2.196 -20.445 1.00 97.88 343 PRO A O 1
ATOM 2685 N N . GLY A 1 344 ? 9.021 -0.798 -20.369 1.00 97.94 344 GLY A N 1
ATOM 2686 C CA . GLY A 1 344 ? 9.993 -1.857 -20.621 1.00 97.94 344 GLY A CA 1
ATOM 2687 C C . GLY A 1 344 ? 10.126 -2.797 -19.419 1.00 97.94 344 GLY A C 1
ATOM 2688 O O . GLY A 1 344 ? 9.711 -2.483 -18.301 1.00 97.94 344 GLY A O 1
ATOM 2689 N N . GLU A 1 345 ? 10.758 -3.944 -19.636 1.00 97.81 345 GLU A N 1
ATOM 2690 C CA . GLU A 1 345 ? 11.163 -4.825 -18.543 1.00 97.81 345 GLU A CA 1
ATOM 2691 C C . GLU A 1 345 ? 12.425 -4.294 -17.853 1.00 97.81 345 GLU A C 1
ATOM 2693 O O . GLU A 1 345 ? 13.244 -3.586 -18.451 1.00 97.81 345 GLU A O 1
ATOM 2698 N N . VAL A 1 346 ? 12.612 -4.662 -16.585 1.00 97.56 346 VAL A N 1
ATOM 2699 C CA . VAL A 1 346 ? 13.854 -4.361 -15.866 1.00 97.56 346 VAL A CA 1
ATOM 2700 C C . VAL A 1 346 ? 14.964 -5.251 -16.421 1.00 97.56 346 VAL A C 1
ATOM 2702 O O . VAL A 1 346 ? 14.857 -6.472 -16.392 1.00 97.56 346 VAL A O 1
ATOM 2705 N N . THR A 1 347 ? 16.053 -4.677 -16.925 1.00 96.38 347 THR A N 1
ATOM 2706 C CA . THR A 1 347 ? 17.146 -5.441 -17.548 1.00 96.38 347 THR A CA 1
ATOM 2707 C C . THR A 1 347 ? 18.435 -5.332 -16.738 1.00 96.38 347 THR A C 1
ATOM 2709 O O . THR A 1 347 ? 18.763 -4.238 -16.268 1.00 96.38 347 THR A O 1
ATOM 2712 N N . PRO A 1 348 ? 19.204 -6.427 -16.558 1.00 93.00 348 PRO A N 1
ATOM 2713 C CA . PRO A 1 348 ? 20.544 -6.336 -15.994 1.00 93.00 348 PRO A CA 1
ATOM 2714 C C . PRO A 1 348 ? 21.410 -5.419 -16.854 1.00 93.00 348 PRO A C 1
ATOM 2716 O O . PRO A 1 348 ? 21.530 -5.620 -18.062 1.00 93.00 348 PRO A O 1
ATOM 2719 N N . SER A 1 349 ? 22.040 -4.441 -16.218 1.00 83.12 349 SER A N 1
ATOM 2720 C CA . SER A 1 349 ? 22.941 -3.503 -16.866 1.00 83.12 349 SER A CA 1
ATOM 2721 C C . SER A 1 349 ? 24.395 -3.837 -16.545 1.00 83.12 349 SER A C 1
ATOM 2723 O O . SER A 1 349 ? 24.756 -4.073 -15.393 1.00 83.12 349 SER A O 1
ATOM 2725 N N . LEU A 1 350 ? 25.242 -3.805 -17.574 1.00 67.88 350 LEU A N 1
ATOM 2726 C CA . LEU A 1 350 ? 26.703 -3.799 -17.439 1.00 67.88 350 LEU A CA 1
ATOM 2727 C C . LEU A 1 350 ? 27.274 -2.367 -17.449 1.00 67.88 350 LEU A C 1
ATOM 2729 O O . LEU A 1 350 ? 28.491 -2.192 -17.475 1.00 67.88 350 LEU A O 1
ATOM 2733 N N . SER A 1 351 ? 26.419 -1.337 -17.481 1.00 56.53 351 SER A N 1
ATOM 2734 C CA . SER A 1 351 ? 26.840 0.053 -17.655 1.00 56.53 351 SER A CA 1
ATOM 2735 C C . SER A 1 351 ? 27.581 0.589 -16.425 1.00 56.53 351 SER A C 1
ATOM 2737 O O . SER A 1 351 ? 27.125 0.472 -15.287 1.00 56.53 351 SER A O 1
ATOM 2739 N N . LEU A 1 352 ? 28.716 1.253 -16.673 1.00 49.81 352 LEU A N 1
ATOM 2740 C CA . LEU A 1 352 ? 29.467 2.010 -15.663 1.00 49.81 352 LEU A CA 1
ATOM 2741 C C . LEU A 1 352 ? 28.648 3.158 -15.055 1.00 49.81 352 LEU A C 1
ATOM 2743 O O . LEU A 1 352 ? 28.932 3.556 -13.935 1.00 49.81 352 LEU A O 1
ATOM 2747 N N . GLN A 1 353 ? 27.618 3.656 -15.749 1.00 48.09 353 GLN A N 1
ATOM 2748 C CA . GLN A 1 353 ? 26.747 4.743 -15.270 1.00 48.09 353 GLN A CA 1
ATOM 2749 C C . GLN A 1 353 ? 26.066 4.416 -13.938 1.00 48.09 353 GLN A C 1
ATOM 2751 O O . GLN A 1 353 ? 25.818 5.294 -13.126 1.00 48.09 353 GLN A O 1
ATOM 2756 N N . CYS A 1 354 ? 25.828 3.137 -13.680 1.00 49.56 354 CYS A N 1
ATOM 2757 C CA . CYS A 1 354 ? 25.230 2.658 -12.446 1.00 49.56 354 CYS A CA 1
ATOM 2758 C C . CYS A 1 354 ? 26.194 2.682 -11.233 1.00 49.56 354 CYS A C 1
ATOM 2760 O O . CYS A 1 354 ? 25.769 2.513 -10.092 1.00 49.56 354 CYS A O 1
ATOM 2762 N N . ARG A 1 355 ? 27.495 2.907 -11.464 1.00 48.19 355 ARG A N 1
ATOM 2763 C CA . ARG A 1 355 ? 28.533 3.003 -10.422 1.00 48.19 355 ARG A CA 1
ATOM 2764 C C . ARG A 1 355 ? 29.023 4.424 -10.162 1.00 48.19 355 ARG A C 1
ATOM 2766 O O . ARG A 1 355 ? 29.978 4.600 -9.410 1.00 48.19 355 ARG A O 1
ATOM 2773 N N . VAL A 1 356 ? 28.424 5.422 -10.804 1.00 44.31 356 VAL A N 1
ATOM 2774 C CA . VAL A 1 356 ? 28.931 6.795 -10.783 1.00 44.31 356 VAL A CA 1
ATOM 2775 C C . VAL A 1 356 ? 27.797 7.739 -10.439 1.00 44.31 356 VAL A C 1
ATOM 2777 O O . VAL A 1 356 ? 27.094 8.202 -11.324 1.00 44.31 356 VAL A O 1
ATOM 2780 N N . GLU A 1 357 ? 27.647 8.002 -9.147 1.00 39.66 357 GLU A N 1
ATOM 2781 C CA . GLU A 1 357 ? 27.051 9.229 -8.608 1.00 39.66 357 GLU A CA 1
ATOM 2782 C C . GLU A 1 357 ? 27.497 9.388 -7.134 1.00 39.66 357 GLU A C 1
ATOM 2784 O O . GLU A 1 357 ? 26.705 9.570 -6.219 1.00 39.66 357 GLU A O 1
ATOM 2789 N N . GLU A 1 358 ? 28.806 9.281 -6.888 1.00 39.97 358 GLU A N 1
ATOM 2790 C CA . GLU A 1 358 ? 29.455 10.088 -5.848 1.00 39.97 358 GLU A CA 1
ATOM 2791 C C . GLU A 1 358 ? 30.229 11.161 -6.618 1.00 39.97 358 GLU A C 1
ATOM 2793 O O . GLU A 1 358 ? 31.002 10.823 -7.514 1.00 39.97 358 GLU A O 1
ATOM 2798 N N . GLU A 1 359 ? 29.961 12.441 -6.345 1.00 43.16 359 GLU A N 1
ATOM 2799 C CA . GLU A 1 359 ? 30.288 13.634 -7.159 1.00 43.16 359 GLU A CA 1
ATOM 2800 C C . GLU A 1 359 ? 31.786 13.915 -7.426 1.00 43.16 359 GLU A C 1
ATOM 2802 O O . GLU A 1 359 ? 32.188 15.038 -7.702 1.00 43.16 359 GLU A O 1
ATOM 2807 N N . SER A 1 360 ? 32.658 12.918 -7.377 1.00 42.69 360 SER A N 1
ATOM 2808 C CA . SER A 1 360 ? 34.056 13.019 -7.818 1.00 42.69 360 SER A CA 1
ATOM 2809 C C . SER A 1 360 ? 34.733 11.658 -8.015 1.00 42.69 360 SER A C 1
ATOM 2811 O O . SER A 1 360 ? 35.930 11.616 -8.313 1.00 42.69 360 SER A O 1
ATOM 2813 N N . LEU A 1 361 ? 33.993 10.543 -7.903 1.00 41.50 361 LEU A N 1
ATOM 2814 C CA . LEU A 1 361 ? 34.567 9.200 -7.900 1.00 41.50 361 LEU A CA 1
ATOM 2815 C C . LEU A 1 361 ? 33.893 8.275 -8.925 1.00 41.50 361 LEU A C 1
ATOM 2817 O O . LEU A 1 361 ? 32.710 7.955 -8.824 1.00 41.50 361 LEU A O 1
ATOM 2821 N N . VAL A 1 362 ? 34.664 7.785 -9.899 1.00 46.06 362 VAL A N 1
ATOM 2822 C CA . VAL A 1 362 ? 34.262 6.629 -10.718 1.00 46.06 362 VAL A CA 1
ATOM 2823 C C . VAL A 1 362 ? 34.831 5.371 -10.077 1.00 46.06 362 VAL A C 1
ATOM 2825 O O . VAL A 1 362 ? 36.048 5.172 -10.089 1.00 46.06 362 VAL A O 1
ATOM 2828 N N . ARG A 1 363 ? 33.967 4.503 -9.537 1.00 45.78 363 ARG A N 1
ATOM 2829 C CA . ARG A 1 363 ? 34.390 3.211 -8.981 1.00 45.78 363 ARG A CA 1
ATOM 2830 C C . ARG A 1 363 ? 34.205 2.092 -10.002 1.00 45.78 363 ARG A C 1
ATOM 2832 O O . ARG A 1 363 ? 33.095 1.809 -10.455 1.00 45.78 363 ARG A O 1
ATOM 2839 N N . VAL A 1 364 ? 35.300 1.423 -10.357 1.00 48.88 364 VAL A N 1
ATOM 2840 C CA . VAL A 1 364 ? 35.284 0.259 -11.253 1.00 48.88 364 VAL A CA 1
ATOM 2841 C C . VAL A 1 364 ? 35.621 -0.994 -10.448 1.00 48.88 364 VAL A C 1
ATOM 2843 O O . VAL A 1 364 ? 36.787 -1.330 -10.268 1.00 48.88 364 VAL A O 1
ATOM 2846 N N . ASP A 1 365 ? 34.592 -1.691 -9.962 1.00 47.62 365 ASP A N 1
ATOM 2847 C CA . ASP A 1 365 ? 34.724 -2.986 -9.284 1.00 47.62 365 ASP A CA 1
ATOM 2848 C C . ASP A 1 365 ? 34.690 -4.160 -10.286 1.00 47.62 365 ASP A C 1
ATOM 2850 O O . ASP A 1 365 ? 33.644 -4.502 -10.852 1.00 47.62 365 ASP A O 1
ATOM 2854 N N . LEU A 1 366 ? 35.822 -4.812 -10.522 1.00 49.47 366 LEU A N 1
ATOM 2855 C CA . LEU A 1 366 ? 35.876 -6.043 -11.318 1.00 49.47 366 LEU A CA 1
ATOM 2856 C C . LEU A 1 366 ? 35.729 -7.248 -10.381 1.00 49.47 366 LEU A C 1
ATOM 2858 O O . LEU A 1 366 ? 36.592 -7.499 -9.540 1.00 49.47 366 LEU A O 1
ATOM 2862 N N . SER A 1 367 ? 34.622 -7.987 -10.519 1.00 48.16 367 SER A N 1
ATOM 2863 C CA . SER A 1 367 ? 34.384 -9.242 -9.797 1.00 48.16 367 SER A CA 1
ATOM 2864 C C . SER A 1 367 ? 34.518 -10.414 -10.761 1.00 48.16 367 SER A C 1
ATOM 2866 O O . SER A 1 367 ? 33.689 -10.606 -11.651 1.00 48.16 367 SER A O 1
ATOM 2868 N N . LEU A 1 368 ? 35.587 -11.188 -10.589 1.00 53.28 368 LEU A N 1
ATOM 2869 C CA . LEU A 1 368 ? 35.879 -12.361 -11.405 1.00 53.28 368 LEU A CA 1
ATOM 2870 C C . LEU A 1 368 ? 35.501 -13.620 -10.622 1.00 53.28 368 LEU A C 1
ATOM 2872 O O . LEU A 1 368 ? 35.983 -13.843 -9.511 1.00 53.28 368 LEU A O 1
ATOM 2876 N N . LYS A 1 369 ? 34.628 -14.450 -11.204 1.00 46.97 369 LYS A N 1
ATOM 2877 C CA . LYS A 1 369 ? 34.275 -15.760 -10.644 1.00 46.97 369 LYS A CA 1
ATOM 2878 C C . LYS A 1 369 ? 35.329 -16.791 -11.056 1.00 46.97 369 LYS A C 1
ATOM 2880 O O . LYS A 1 369 ? 35.407 -17.155 -12.224 1.00 46.97 369 LYS A O 1
ATOM 2885 N N . SER A 1 370 ? 36.125 -17.208 -10.072 1.00 49.03 370 SER A N 1
ATOM 2886 C CA . SER A 1 370 ? 37.057 -18.346 -10.023 1.00 49.03 370 SER A CA 1
ATOM 2887 C C . SER A 1 370 ? 37.354 -19.105 -11.338 1.00 49.03 370 SER A C 1
ATOM 2889 O O . SER A 1 370 ? 36.628 -20.022 -11.732 1.00 49.03 370 SER A O 1
ATOM 2891 N N . LYS A 1 371 ? 38.512 -18.796 -11.925 1.00 48.34 371 LYS A N 1
ATOM 2892 C CA . LYS A 1 371 ? 39.449 -19.701 -12.622 1.00 48.34 371 LYS A CA 1
ATOM 2893 C C . LYS A 1 371 ? 40.868 -19.247 -12.228 1.00 48.34 371 LYS A C 1
ATOM 2895 O O . LYS A 1 371 ? 40.988 -18.105 -11.774 1.00 48.34 371 LYS A O 1
ATOM 2900 N N . PRO A 1 372 ? 41.925 -20.077 -12.350 1.00 58.09 372 PRO A N 1
ATOM 2901 C CA . PRO A 1 372 ? 43.285 -19.588 -12.123 1.00 58.09 372 PRO A CA 1
ATOM 2902 C C . PRO A 1 372 ? 43.527 -18.359 -13.003 1.00 58.09 372 PRO A C 1
ATOM 2904 O O . PRO A 1 372 ? 43.095 -18.343 -14.159 1.00 58.09 372 PRO A O 1
ATOM 2907 N N . LEU A 1 373 ? 44.160 -17.326 -12.433 1.00 54.50 373 LEU A N 1
ATOM 2908 C CA . LEU A 1 373 ? 44.567 -16.139 -13.181 1.00 54.50 373 LEU A CA 1
ATOM 2909 C C . LEU A 1 373 ? 45.319 -16.615 -14.431 1.00 54.50 373 LEU A C 1
ATOM 2911 O O . LEU A 1 373 ? 46.316 -17.324 -14.316 1.00 54.50 373 LEU A O 1
ATOM 2915 N N . ASN A 1 374 ? 44.813 -16.275 -15.611 1.00 65.38 374 ASN A N 1
ATOM 2916 C CA . ASN A 1 374 ? 45.461 -16.572 -16.880 1.00 65.38 374 ASN A CA 1
ATOM 2917 C C . ASN A 1 374 ? 45.612 -15.280 -17.686 1.00 65.38 374 ASN A C 1
ATOM 2919 O O . ASN A 1 374 ? 44.956 -14.276 -17.391 1.00 65.38 374 ASN A O 1
ATOM 2923 N N . ASP A 1 375 ? 46.466 -15.308 -18.705 1.00 67.06 375 ASP A N 1
ATOM 2924 C CA . ASP A 1 375 ? 46.816 -14.115 -19.486 1.00 67.06 375 ASP A CA 1
ATOM 2925 C C . ASP A 1 375 ? 45.587 -13.433 -20.105 1.00 67.06 375 ASP A C 1
ATOM 2927 O O . ASP A 1 375 ? 45.535 -12.212 -20.213 1.00 67.06 375 ASP A O 1
ATOM 2931 N N . GLN A 1 376 ? 44.539 -14.202 -20.409 1.00 62.94 376 GLN A N 1
ATOM 2932 C CA . GLN A 1 376 ? 43.278 -13.681 -20.932 1.00 62.94 376 GLN A CA 1
ATOM 2933 C C . GLN A 1 376 ? 42.508 -12.834 -19.903 1.00 62.94 376 GLN A C 1
ATOM 2935 O O . GLN A 1 376 ? 41.948 -11.795 -20.250 1.00 62.94 376 GLN A O 1
ATOM 2940 N N . ILE A 1 377 ? 42.489 -13.248 -18.631 1.00 62.50 377 ILE A N 1
ATOM 2941 C CA . ILE A 1 377 ? 41.893 -12.467 -17.536 1.00 62.50 377 ILE A CA 1
ATOM 2942 C C . ILE A 1 377 ? 42.702 -11.189 -17.297 1.00 62.50 377 ILE A C 1
ATOM 2944 O O . ILE A 1 377 ? 42.128 -10.120 -17.087 1.00 62.50 377 ILE A O 1
ATOM 2948 N N . VAL A 1 378 ? 44.031 -11.290 -17.351 1.00 62.34 378 VAL A N 1
ATOM 2949 C CA . VAL A 1 378 ? 44.935 -10.145 -17.201 1.00 62.34 378 VAL A CA 1
ATOM 2950 C C . VAL A 1 378 ? 44.700 -9.128 -18.325 1.00 62.34 378 VAL A C 1
ATOM 2952 O O . VAL A 1 378 ? 44.540 -7.938 -18.049 1.00 62.34 378 VAL A O 1
ATOM 2955 N N . GLU A 1 379 ? 44.574 -9.580 -19.574 1.00 68.62 379 GLU A N 1
ATOM 2956 C CA . GLU A 1 379 ? 44.244 -8.716 -20.713 1.00 68.62 379 GLU A CA 1
ATOM 2957 C C . GLU A 1 379 ? 42.881 -8.023 -20.570 1.00 68.62 379 GLU A C 1
ATOM 2959 O O . GLU A 1 379 ? 42.779 -6.824 -20.832 1.00 68.62 379 GLU A O 1
ATOM 2964 N N . GLU A 1 380 ? 41.841 -8.728 -20.119 1.00 61.09 380 GLU A N 1
ATOM 2965 C CA . GLU A 1 380 ? 40.509 -8.152 -19.869 1.00 61.09 380 GLU A CA 1
ATOM 2966 C C . GLU A 1 380 ? 40.545 -7.056 -18.788 1.00 61.09 380 GLU A C 1
ATOM 2968 O O . GLU A 1 380 ? 39.943 -5.986 -18.956 1.00 61.09 380 GLU A O 1
ATOM 2973 N N . VAL A 1 381 ? 41.306 -7.273 -17.707 1.00 62.81 381 VAL A N 1
ATOM 2974 C CA . VAL A 1 381 ? 41.529 -6.264 -16.659 1.00 62.81 381 VAL A CA 1
ATOM 2975 C C . VAL A 1 381 ? 42.235 -5.039 -17.245 1.00 62.81 381 VAL A C 1
ATOM 2977 O O . VAL A 1 381 ? 41.740 -3.920 -17.099 1.00 62.81 381 VAL A O 1
ATOM 2980 N N . PHE A 1 382 ? 43.334 -5.224 -17.984 1.00 70.06 382 PHE A N 1
ATOM 2981 C CA . PHE A 1 382 ? 44.067 -4.110 -18.597 1.00 70.06 382 PHE A CA 1
ATOM 2982 C C . PHE A 1 382 ? 43.255 -3.368 -19.662 1.00 70.06 382 PHE A C 1
ATOM 2984 O O . PHE A 1 382 ? 43.341 -2.141 -19.761 1.00 70.06 382 PHE A O 1
ATOM 2991 N N . LYS A 1 383 ? 42.437 -4.072 -20.447 1.00 70.06 383 LYS A N 1
ATOM 2992 C CA . LYS A 1 383 ? 41.530 -3.469 -21.432 1.00 70.06 383 LYS A CA 1
ATOM 2993 C C . LYS A 1 383 ? 40.483 -2.593 -20.748 1.00 70.06 383 LYS A C 1
ATOM 2995 O O . LYS A 1 383 ? 40.260 -1.462 -21.181 1.00 70.06 383 LYS A O 1
ATOM 3000 N N . THR A 1 384 ? 39.909 -3.075 -19.648 1.00 61.50 384 THR A N 1
ATOM 3001 C CA . THR A 1 384 ? 38.947 -2.321 -18.832 1.00 61.50 384 THR A CA 1
ATOM 3002 C C . THR A 1 384 ? 39.602 -1.098 -18.186 1.00 61.50 384 THR A C 1
ATOM 3004 O O . THR A 1 384 ? 39.045 -0.002 -18.242 1.00 61.50 384 THR A O 1
ATOM 3007 N N . MET A 1 385 ? 40.826 -1.237 -17.662 1.00 64.75 385 MET A N 1
ATOM 3008 C CA . MET A 1 385 ? 41.592 -0.109 -17.120 1.00 64.75 385 MET A CA 1
ATOM 3009 C C . MET A 1 385 ? 41.905 0.948 -18.185 1.00 64.75 385 MET A C 1
ATOM 3011 O O . MET A 1 385 ? 41.701 2.135 -17.946 1.00 64.75 385 MET A O 1
ATOM 3015 N N . ARG A 1 386 ? 42.343 0.542 -19.385 1.00 69.94 386 ARG A N 1
ATOM 3016 C CA . ARG A 1 386 ? 42.623 1.466 -20.501 1.00 69.94 386 ARG A CA 1
ATOM 3017 C C . ARG A 1 386 ? 41.382 2.237 -20.944 1.00 69.94 386 ARG A C 1
ATOM 3019 O O . ARG A 1 386 ? 41.493 3.417 -21.272 1.00 69.94 386 ARG A O 1
ATOM 3026 N N . LEU A 1 387 ? 40.217 1.589 -20.960 1.00 64.81 387 LEU A N 1
ATOM 3027 C CA . LEU A 1 387 ? 38.942 2.249 -21.248 1.00 64.81 387 LEU A CA 1
ATOM 3028 C C . LEU A 1 387 ? 38.597 3.281 -20.169 1.00 64.81 387 LEU A C 1
ATOM 3030 O O . LEU A 1 387 ? 38.292 4.419 -20.512 1.00 64.81 387 LEU A O 1
ATOM 3034 N N . GLY A 1 388 ? 38.736 2.920 -18.890 1.00 62.31 388 GLY A N 1
ATOM 3035 C CA . GLY A 1 388 ? 38.531 3.849 -17.775 1.00 62.31 388 GLY A CA 1
ATOM 3036 C C . GLY A 1 388 ? 39.457 5.069 -17.838 1.00 62.31 388 GLY A C 1
ATOM 3037 O O . GLY A 1 388 ? 38.998 6.199 -17.719 1.00 62.31 388 GLY A O 1
ATOM 3038 N N . VAL A 1 389 ? 40.750 4.863 -18.117 1.00 65.69 389 VAL A N 1
ATOM 3039 C CA . VAL A 1 389 ? 41.741 5.951 -18.233 1.00 65.69 389 VAL A CA 1
ATOM 3040 C C . VAL A 1 389 ? 41.442 6.876 -19.418 1.00 65.69 389 VAL A C 1
ATOM 3042 O O . VAL A 1 389 ? 41.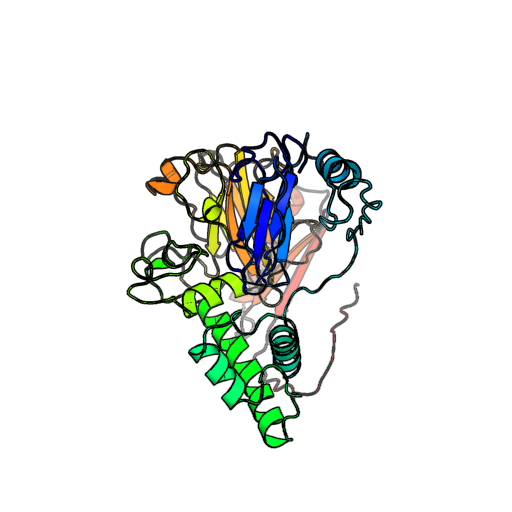561 8.092 -19.289 1.00 65.69 389 VAL A O 1
ATOM 3045 N N . ARG A 1 390 ? 41.018 6.334 -20.569 1.00 69.00 390 ARG A N 1
ATOM 3046 C CA . ARG A 1 390 ? 40.609 7.153 -21.727 1.00 69.00 390 ARG A CA 1
ATOM 3047 C C . ARG A 1 390 ? 39.388 8.014 -21.432 1.00 69.00 390 ARG A C 1
ATOM 3049 O O . ARG A 1 390 ? 39.290 9.110 -21.977 1.00 69.00 390 ARG A O 1
ATOM 3056 N N . GLU A 1 391 ? 38.481 7.530 -20.595 1.00 60.47 391 GLU A N 1
ATOM 3057 C CA . GLU A 1 391 ? 37.293 8.290 -20.219 1.00 60.47 391 GLU A CA 1
ATOM 3058 C C . GLU A 1 391 ? 37.598 9.343 -19.150 1.00 60.47 391 GLU A C 1
ATOM 3060 O O . GLU A 1 391 ? 37.099 10.462 -19.248 1.00 60.47 391 GLU A O 1
ATOM 3065 N N . LEU A 1 392 ? 38.515 9.047 -18.220 1.00 61.12 392 LEU A N 1
ATOM 3066 C CA . LEU A 1 392 ? 39.067 10.026 -17.277 1.00 61.12 392 LEU A CA 1
ATOM 3067 C C . LEU A 1 392 ? 39.772 11.182 -17.999 1.00 61.12 392 LEU A C 1
ATOM 3069 O O . LEU A 1 392 ? 39.618 12.339 -17.630 1.00 61.12 392 LEU A O 1
ATOM 3073 N N . ALA A 1 393 ? 40.500 10.892 -19.081 1.00 66.38 393 ALA A N 1
ATOM 3074 C CA . ALA A 1 393 ? 41.190 11.914 -19.869 1.00 66.38 393 ALA A CA 1
ATOM 3075 C C . ALA A 1 393 ? 40.238 12.948 -20.505 1.00 66.38 393 ALA A C 1
ATOM 3077 O O . ALA A 1 393 ? 40.668 14.046 -20.849 1.00 66.38 393 ALA A O 1
ATOM 3078 N N . LYS A 1 394 ? 38.946 12.622 -20.649 1.00 68.38 394 LYS A N 1
ATOM 3079 C CA . LYS A 1 394 ? 37.909 13.552 -21.128 1.00 68.38 394 LYS A CA 1
ATOM 3080 C C . LYS A 1 394 ? 37.265 14.366 -19.995 1.00 68.38 394 LYS A C 1
ATOM 3082 O O . LYS A 1 394 ? 36.454 15.244 -20.276 1.00 68.38 394 LYS A O 1
ATOM 3087 N N . ARG A 1 395 ? 37.570 14.036 -18.736 1.00 61.38 395 ARG A N 1
ATOM 3088 C CA . ARG A 1 395 ? 36.917 14.504 -17.500 1.00 61.38 395 ARG A CA 1
ATOM 3089 C C . ARG A 1 395 ? 37.989 14.755 -16.416 1.00 61.38 395 ARG A C 1
ATOM 3091 O O . ARG A 1 395 ? 38.100 13.970 -15.473 1.00 61.38 395 ARG A O 1
ATOM 3098 N N . PRO A 1 396 ? 38.834 15.796 -16.577 1.00 60.50 396 PRO A N 1
ATOM 3099 C CA . PRO A 1 396 ? 40.018 16.033 -15.736 1.00 60.50 396 PRO A CA 1
ATOM 3100 C C . PRO A 1 396 ? 39.693 16.399 -14.276 1.00 60.50 396 PRO A C 1
ATOM 3102 O O . PRO A 1 396 ? 40.587 16.459 -13.440 1.00 60.50 396 PRO A O 1
ATOM 3105 N N . ASP A 1 397 ? 38.422 16.650 -13.982 1.00 57.69 397 ASP A N 1
ATOM 3106 C CA . ASP A 1 397 ? 37.838 16.947 -12.677 1.00 57.69 397 ASP A CA 1
ATOM 3107 C C . ASP A 1 397 ? 37.484 15.692 -11.856 1.00 57.69 397 ASP A C 1
ATOM 3109 O O . ASP A 1 397 ? 37.062 15.805 -10.707 1.00 57.69 397 ASP A O 1
ATOM 3113 N N . MET A 1 398 ? 37.650 14.490 -12.418 1.00 54.69 398 MET A N 1
ATOM 3114 C CA . MET A 1 398 ? 37.269 13.236 -11.765 1.00 54.69 398 MET A CA 1
ATOM 3115 C C . MET A 1 398 ? 38.466 12.432 -11.247 1.00 54.69 398 MET A C 1
ATOM 3117 O O . MET A 1 398 ? 39.529 12.391 -11.862 1.00 54.69 398 MET A O 1
ATOM 3121 N N . THR A 1 399 ? 38.254 11.700 -10.149 1.00 54.09 399 THR A N 1
ATOM 3122 C CA . THR A 1 399 ? 39.180 10.673 -9.650 1.00 54.09 399 THR A CA 1
ATOM 3123 C C . THR A 1 399 ? 38.589 9.287 -9.915 1.00 54.09 399 THR A C 1
ATOM 3125 O O . THR A 1 399 ? 37.403 9.046 -9.692 1.00 54.09 399 THR A O 1
ATOM 3128 N N . MET A 1 400 ? 39.397 8.348 -10.411 1.00 56.41 400 MET A N 1
ATOM 3129 C CA . MET A 1 400 ? 38.955 6.974 -10.670 1.00 56.41 400 MET A CA 1
ATOM 3130 C C . MET A 1 400 ? 39.645 6.004 -9.720 1.00 56.41 400 MET A C 1
ATOM 3132 O O . MET A 1 400 ? 40.872 5.960 -9.649 1.00 56.41 400 MET A O 1
ATOM 3136 N N . LEU A 1 401 ? 38.841 5.201 -9.025 1.00 50.12 401 LEU A N 1
ATOM 3137 C CA . LEU A 1 401 ? 39.310 4.159 -8.122 1.00 50.12 401 LEU A CA 1
ATOM 3138 C C . LEU A 1 401 ? 39.069 2.787 -8.767 1.00 50.12 401 LEU A C 1
ATOM 3140 O O . LEU A 1 401 ? 37.929 2.414 -9.066 1.00 50.12 401 LEU A O 1
ATOM 3144 N N . PHE A 1 402 ? 40.142 2.021 -8.962 1.00 52.84 402 PHE A N 1
ATOM 3145 C CA . PHE A 1 402 ? 40.062 0.632 -9.410 1.00 52.84 402 PHE A CA 1
ATOM 3146 C C . PHE A 1 402 ? 40.073 -0.307 -8.207 1.00 52.84 402 PHE A C 1
ATOM 3148 O O . PHE A 1 402 ? 41.012 -0.289 -7.415 1.00 52.84 402 PHE A O 1
ATOM 3155 N N . SER A 1 403 ? 39.059 -1.165 -8.096 1.00 49.38 403 SER A N 1
ATOM 3156 C CA . SER A 1 403 ? 39.047 -2.250 -7.116 1.00 49.38 403 SER A CA 1
ATOM 3157 C C . SER A 1 403 ? 38.902 -3.587 -7.836 1.00 49.38 403 SER A C 1
ATOM 3159 O O . SER A 1 403 ? 37.948 -3.820 -8.581 1.00 49.38 403 SER A O 1
ATOM 3161 N N . LEU A 1 404 ? 39.871 -4.476 -7.626 1.00 48.88 404 LEU A N 1
ATOM 3162 C CA . LEU A 1 404 ? 39.836 -5.846 -8.126 1.00 48.88 404 LEU A CA 1
ATOM 3163 C C . LEU A 1 404 ? 39.522 -6.773 -6.954 1.00 48.88 404 LEU A C 1
ATOM 3165 O O . LEU A 1 404 ? 40.299 -6.851 -6.002 1.00 48.88 404 LEU A O 1
ATOM 3169 N N . ARG A 1 405 ? 38.400 -7.497 -7.020 1.00 50.22 405 ARG A N 1
ATOM 3170 C CA . ARG A 1 405 ? 38.042 -8.491 -6.002 1.00 50.22 405 ARG A CA 1
ATOM 3171 C C . ARG A 1 405 ? 38.034 -9.886 -6.618 1.00 50.22 405 ARG A C 1
ATOM 3173 O O . ARG A 1 405 ? 37.162 -10.219 -7.421 1.00 50.22 405 ARG A O 1
ATOM 3180 N N . LEU A 1 406 ? 38.993 -10.707 -6.195 1.00 49.50 406 LEU A N 1
ATOM 3181 C CA . LEU A 1 406 ? 39.051 -12.136 -6.497 1.00 49.50 406 LEU A CA 1
ATOM 3182 C C . LEU A 1 406 ? 38.222 -12.883 -5.444 1.00 49.50 406 LEU A C 1
ATOM 3184 O O . LEU A 1 406 ? 38.503 -12.778 -4.253 1.00 49.50 406 LEU A O 1
ATOM 3188 N N . GLN A 1 407 ? 37.164 -13.582 -5.860 1.00 47.84 407 GLN A N 1
ATOM 3189 C CA . GLN A 1 407 ? 36.383 -14.438 -4.962 1.00 47.84 407 GLN A CA 1
ATOM 3190 C C . GLN A 1 407 ? 36.847 -15.886 -5.105 1.00 47.84 407 GLN A C 1
ATOM 3192 O O . GLN A 1 407 ? 36.712 -16.466 -6.185 1.00 47.84 407 GLN A O 1
ATOM 3197 N N . ASP A 1 408 ? 37.356 -16.461 -4.015 1.00 41.09 408 ASP A N 1
ATOM 3198 C CA . ASP A 1 408 ? 37.686 -17.883 -3.940 1.00 41.09 408 ASP A CA 1
ATOM 3199 C C . ASP A 1 408 ? 36.508 -18.690 -3.371 1.00 41.09 408 ASP A C 1
ATOM 3201 O O . ASP A 1 408 ? 35.796 -18.238 -2.469 1.00 41.09 408 ASP A O 1
ATOM 3205 N N . ARG A 1 409 ? 36.277 -19.892 -3.909 1.00 40.81 409 ARG A N 1
ATOM 3206 C CA . ARG A 1 409 ? 35.265 -20.831 -3.402 1.00 40.81 409 ARG A CA 1
ATOM 3207 C C . ARG A 1 409 ? 35.902 -21.652 -2.279 1.00 40.81 409 ARG A C 1
ATOM 3209 O O . ARG A 1 409 ? 36.238 -22.815 -2.468 1.00 40.81 409 ARG A O 1
ATOM 3216 N N . ALA A 1 410 ? 36.032 -21.064 -1.098 1.00 35.41 410 ALA A N 1
ATOM 3217 C CA . ALA A 1 410 ? 36.274 -21.832 0.117 1.00 35.41 410 ALA A CA 1
ATOM 3218 C C . ALA A 1 410 ? 35.058 -21.705 1.037 1.00 35.41 410 ALA A C 1
ATOM 3220 O O . ALA A 1 410 ? 34.644 -20.606 1.401 1.00 35.41 410 ALA A O 1
ATOM 3221 N N . ASN A 1 411 ? 34.455 -22.852 1.350 1.00 44.22 411 ASN A N 1
ATOM 3222 C CA . ASN A 1 411 ? 33.333 -23.002 2.268 1.00 44.22 411 ASN A CA 1
ATOM 3223 C C . ASN A 1 411 ? 33.592 -22.255 3.584 1.00 44.22 411 ASN A C 1
ATOM 3225 O O . ASN A 1 411 ? 34.473 -22.642 4.347 1.00 44.22 411 ASN A O 1
ATOM 3229 N N . LEU A 1 412 ? 32.774 -21.249 3.882 1.00 31.53 412 LEU A N 1
ATOM 3230 C CA . LEU A 1 412 ? 32.603 -20.735 5.236 1.00 31.53 412 LEU A CA 1
ATOM 3231 C C . LEU A 1 412 ? 31.168 -21.033 5.663 1.00 31.53 412 LEU A C 1
ATOM 3233 O O . LEU A 1 412 ? 30.235 -20.290 5.370 1.00 31.53 412 LEU A O 1
ATOM 3237 N N . SER A 1 413 ? 31.001 -22.168 6.338 1.00 33.06 413 SER A N 1
ATOM 3238 C CA . SER A 1 413 ? 29.896 -22.383 7.263 1.00 33.06 413 SER A CA 1
ATOM 3239 C C . SER A 1 413 ? 30.054 -21.389 8.414 1.00 33.06 413 SER A C 1
ATOM 3241 O O . SER A 1 413 ? 30.978 -21.521 9.216 1.00 33.06 413 SER A O 1
ATOM 3243 N N . VAL A 1 414 ? 29.187 -20.383 8.481 1.00 30.64 414 VAL A N 1
ATOM 3244 C CA . VAL A 1 414 ? 29.097 -19.486 9.639 1.00 30.64 414 VAL A CA 1
ATOM 3245 C C . VAL A 1 414 ? 28.081 -20.098 10.614 1.00 30.64 414 VAL A C 1
ATOM 3247 O O . VAL A 1 414 ? 26.959 -20.377 10.184 1.00 30.64 414 VAL A O 1
ATOM 3250 N N . PRO A 1 415 ? 28.438 -20.369 11.885 1.00 27.83 415 PRO A N 1
ATOM 3251 C CA . PRO A 1 415 ? 27.486 -20.841 12.889 1.00 27.83 415 PRO A CA 1
ATOM 3252 C C . PRO A 1 415 ? 26.413 -19.783 13.160 1.00 27.83 415 PRO A C 1
ATOM 3254 O O . PRO A 1 415 ? 26.669 -18.589 13.022 1.00 27.83 415 PRO A O 1
ATOM 3257 N N . ALA A 1 416 ? 25.229 -20.222 13.585 1.00 32.53 416 ALA A N 1
ATOM 3258 C CA . ALA A 1 416 ? 24.030 -19.397 13.751 1.00 32.53 416 ALA A CA 1
ATOM 3259 C C . ALA A 1 416 ? 24.112 -18.280 14.819 1.00 32.53 416 ALA A C 1
ATOM 3261 O O . ALA A 1 416 ? 23.166 -17.511 14.938 1.00 32.53 416 ALA A O 1
ATOM 3262 N N . ASP A 1 417 ? 25.237 -18.114 15.521 1.00 32.41 417 ASP A N 1
ATOM 3263 C CA . ASP A 1 417 ? 25.369 -17.185 16.648 1.00 32.41 417 ASP A CA 1
ATOM 3264 C C . ASP A 1 417 ? 26.564 -16.232 16.476 1.00 32.41 417 ASP A C 1
ATOM 3266 O O . ASP A 1 417 ? 27.567 -16.323 17.183 1.00 32.41 417 ASP A O 1
ATOM 3270 N N . ALA A 1 418 ? 26.484 -15.294 15.528 1.00 28.66 418 ALA A N 1
ATOM 3271 C CA . ALA A 1 418 ? 27.450 -14.195 15.450 1.00 28.66 418 ALA A CA 1
ATOM 3272 C C . ALA A 1 418 ? 26.812 -12.896 14.932 1.00 28.66 418 ALA A C 1
ATOM 3274 O O . ALA A 1 418 ? 26.747 -12.629 13.733 1.00 28.66 418 ALA A O 1
ATOM 3275 N N . ASN A 1 419 ? 26.393 -12.050 15.875 1.00 37.22 419 ASN A N 1
ATOM 3276 C CA . ASN A 1 419 ? 26.220 -10.613 15.674 1.00 37.22 419 ASN A CA 1
ATOM 3277 C C . ASN A 1 419 ? 27.580 -9.990 15.322 1.00 37.22 419 ASN A C 1
ATOM 3279 O O . ASN A 1 419 ? 28.359 -9.674 16.219 1.00 37.22 419 ASN A O 1
ATOM 3283 N N . ILE A 1 420 ? 27.884 -9.800 14.036 1.00 27.02 420 ILE A N 1
ATOM 3284 C CA . ILE A 1 420 ? 29.035 -8.992 13.610 1.00 27.02 420 ILE A CA 1
ATOM 3285 C C . ILE A 1 420 ? 28.607 -8.083 12.455 1.00 27.02 420 ILE A C 1
ATOM 3287 O O . ILE A 1 420 ? 28.475 -8.510 11.309 1.00 27.02 420 ILE A O 1
ATOM 3291 N N . MET A 1 421 ? 28.411 -6.800 12.769 1.00 27.89 421 MET A N 1
ATOM 3292 C CA . MET A 1 421 ? 28.468 -5.727 11.777 1.00 27.89 421 MET A CA 1
ATOM 3293 C C . MET A 1 421 ? 29.888 -5.649 11.201 1.00 27.89 421 MET A C 1
ATOM 3295 O O . MET A 1 421 ? 30.831 -5.510 11.983 1.00 27.89 421 MET A O 1
ATOM 3299 N N . PRO A 1 422 ? 30.084 -5.620 9.874 1.00 29.92 422 PRO A N 1
ATOM 3300 C CA . PRO A 1 422 ? 31.346 -5.178 9.316 1.00 29.92 422 PRO A CA 1
ATOM 3301 C C . PRO A 1 422 ? 31.312 -3.651 9.178 1.00 29.92 422 PRO A C 1
ATOM 3303 O O . PRO A 1 422 ? 30.790 -3.106 8.206 1.00 29.92 422 PRO A O 1
ATOM 3306 N N . GLN A 1 423 ? 31.894 -2.962 10.162 1.00 27.14 423 GLN A N 1
ATOM 3307 C CA . GLN A 1 423 ? 32.519 -1.663 9.925 1.00 27.14 423 GLN A CA 1
ATOM 3308 C C . GLN A 1 423 ? 33.672 -1.887 8.937 1.00 27.14 423 GLN A C 1
ATOM 3310 O O . GLN A 1 423 ? 34.632 -2.584 9.258 1.00 27.14 423 GLN A O 1
ATOM 3315 N N . LEU A 1 424 ? 33.586 -1.319 7.735 1.00 26.22 424 LEU A N 1
ATOM 3316 C CA . LEU A 1 424 ? 34.737 -1.196 6.843 1.00 26.22 424 LEU A CA 1
ATOM 3317 C C . LEU A 1 424 ? 35.183 0.262 6.859 1.00 26.22 424 LEU A C 1
ATOM 3319 O O . LEU A 1 424 ? 34.502 1.147 6.347 1.00 26.22 424 LEU A O 1
ATOM 3323 N N . ALA A 1 425 ? 36.308 0.470 7.539 1.00 22.06 425 ALA A N 1
ATOM 3324 C CA . ALA A 1 425 ? 37.032 1.721 7.635 1.00 22.06 425 ALA A CA 1
ATOM 3325 C C . ALA A 1 425 ? 37.588 2.146 6.266 1.00 22.06 425 ALA A C 1
ATOM 3327 O O . ALA A 1 425 ? 38.016 1.314 5.465 1.00 22.06 425 ALA A O 1
ATOM 3328 N N . TYR A 1 426 ? 37.569 3.456 6.036 1.00 27.64 426 TYR A N 1
ATOM 3329 C CA . TYR A 1 426 ? 38.185 4.139 4.904 1.00 27.64 426 TYR A CA 1
ATOM 3330 C C . TYR A 1 426 ? 39.711 4.198 5.071 1.00 27.64 426 TYR A C 1
ATOM 3332 O O . TYR A 1 426 ? 40.189 4.596 6.133 1.00 27.64 426 TYR A O 1
ATOM 3340 N N . CYS A 1 427 ? 40.442 3.894 3.998 1.00 23.14 427 CYS A N 1
ATOM 3341 C CA . CYS A 1 427 ? 41.705 4.540 3.641 1.00 23.14 427 CYS A CA 1
ATOM 3342 C C . CYS A 1 427 ? 41.667 4.850 2.147 1.00 23.14 427 CYS A C 1
ATOM 3344 O O . CYS A 1 427 ? 41.266 3.941 1.381 1.00 23.14 427 CYS A O 1
#

Solvent-accessible surface area (backbone atoms only — not comparable to full-atom values): 25070 Å² total; per-residue (Å²): 74,45,59,72,38,40,52,25,39,28,22,27,76,82,64,44,72,52,49,50,32,16,60,84,13,92,44,56,22,63,28,47,48,73,40,78,38,48,63,87,72,79,74,89,81,73,85,84,50,55,72,37,71,31,73,25,74,52,69,49,76,50,75,43,68,60,65,55,96,84,33,56,63,65,33,54,50,46,57,67,70,59,43,74,78,73,61,76,93,35,68,92,65,61,71,86,71,84,79,86,85,60,84,94,58,90,84,84,92,71,77,59,64,37,51,62,32,58,55,54,51,40,52,49,50,58,71,35,53,84,77,58,49,58,73,68,66,47,46,60,37,42,78,74,52,37,46,69,91,51,81,75,79,71,52,77,67,55,47,52,52,45,29,54,48,26,44,53,50,50,52,49,41,48,45,47,49,73,56,65,82,55,75,58,23,44,73,59,63,90,87,51,60,46,22,42,61,51,28,68,69,33,74,81,20,42,35,82,88,40,80,69,37,63,45,60,64,40,46,47,23,31,60,66,64,46,80,86,57,47,65,68,63,58,56,93,41,72,60,39,60,45,47,60,37,34,35,46,35,27,67,80,77,41,67,56,52,32,88,40,31,32,34,34,44,36,54,51,84,67,46,26,73,73,30,40,35,42,37,36,22,23,76,87,76,50,41,73,33,88,61,94,53,96,61,48,59,52,37,58,68,88,42,68,81,63,76,59,46,98,82,54,22,41,74,48,72,37,51,59,47,63,46,33,39,35,42,36,26,28,11,27,27,65,43,52,80,73,58,78,48,69,70,52,60,38,35,82,42,89,59,68,70,50,47,48,87,52,101,46,44,44,55,49,76,49,77,52,82,71,69,81,92,44,73,69,59,53,49,53,53,52,52,51,49,52,52,52,52,59,53,41,74,78,38,85,84,52,45,75,49,81,44,82,47,82,52,76,96,68,92,74,87,75,72,98,82,68,98,70,83,82,84,80,82,88,130

InterPro domains:
  IPR010621 Domain of unknown function DUF1214 [PF06742] (243-321)
  IPR010679 Domain of unknown function DUF1254 [PF06863] (9-87)
  IPR037049 Domain of unknown function DUF1214, C-terminal domain superfamily [G3DSA:2.60.120.600] (185-349)
  IPR037050 Domain of unknown function DUF1254 superfamily [G3DSA:2.60.40.1610] (1-102)

Sequence (427 aa):
MPPGAGPGLVNDAFFRYVGDMGAPGPDRGAGGKYLYLPPGYDGKVPEGYFVAKSPSFTNWVALRGFLKDGKPDHAAQMWQNELKIYPLASAGSPPKMEAILCTGKIMNTIHSNDFAFYEEVNAVIQYEPIDFMDPELRGNLTAIGIMKGRPFEPDARLKALLTEAAAIGNATSRALSFAPRSKTARIYDEDSEWVTAFDGGDYRWLVEDGKGGRNADARTRFFYFATGNTPAMVMKMVDRGSQYALVCKDAKHKYLDGAKCYSLTLPPNVPAKDFWSVVVYDTQTRSMLKTSQLFPCRNSLSHADMKQNPDGSTTVWFAPSMWWGCLRLYGPGQAWFDQTWRPGEVTPSLSLQCRVEEESLVRVDLSLKSKPLNDQIVEEVFKTMRLGVRELAKRPDMTMLFSLRLQDRANLSVPADANIMPQLAYC

pLDDT: mean 86.04, std 18.48, range [22.06, 98.56]

Organism: NCBI:txid878477

Radius of gyration: 25.89 Å; Cα contacts (8 Å, |Δi|>4): 662; chains: 1; bounding box: 76×51×58 Å